Protein AF-0000000082262813 (afdb_homodimer)

Structure (mmCIF, N/CA/C/O backbone):
data_AF-0000000082262813-model_v1
#
loop_
_entity.id
_entity.type
_entity.pdbx_description
1 polymer 'KIB1-4 beta-propeller domain-containing protein'
#
loop_
_atom_site.group_PDB
_atom_site.id
_atom_site.type_symbol
_atom_site.label_atom_id
_atom_site.label_alt_id
_atom_site.label_comp_id
_atom_site.label_asym_id
_atom_site.label_entity_id
_atom_site.label_seq_id
_atom_site.pdbx_PDB_ins_code
_atom_site.Cartn_x
_atom_site.Cartn_y
_atom_site.Cartn_z
_atom_site.occupancy
_atom_site.B_iso_or_equiv
_atom_site.auth_seq_id
_atom_site.auth_comp_id
_atom_site.auth_asym_id
_atom_site.auth_atom_id
_atom_site.pdbx_PDB_model_num
ATOM 1 N N . MET A 1 1 ? -25.266 11.586 22.094 1 31.94 1 MET A N 1
ATOM 2 C CA . MET A 1 1 ? -24.938 10.727 20.969 1 31.94 1 MET A CA 1
ATOM 3 C C . MET A 1 1 ? -23.719 9.859 21.281 1 31.94 1 MET A C 1
ATOM 5 O O . MET A 1 1 ? -22.688 10.359 21.734 1 31.94 1 MET A O 1
ATOM 9 N N . GLU A 1 2 ? -23.828 8.68 21.594 1 39.81 2 GLU A N 1
ATOM 10 C CA . GLU A 1 2 ? -22.891 7.703 22.109 1 39.81 2 GLU A CA 1
ATOM 11 C C . GLU A 1 2 ? -21.719 7.492 21.141 1 39.81 2 GLU A C 1
ATOM 13 O O . GLU A 1 2 ? -21.922 7.066 20 1 39.81 2 GLU A O 1
ATOM 18 N N . LEU A 1 3 ? -20.703 8.367 21.156 1 47 3 LEU A N 1
ATOM 19 C CA . LEU A 1 3 ? -19.391 8.164 20.531 1 47 3 LEU A CA 1
ATOM 20 C C . LEU A 1 3 ? -18.953 6.715 20.641 1 47 3 LEU A C 1
ATOM 22 O O . LEU A 1 3 ? -17.875 6.352 20.188 1 47 3 LEU A O 1
ATOM 26 N N . ARG A 1 4 ? -19.75 5.859 21.344 1 46.06 4 ARG A N 1
ATOM 27 C CA . ARG A 1 4 ? -19.297 4.543 21.781 1 46.06 4 ARG A CA 1
ATOM 28 C C . ARG A 1 4 ? -18.984 3.648 20.594 1 46.06 4 ARG A C 1
ATOM 30 O O . ARG A 1 4 ? -18.109 2.777 20.672 1 46.06 4 ARG A O 1
ATOM 37 N N . LYS A 1 5 ? -19.703 3.939 19.531 1 58.53 5 LYS A N 1
ATOM 38 C CA . LYS A 1 5 ? -19.391 2.945 18.5 1 58.53 5 LYS A CA 1
ATOM 39 C C . LYS A 1 5 ? -18.641 3.574 17.344 1 58.53 5 LYS A C 1
ATOM 41 O O . LYS A 1 5 ? -18.688 3.061 16.219 1 58.53 5 LYS A O 1
ATOM 46 N N . GLY A 1 6 ? -18.062 4.809 17.688 1 65.94 6 GLY A N 1
ATOM 47 C CA . GLY A 1 6 ? -17.312 5.477 16.641 1 65.94 6 GLY A CA 1
ATOM 48 C C . GLY A 1 6 ? -15.828 5.199 16.688 1 65.94 6 GLY A C 1
ATOM 49 O O . GLY A 1 6 ? -15.305 4.793 17.734 1 65.94 6 GLY A O 1
ATOM 50 N N . CYS A 1 7 ? -15.242 5.18 15.523 1 78.25 7 CYS A N 1
ATOM 51 C CA . CYS A 1 7 ? -13.797 5.027 15.398 1 78.25 7 CYS A CA 1
ATOM 52 C C . CYS A 1 7 ? -13.148 6.344 14.992 1 78.25 7 CYS A C 1
ATOM 54 O O . CYS A 1 7 ? -13.641 7.039 14.102 1 78.25 7 CYS A O 1
ATOM 56 N N . LEU A 1 8 ? -12.195 6.867 15.867 1 85.88 8 LEU A N 1
ATOM 57 C CA . LEU A 1 8 ? -11.383 8.023 15.484 1 85.88 8 LEU A CA 1
ATOM 58 C C . LEU A 1 8 ? -10.625 7.75 14.195 1 85.88 8 LEU A C 1
ATOM 60 O O . LEU A 1 8 ? -9.867 6.781 14.102 1 85.88 8 LEU A O 1
ATOM 64 N N . VAL A 1 9 ? -10.836 8.625 13.164 1 88.31 9 VAL A N 1
ATOM 65 C CA . VAL A 1 9 ? -10.25 8.344 11.859 1 88.31 9 VAL A CA 1
ATOM 66 C C . VAL A 1 9 ? -9.336 9.5 11.445 1 88.31 9 VAL A C 1
ATOM 68 O O . VAL A 1 9 ? -8.711 9.453 10.383 1 88.31 9 VAL A O 1
ATOM 71 N N . GLY A 1 10 ? -9.281 10.461 12.219 1 91.44 10 GLY A N 1
ATOM 72 C CA . GLY A 1 10 ? -8.414 11.594 11.961 1 91.44 10 GLY A CA 1
ATOM 73 C C . GLY A 1 10 ? -8.445 12.633 13.07 1 91.44 10 GLY A C 1
ATOM 74 O O . GLY A 1 10 ? -9.359 12.641 13.891 1 91.44 10 GLY A O 1
ATOM 75 N N . MET A 1 11 ? -7.457 13.461 13.023 1 92.44 11 MET A N 1
ATOM 76 C CA . MET A 1 11 ? -7.371 14.555 13.984 1 92.44 11 MET A CA 1
ATOM 77 C C . MET A 1 11 ? -6.668 15.766 13.367 1 92.44 11 MET A C 1
ATOM 79 O O . MET A 1 11 ? -5.676 15.617 12.656 1 92.44 11 MET A O 1
ATOM 83 N N . SER A 1 12 ? -7.188 16.875 13.648 1 93.62 12 SER A N 1
ATOM 84 C CA . SER A 1 12 ? -6.652 18.156 13.172 1 93.62 12 SER A CA 1
ATOM 85 C C . SER A 1 12 ? -6.984 19.281 14.133 1 93.62 12 SER A C 1
ATOM 87 O O . SER A 1 12 ? -8.117 19.391 14.609 1 93.62 12 SER A O 1
ATOM 89 N N . HIS A 1 13 ? -6.016 20.078 14.547 1 91.19 13 HIS A N 1
ATOM 90 C CA . HIS A 1 13 ? -6.191 21.219 15.422 1 91.19 13 HIS A CA 1
ATOM 91 C C . HIS A 1 13 ? -6.801 20.812 16.766 1 91.19 13 HIS A C 1
ATOM 93 O O . HIS A 1 13 ? -7.645 21.531 17.312 1 91.19 13 HIS A O 1
ATOM 99 N N . GLY A 1 14 ? -6.52 19.656 17.141 1 87.81 14 GLY A N 1
ATOM 100 C CA . GLY A 1 14 ? -7.008 19.188 18.438 1 87.81 14 GLY A CA 1
ATOM 101 C C . GLY A 1 14 ? -8.406 18.594 18.359 1 87.81 14 GLY A C 1
ATOM 102 O O . GLY A 1 14 ? -8.922 18.094 19.359 1 87.81 14 GLY A O 1
ATOM 103 N N . TRP A 1 15 ? -8.992 18.625 17.234 1 91.25 15 TRP A N 1
ATOM 104 C CA . TRP A 1 15 ? -10.312 18.031 17.047 1 91.25 15 TRP A CA 1
ATOM 105 C C . TRP A 1 15 ? -10.219 16.688 16.344 1 91.25 15 TRP A C 1
ATOM 107 O O . TRP A 1 15 ? -9.406 16.516 15.43 1 91.25 15 TRP A O 1
ATOM 117 N N . GLY A 1 16 ? -11.078 15.82 16.766 1 91.38 16 GLY A N 1
ATOM 118 C CA . GLY A 1 16 ? -11.125 14.5 16.156 1 91.38 16 GLY A CA 1
ATOM 119 C C . GLY A 1 16 ? -12.211 14.359 15.117 1 91.38 16 GLY A C 1
ATOM 120 O O . GLY A 1 16 ? -13.289 14.953 15.25 1 91.38 16 GLY A O 1
ATOM 121 N N . VAL A 1 17 ? -11.898 13.656 14.078 1 91.69 17 VAL A N 1
ATOM 122 C CA . VAL A 1 17 ? -12.898 13.211 13.117 1 91.69 17 VAL A CA 1
ATOM 123 C C . VAL A 1 17 ? -13.289 11.766 13.406 1 91.69 17 VAL A C 1
ATOM 125 O O . VAL A 1 17 ? -12.43 10.883 13.461 1 91.69 17 VAL A O 1
ATOM 128 N N . PHE A 1 18 ? -14.617 11.547 13.539 1 89.81 18 PHE A N 1
ATOM 129 C CA . PHE A 1 18 ? -15.117 10.234 13.922 1 89.81 18 PHE A CA 1
ATOM 130 C C . PHE A 1 18 ? -16.078 9.688 12.875 1 89.81 18 PHE A C 1
ATOM 132 O O . PHE A 1 18 ? -16.891 10.43 12.32 1 89.81 18 PHE A O 1
ATOM 139 N N . LYS A 1 19 ? -15.852 8.477 12.664 1 85.75 19 LYS A N 1
ATOM 140 C CA . LYS A 1 19 ? -16.812 7.734 11.852 1 85.75 19 LYS A CA 1
ATOM 141 C C . LYS A 1 19 ? -17.719 6.871 12.719 1 85.75 19 LYS A C 1
ATOM 143 O O . LYS A 1 19 ? -17.234 6.051 13.5 1 85.75 19 LYS A O 1
ATOM 148 N N . ALA A 1 20 ? -18.969 7.156 12.609 1 80.81 20 ALA A N 1
ATOM 149 C CA . ALA A 1 20 ? -19.938 6.363 13.352 1 80.81 20 ALA A CA 1
ATOM 150 C C . ALA A 1 20 ? -20.375 5.137 12.555 1 80.81 20 ALA A C 1
ATOM 152 O O . ALA A 1 20 ? -20.609 5.227 11.352 1 80.81 20 ALA A O 1
ATOM 153 N N . VAL A 1 21 ? -20.281 3.994 13.203 1 71.5 21 VAL A N 1
ATOM 154 C CA . VAL A 1 21 ? -20.703 2.758 12.555 1 71.5 21 VAL A CA 1
ATOM 155 C C . VAL A 1 21 ? -21.891 2.166 13.312 1 71.5 21 VAL A C 1
ATOM 157 O O . VAL A 1 21 ? -22.047 2.377 14.516 1 71.5 21 VAL A O 1
ATOM 160 N N . CYS A 1 22 ? -22.828 1.631 12.492 1 65.31 22 CYS A N 1
ATOM 161 C CA . CYS A 1 22 ? -23.953 0.948 13.125 1 65.31 22 CYS A CA 1
ATOM 162 C C . CYS A 1 22 ? -23.562 -0.444 13.594 1 65.31 22 CYS A C 1
ATOM 164 O O . CYS A 1 22 ? -22.422 -0.87 13.391 1 65.31 22 CYS A O 1
ATOM 166 N N . ASP A 1 23 ? -24.453 -1.067 14.18 1 58.5 23 ASP A N 1
ATOM 167 C CA . ASP A 1 23 ? -24.234 -2.383 14.781 1 58.5 23 ASP A CA 1
ATOM 168 C C . ASP A 1 23 ? -23.766 -3.391 13.734 1 58.5 23 ASP A C 1
ATOM 170 O O . ASP A 1 23 ? -23.031 -4.332 14.047 1 58.5 23 ASP A O 1
ATOM 174 N N . ASN A 1 24 ? -24.172 -3.129 12.547 1 56.91 24 ASN A N 1
ATOM 175 C CA . ASN A 1 24 ? -23.766 -4.066 11.5 1 56.91 24 ASN A CA 1
ATOM 176 C C . ASN A 1 24 ? -22.469 -3.633 10.828 1 56.91 24 ASN A C 1
ATOM 178 O O . ASN A 1 24 ? -22.172 -4.055 9.711 1 56.91 24 ASN A O 1
ATOM 182 N N . ASN A 1 25 ? -21.797 -2.695 11.516 1 56.72 25 ASN A N 1
ATOM 183 C CA . ASN A 1 25 ? -20.5 -2.182 11.062 1 56.72 25 ASN A CA 1
ATOM 184 C C . ASN A 1 25 ? -20.641 -1.402 9.758 1 56.72 25 ASN A C 1
ATOM 186 O O . ASN A 1 25 ? -19.688 -1.325 8.969 1 56.72 25 ASN A O 1
ATOM 190 N N . GLU A 1 26 ? -21.906 -1.013 9.609 1 62.28 26 GLU A N 1
ATOM 191 C CA . GLU A 1 26 ? -22.141 -0.16 8.445 1 62.28 26 GLU A CA 1
ATOM 192 C C . GLU A 1 26 ? -21.906 1.311 8.789 1 62.28 26 GLU A C 1
ATOM 194 O O . GLU A 1 26 ? -22.25 1.756 9.891 1 62.28 26 GLU A O 1
ATOM 199 N N . TYR A 1 27 ? -21.297 1.948 7.895 1 64.62 27 TYR A N 1
ATOM 200 C CA . TYR A 1 27 ? -21.078 3.387 7.988 1 64.62 27 TYR A CA 1
ATOM 201 C C . TYR A 1 27 ? -22.406 4.125 8.188 1 64.62 27 TYR A C 1
ATOM 203 O O . TYR A 1 27 ? -23.375 3.875 7.473 1 64.62 27 TYR A O 1
ATOM 211 N N . LYS A 1 28 ? -22.422 4.977 9.32 1 69.88 28 LYS A N 1
ATOM 212 C CA . LYS A 1 28 ? -23.609 5.762 9.602 1 69.88 28 LYS A CA 1
ATOM 213 C C . LYS A 1 28 ? -23.375 7.246 9.336 1 69.88 28 LYS A C 1
ATOM 215 O O . LYS A 1 28 ? -24.141 7.887 8.617 1 69.88 28 LYS A O 1
ATOM 220 N N . ALA A 1 29 ? -22.344 7.695 10.008 1 81.5 29 ALA A N 1
ATOM 221 C CA . ALA A 1 29 ? -22.109 9.133 9.922 1 81.5 29 ALA A CA 1
ATOM 222 C C . ALA A 1 29 ? -20.656 9.484 10.242 1 81.5 29 ALA A C 1
ATOM 224 O O . ALA A 1 29 ? -19.938 8.672 10.82 1 81.5 29 ALA A O 1
ATOM 225 N N . ILE A 1 30 ? -20.281 10.703 9.773 1 88.75 30 ILE A N 1
ATOM 226 C CA . ILE A 1 30 ? -18.984 11.242 10.117 1 88.75 30 ILE A CA 1
ATOM 227 C C . ILE A 1 30 ? -19.141 12.586 10.82 1 88.75 30 ILE A C 1
ATOM 229 O O . ILE A 1 30 ? -20 13.391 10.445 1 88.75 30 ILE A O 1
ATOM 233 N N . TYR A 1 31 ? -18.391 12.836 11.875 1 91.75 31 TYR A N 1
ATOM 234 C CA . TYR A 1 31 ? -18.516 14.094 12.617 1 91.75 31 TYR A CA 1
ATOM 235 C C . TYR A 1 31 ? -17.156 14.555 13.117 1 91.75 31 TYR A C 1
ATOM 237 O O . TYR A 1 31 ? -16.234 13.742 13.273 1 91.75 31 TYR A O 1
ATOM 245 N N . VAL A 1 32 ? -17.094 15.828 13.312 1 92.69 32 VAL A N 1
ATOM 246 C CA . VAL A 1 32 ? -15.969 16.453 14 1 92.69 32 VAL A CA 1
ATOM 247 C C . VAL A 1 32 ? -16.328 16.688 15.469 1 92.69 32 VAL A C 1
ATOM 249 O O . VAL A 1 32 ? -17.438 17.141 15.773 1 92.69 32 VAL A O 1
ATOM 252 N N . THR A 1 33 ? -15.328 16.312 16.391 1 91.94 33 THR A N 1
ATOM 253 C CA . THR A 1 33 ? -15.641 16.453 17.812 1 91.94 33 THR A CA 1
ATOM 254 C C . THR A 1 33 ? -14.414 16.906 18.594 1 91.94 33 THR A C 1
ATOM 256 O O . THR A 1 33 ? -13.281 16.625 18.188 1 91.94 33 THR A O 1
ATOM 259 N N . ASP A 1 34 ? -14.641 17.594 19.688 1 89.56 34 ASP A N 1
ATOM 260 C CA . ASP A 1 34 ? -13.562 18 20.562 1 89.56 34 ASP A CA 1
ATOM 261 C C . ASP A 1 34 ? -13.422 17.047 21.75 1 89.56 34 ASP A C 1
ATOM 263 O O . ASP A 1 34 ? -12.875 17.406 22.797 1 89.56 34 ASP A O 1
ATOM 267 N N . TYR A 1 35 ? -13.836 15.852 21.516 1 83.25 35 TYR A N 1
ATOM 268 C CA . TYR A 1 35 ? -13.836 14.828 22.562 1 83.25 35 TYR A CA 1
ATOM 269 C C . TYR A 1 35 ? -12.438 14.625 23.125 1 83.25 35 TYR A C 1
ATOM 271 O O . TYR A 1 35 ? -12.266 14.469 24.344 1 83.25 35 TYR A O 1
ATOM 279 N N . TYR A 1 36 ? -11.398 14.641 22.344 1 77.12 36 TYR A N 1
ATOM 280 C CA . TYR A 1 36 ? -10.031 14.359 22.781 1 77.12 36 TYR A CA 1
ATOM 281 C C . TYR A 1 36 ? -9.258 15.648 23.016 1 77.12 36 TYR A C 1
ATOM 283 O O . TYR A 1 36 ? -8.062 15.609 23.328 1 77.12 36 TYR A O 1
ATOM 291 N N . ASN A 1 37 ? -9.938 16.688 22.875 1 76.69 37 ASN A N 1
ATOM 292 C CA . ASN A 1 37 ? -9.273 17.969 23.094 1 76.69 37 ASN A CA 1
ATOM 293 C C . ASN A 1 37 ? -9.125 18.281 24.578 1 76.69 37 ASN A C 1
ATOM 295 O O . ASN A 1 37 ? -10.117 18.422 25.297 1 76.69 37 ASN A O 1
ATOM 299 N N . PRO A 1 38 ? -7.898 18.281 25.031 1 70.06 38 PRO A N 1
ATOM 300 C CA . PRO A 1 38 ? -7.707 18.547 26.469 1 70.06 38 PRO A CA 1
ATOM 301 C C . PRO A 1 38 ? -8.367 19.844 26.922 1 70.06 38 PRO A C 1
ATOM 303 O O . PRO A 1 38 ? -8.703 19.984 28.109 1 70.06 38 PRO A O 1
ATOM 306 N N . CYS A 1 39 ? -8.43 20.781 25.984 1 68.81 39 CYS A N 1
ATOM 307 C CA . CYS A 1 39 ? -9.062 22.047 26.312 1 68.81 39 CYS A CA 1
ATOM 308 C C . CYS A 1 39 ? -10.523 22.062 25.891 1 68.81 39 CYS A C 1
ATOM 310 O O . CYS A 1 39 ? -11.133 23.125 25.781 1 68.81 39 CYS A O 1
ATOM 312 N N . GLY A 1 40 ? -10.945 20.875 25.594 1 64.31 40 GLY A N 1
ATOM 313 C CA . GLY A 1 40 ? -12.297 20.781 25.062 1 64.31 40 GLY A CA 1
ATOM 314 C C . GLY A 1 40 ? -13.352 21.266 26.031 1 64.31 40 GLY A C 1
ATOM 315 O O . GLY A 1 40 ? -13.055 21.531 27.203 1 64.31 40 GLY A O 1
ATOM 316 N N . SER A 1 41 ? -14.492 21.516 25.547 1 67.44 41 SER A N 1
ATOM 317 C CA . SER A 1 41 ? -15.641 22.094 26.234 1 67.44 41 SER A CA 1
ATOM 318 C C . SER A 1 41 ? -16.141 21.172 27.344 1 67.44 41 SER A C 1
ATOM 320 O O . SER A 1 41 ? -15.805 19.969 27.359 1 67.44 41 SER A O 1
ATOM 322 N N . LYS A 1 42 ? -16.734 21.75 28.359 1 69.38 42 LYS A N 1
ATOM 323 C CA . LYS A 1 42 ? -17.406 21 29.422 1 69.38 42 LYS A CA 1
ATOM 324 C C . LYS A 1 42 ? -18.375 19.984 28.828 1 69.38 42 LYS A C 1
ATOM 326 O O . LYS A 1 42 ? -18.5 18.859 29.359 1 69.38 42 LYS A O 1
ATOM 331 N N . SER A 1 43 ? -18.891 20.391 27.672 1 79.94 43 SER A N 1
ATOM 332 C CA . SER A 1 43 ? -19.734 19.469 26.922 1 79.94 43 SER A CA 1
ATOM 333 C C . SER A 1 43 ? -19.125 19.156 25.547 1 79.94 43 SER A C 1
ATOM 335 O O . SER A 1 43 ? -18.688 20.047 24.844 1 79.94 43 SER A O 1
ATOM 337 N N . VAL A 1 44 ? -19.047 17.969 25.297 1 84.94 44 VAL A N 1
ATOM 338 C CA . VAL A 1 44 ? -18.469 17.516 24.031 1 84.94 44 VAL A CA 1
ATOM 339 C C . VAL A 1 44 ? -19.266 18.094 22.859 1 84.94 44 VAL A C 1
ATOM 341 O O . VAL A 1 44 ? -20.484 18 22.812 1 84.94 44 VAL A O 1
ATOM 344 N N . LYS A 1 45 ? -18.625 18.797 22.047 1 89.06 45 LYS A N 1
ATOM 345 C CA . LYS A 1 45 ? -19.203 19.328 20.812 1 89.06 45 LYS A CA 1
ATOM 346 C C . LYS A 1 45 ? -19.031 18.344 19.656 1 89.06 45 LYS A C 1
ATOM 348 O O . LYS A 1 45 ? -17.969 17.734 19.5 1 89.06 45 LYS A O 1
ATOM 353 N N . SER A 1 46 ? -20.094 18.125 18.906 1 89.62 46 SER A N 1
ATOM 354 C CA . SER A 1 46 ? -20.078 17.281 17.719 1 89.62 46 SER A CA 1
ATOM 355 C C . SER A 1 46 ? -20.703 18 16.531 1 89.62 46 SER A C 1
ATOM 357 O O . SER A 1 46 ? -21.844 18.469 16.594 1 89.62 46 SER A O 1
ATOM 359 N N . ILE A 1 47 ? -20 18.109 15.492 1 91.31 47 ILE A N 1
ATOM 360 C CA . ILE A 1 47 ? -20.453 18.75 14.266 1 91.31 47 ILE A CA 1
ATOM 361 C C . ILE A 1 47 ? -20.562 17.719 13.156 1 91.31 47 ILE A C 1
ATOM 363 O O . ILE A 1 47 ? -19.562 17.141 12.719 1 91.31 47 ILE A O 1
ATOM 367 N N . PRO A 1 48 ? -21.75 17.469 12.703 1 90.25 48 PRO A N 1
ATOM 368 C CA . PRO A 1 48 ? -21.906 16.453 11.648 1 90.25 48 PRO A CA 1
ATOM 369 C C . PRO A 1 48 ? -21.328 16.922 10.312 1 90.25 48 PRO A C 1
ATOM 371 O O . PRO A 1 48 ? -21.422 18.094 9.961 1 90.25 48 PRO A O 1
ATOM 374 N N . LEU A 1 49 ? -20.688 16 9.672 1 90.5 49 LEU A N 1
ATOM 375 C CA . LEU A 1 49 ? -20.25 16.219 8.297 1 90.5 49 LEU A CA 1
ATOM 376 C C . LEU A 1 49 ? -21.172 15.516 7.316 1 90.5 49 LEU A C 1
ATOM 378 O O . LEU A 1 49 ? -22 14.695 7.719 1 90.5 49 LEU A O 1
ATOM 382 N N . HIS A 1 50 ? -21.062 15.945 6.055 1 86.5 50 HIS A N 1
ATOM 383 C CA . HIS A 1 50 ? -21.797 15.242 5.016 1 86.5 50 HIS A CA 1
ATOM 384 C C . HIS A 1 50 ? -21.266 13.82 4.82 1 86.5 50 HIS A C 1
ATOM 386 O O . HIS A 1 50 ? -20.094 13.555 5.09 1 86.5 50 HIS A O 1
ATOM 392 N N . PRO A 1 51 ? -22.125 12.938 4.316 1 81.5 51 PRO A N 1
ATOM 393 C CA . PRO A 1 51 ? -21.656 11.57 4.055 1 81.5 51 PRO A CA 1
ATOM 394 C C . PRO A 1 51 ? -20.531 11.516 3.035 1 81.5 51 PRO A C 1
ATOM 396 O O . PRO A 1 51 ? -20.469 12.352 2.127 1 81.5 51 PRO A O 1
ATOM 399 N N . LEU A 1 52 ? -19.688 10.539 3.223 1 82.19 52 LEU A N 1
ATOM 400 C CA . LEU A 1 52 ? -18.594 10.32 2.271 1 82.19 52 LEU A CA 1
ATOM 401 C C . LEU A 1 52 ? -19.141 9.852 0.926 1 82.19 52 LEU A C 1
ATOM 403 O O . LEU A 1 52 ? -20.219 9.266 0.857 1 82.19 52 LEU A O 1
ATOM 407 N N . GLY A 1 53 ? -18.344 10.203 -0.062 1 73.38 53 GLY A N 1
ATOM 408 C CA . GLY A 1 53 ? -18.703 9.688 -1.375 1 73.38 53 GLY A CA 1
ATOM 409 C C . GLY A 1 53 ? -18.703 8.172 -1.445 1 73.38 53 GLY A C 1
ATOM 410 O O . GLY A 1 53 ? -18.062 7.508 -0.633 1 73.38 53 GLY A O 1
ATOM 411 N N . LYS A 1 54 ? -19.531 7.637 -2.281 1 65.69 54 LYS A N 1
ATOM 412 C CA . LYS A 1 54 ? -19.562 6.191 -2.486 1 65.69 54 LYS A CA 1
ATOM 413 C C . LYS A 1 54 ? -18.344 5.707 -3.264 1 65.69 54 LYS A C 1
ATOM 415 O O . LYS A 1 54 ? -18.109 6.141 -4.395 1 65.69 54 LYS A O 1
ATOM 420 N N . PRO A 1 55 ? -17.625 5.016 -2.518 1 62.28 55 PRO A N 1
ATOM 421 C CA . PRO A 1 55 ? -16.469 4.523 -3.26 1 62.28 55 PRO A CA 1
ATOM 422 C C . PRO A 1 55 ? -16.828 3.475 -4.309 1 62.28 55 PRO A C 1
ATOM 424 O O . PRO A 1 55 ? -17.953 2.953 -4.293 1 62.28 55 PRO A O 1
ATOM 427 N N . ILE A 1 56 ? -15.984 3.344 -5.344 1 57.25 56 ILE A N 1
ATOM 428 C CA . ILE A 1 56 ? -16.125 2.254 -6.305 1 57.25 56 ILE A CA 1
ATOM 429 C C . ILE A 1 56 ? -16.016 0.913 -5.586 1 57.25 56 ILE A C 1
ATOM 431 O O . ILE A 1 56 ? -16.797 -0.003 -5.844 1 57.25 56 ILE A O 1
ATOM 435 N N . ALA A 1 57 ? -15.023 0.903 -4.723 1 59.56 57 ALA A N 1
ATOM 436 C CA . ALA A 1 57 ? -14.797 -0.291 -3.912 1 59.56 57 ALA A CA 1
ATOM 437 C C . ALA A 1 57 ? -14.836 0.041 -2.424 1 59.56 57 ALA A C 1
ATOM 439 O O . ALA A 1 57 ? -14.352 1.095 -2.002 1 59.56 57 ALA A O 1
ATOM 440 N N . ILE A 1 58 ? -15.523 -0.743 -1.735 1 61.16 58 ILE A N 1
ATOM 441 C CA . ILE A 1 58 ? -15.758 -0.51 -0.315 1 61.16 58 ILE A CA 1
ATOM 442 C C . ILE A 1 58 ? -14.43 -0.249 0.393 1 61.16 58 ILE A C 1
ATOM 444 O O . ILE A 1 58 ? -14.367 0.529 1.348 1 61.16 58 ILE A O 1
ATOM 448 N N . GLN A 1 59 ? -13.391 -0.824 -0.188 1 62.5 59 GLN A N 1
ATOM 449 C CA . GLN A 1 59 ? -12.078 -0.681 0.436 1 62.5 59 GLN A CA 1
ATOM 450 C C . GLN A 1 59 ? -11.57 0.756 0.335 1 62.5 59 GLN A C 1
ATOM 452 O O . GLN A 1 59 ? -10.75 1.189 1.147 1 62.5 59 GLN A O 1
ATOM 457 N N . GLN A 1 60 ? -12.125 1.326 -0.572 1 64.44 60 GLN A N 1
ATOM 458 C CA . GLN A 1 60 ? -11.68 2.686 -0.86 1 64.44 60 GLN A CA 1
ATOM 459 C C . GLN A 1 60 ? -12.289 3.684 0.118 1 64.44 60 GLN A C 1
ATOM 461 O O . GLN A 1 60 ? -11.898 4.855 0.141 1 64.44 60 GLN A O 1
ATOM 466 N N . GLN A 1 61 ? -13.008 3.047 1.097 1 70.19 61 GLN A N 1
ATOM 467 C CA . GLN A 1 61 ? -13.719 3.961 1.979 1 70.19 61 GLN A CA 1
ATOM 468 C C . GLN A 1 61 ? -12.961 4.172 3.285 1 70.19 61 GLN A C 1
ATOM 470 O O . GLN A 1 61 ? -13.289 5.074 4.062 1 70.19 61 GLN A O 1
ATOM 475 N N . ALA A 1 62 ? -11.938 3.404 3.469 1 77.69 62 ALA A N 1
ATOM 476 C CA . ALA A 1 62 ? -11.156 3.615 4.684 1 77.69 62 ALA A CA 1
ATOM 477 C C . ALA A 1 62 ? -10.516 5 4.691 1 77.69 62 ALA A C 1
ATOM 479 O O . ALA A 1 62 ? -9.945 5.43 3.686 1 77.69 62 ALA A O 1
ATOM 480 N N . ILE A 1 63 ? -10.68 5.617 5.82 1 85.56 63 ILE A N 1
ATOM 481 C CA . ILE A 1 63 ? -10.141 6.965 5.941 1 85.56 63 ILE A CA 1
ATOM 482 C C . ILE A 1 63 ? -8.688 6.895 6.426 1 85.56 63 ILE A C 1
ATOM 484 O O . ILE A 1 63 ? -8.375 6.164 7.367 1 85.56 63 ILE A O 1
ATOM 488 N N . THR A 1 64 ? -7.859 7.59 5.742 1 87.25 64 THR A N 1
ATOM 489 C CA . THR A 1 64 ? -6.457 7.629 6.148 1 87.25 64 THR A CA 1
ATOM 490 C C . THR A 1 64 ? -6.219 8.75 7.152 1 87.25 64 THR A C 1
ATOM 492 O O . THR A 1 64 ? -5.453 8.586 8.102 1 87.25 64 THR A O 1
ATOM 495 N N . ASN A 1 65 ? -6.793 9.875 6.891 1 92.94 65 ASN A N 1
ATOM 496 C CA . ASN A 1 65 ? -6.762 10.953 7.871 1 92.94 65 ASN A CA 1
ATOM 497 C C . ASN A 1 65 ? -7.711 12.086 7.484 1 92.94 65 ASN A C 1
ATOM 499 O O . ASN A 1 65 ? -8.523 11.938 6.574 1 92.94 65 ASN A O 1
ATOM 503 N N . ALA A 1 66 ? -7.582 13.203 8.297 1 95.19 66 ALA A N 1
ATOM 504 C CA . ALA A 1 66 ? -8.359 14.406 8.031 1 95.19 66 ALA A CA 1
ATOM 505 C C . ALA A 1 66 ? -7.555 15.664 8.375 1 95.19 66 ALA A C 1
ATOM 507 O O . ALA A 1 66 ? -6.648 15.617 9.211 1 95.19 66 ALA A O 1
ATOM 508 N N . ALA A 1 67 ? -7.914 16.688 7.633 1 96.44 67 ALA A N 1
ATOM 509 C CA . ALA A 1 67 ? -7.301 18 7.879 1 96.44 67 ALA A CA 1
ATOM 510 C C . ALA A 1 67 ? -8.344 19.109 7.824 1 96.44 67 ALA A C 1
ATOM 512 O O . ALA A 1 67 ? -9.297 19.047 7.047 1 96.44 67 ALA A O 1
ATOM 513 N N . MET A 1 68 ? -8.094 20.109 8.648 1 94.81 68 MET A N 1
ATOM 514 C CA . MET A 1 68 ? -9.023 21.234 8.711 1 94.81 68 MET A CA 1
ATOM 515 C C . MET A 1 68 ? -8.297 22.547 8.461 1 94.81 68 MET A C 1
ATOM 517 O O . MET A 1 68 ? -7.113 22.688 8.773 1 94.81 68 MET A O 1
ATOM 521 N N . THR A 1 69 ? -9.062 23.484 7.973 1 93.69 69 THR A N 1
ATOM 522 C CA . THR A 1 69 ? -8.484 24.812 7.758 1 93.69 69 THR A CA 1
ATOM 523 C C . THR A 1 69 ? -8.188 25.5 9.086 1 93.69 69 THR A C 1
ATOM 525 O O . THR A 1 69 ? -7.207 26.234 9.211 1 93.69 69 THR A O 1
ATOM 528 N N . CYS A 1 70 ? -9.039 25.281 10 1 91.88 70 CYS A N 1
ATOM 529 C CA . CYS A 1 70 ? -8.883 25.781 11.359 1 91.88 70 CYS A CA 1
ATOM 530 C C . CYS A 1 70 ? -9.766 25.016 12.336 1 91.88 70 CYS A C 1
ATOM 532 O O . CYS A 1 70 ? -10.57 24.172 11.922 1 91.88 70 CYS A O 1
ATOM 534 N N . SER A 1 71 ? -9.492 25.266 13.586 1 90.12 71 SER A N 1
ATOM 535 C CA . SER A 1 71 ? -10.336 24.641 14.594 1 90.12 71 SER A CA 1
ATOM 536 C C . SER A 1 71 ? -11.734 25.234 14.586 1 90.12 71 SER A C 1
ATOM 538 O O . SER A 1 71 ? -11.898 26.453 14.422 1 90.12 71 SER A O 1
ATOM 540 N N . PRO A 1 72 ? -12.711 24.469 14.906 1 89.44 72 PRO A N 1
ATOM 541 C CA . PRO A 1 72 ? -14.07 24.984 15.016 1 89.44 72 PRO A CA 1
ATOM 542 C C . PRO A 1 72 ? -14.211 26.047 16.109 1 89.44 72 PRO A C 1
ATOM 544 O O . PRO A 1 72 ? -15.156 26.844 16.094 1 89.44 72 PRO A O 1
ATOM 547 N N . ASP A 1 73 ? -13.312 26 17.031 1 87.94 73 ASP A N 1
ATOM 548 C CA . ASP A 1 73 ? -13.32 27.016 18.078 1 87.94 73 ASP A CA 1
ATOM 549 C C . ASP A 1 73 ? -12.891 28.375 17.531 1 87.94 73 ASP A C 1
ATOM 551 O O . ASP A 1 73 ? -13.289 29.422 18.062 1 87.94 73 ASP A O 1
ATOM 555 N N . GLN A 1 74 ? -12.141 28.344 16.562 1 88.56 74 GLN A N 1
ATOM 556 C CA . GLN A 1 74 ? -11.602 29.578 15.984 1 88.56 74 GLN A CA 1
ATOM 557 C C . GLN A 1 74 ? -12.594 30.203 15.008 1 88.56 74 GLN A C 1
ATOM 559 O O . GLN A 1 74 ? -12.734 31.422 14.961 1 88.56 74 GLN A O 1
ATOM 564 N N . SER A 1 75 ? -13.18 29.375 14.219 1 87.94 75 SER A N 1
ATOM 565 C CA . SER A 1 75 ? -14.141 29.859 13.234 1 87.94 75 SER A CA 1
ATOM 566 C C . SER A 1 75 ? -15.211 28.812 12.93 1 87.94 75 SER A C 1
ATOM 568 O O . SER A 1 75 ? -14.898 27.625 12.773 1 87.94 75 SER A O 1
ATOM 570 N N . LYS A 1 76 ? -16.359 29.312 12.727 1 85.38 76 LYS A N 1
ATOM 571 C CA . LYS A 1 76 ? -17.453 28.422 12.312 1 85.38 76 LYS A CA 1
ATOM 572 C C . LYS A 1 76 ? -17.375 28.125 10.82 1 85.38 76 LYS A C 1
ATOM 574 O O . LYS A 1 76 ? -18.016 27.188 10.336 1 85.38 76 LYS A O 1
ATOM 579 N N . GLU A 1 77 ? -16.641 29 1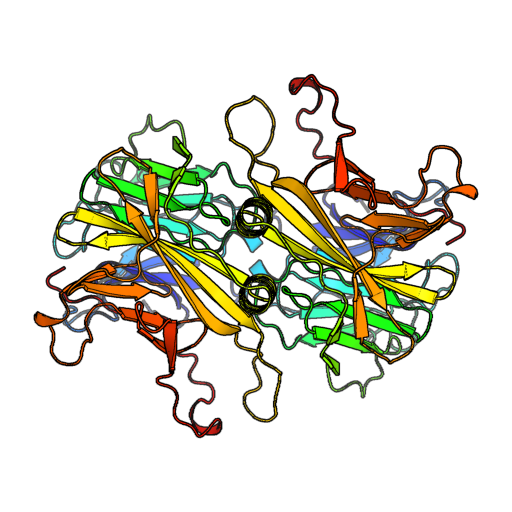0.172 1 85.94 77 GLU A N 1
ATOM 580 C CA . GLU A 1 77 ? -16.453 28.781 8.742 1 85.94 77 GLU A CA 1
ATOM 581 C C . GLU A 1 77 ? -15.172 28 8.461 1 85.94 77 GLU A C 1
ATOM 583 O O . GLU A 1 77 ? -14.156 28.594 8.07 1 85.94 77 GLU A O 1
ATOM 588 N N . PHE A 1 78 ? -15.203 26.719 8.719 1 89.69 78 PHE A N 1
ATOM 589 C CA . PHE A 1 78 ? -14.031 25.891 8.477 1 89.69 78 PHE A CA 1
ATOM 590 C C . PHE A 1 78 ? -14.344 24.797 7.461 1 89.69 78 PHE A C 1
ATOM 592 O O . PHE A 1 78 ? -15.5 24.422 7.281 1 89.69 78 PHE A O 1
ATOM 599 N N . ALA A 1 79 ? -13.312 24.438 6.793 1 91.44 79 ALA A N 1
ATOM 600 C CA . ALA A 1 79 ? -13.398 23.312 5.867 1 91.44 79 ALA A CA 1
ATOM 601 C C . ALA A 1 79 ? -12.664 22.094 6.41 1 91.44 79 ALA A C 1
ATOM 603 O O . ALA A 1 79 ? -11.672 22.234 7.129 1 91.44 79 ALA A O 1
ATOM 604 N N . VAL A 1 80 ? -13.203 20.953 6.094 1 93.62 80 VAL A N 1
ATOM 605 C CA . VAL A 1 80 ? -12.594 19.688 6.477 1 93.62 80 VAL A CA 1
ATOM 606 C C . VAL A 1 80 ? -12.359 18.828 5.234 1 93.62 80 VAL A C 1
ATOM 608 O O . VAL A 1 80 ? -13.266 18.641 4.422 1 93.62 80 VAL A O 1
ATOM 611 N N . ALA A 1 81 ? -11.133 18.422 5.09 1 93.56 81 ALA A N 1
ATOM 612 C CA . ALA A 1 81 ? -10.828 17.406 4.09 1 93.56 81 ALA A CA 1
ATOM 613 C C . ALA A 1 81 ? -10.688 16.031 4.734 1 93.56 81 ALA A C 1
ATOM 615 O O . ALA A 1 81 ? -9.922 15.852 5.688 1 93.56 81 ALA A O 1
ATOM 616 N N . VAL A 1 82 ? -11.414 15.094 4.254 1 92.25 82 VAL A N 1
ATOM 617 C CA . VAL A 1 82 ? -11.328 13.703 4.695 1 92.25 82 VAL A CA 1
ATOM 618 C C . VAL A 1 82 ? -10.781 12.836 3.566 1 92.25 82 VAL A C 1
ATOM 620 O O . VAL A 1 82 ? -11.438 12.672 2.533 1 92.25 82 VAL A O 1
ATOM 623 N N . LYS A 1 83 ? -9.641 12.312 3.805 1 91.75 83 LYS A N 1
ATOM 624 C CA . LYS A 1 83 ? -8.961 11.516 2.787 1 91.75 83 LYS A CA 1
ATOM 625 C C . LYS A 1 83 ? -9.195 10.023 3.012 1 91.75 83 LYS A C 1
ATOM 627 O O . LYS A 1 83 ? -9.039 9.531 4.133 1 91.75 83 LYS A O 1
ATOM 632 N N . CYS A 1 84 ? -9.484 9.359 1.913 1 85.5 84 CYS A N 1
ATOM 633 C CA . CYS A 1 84 ? -9.68 7.914 1.963 1 85.5 84 CYS A CA 1
ATOM 634 C C . CYS A 1 84 ? -8.492 7.188 1.346 1 85.5 84 CYS A C 1
ATOM 636 O O . CYS A 1 84 ? -7.672 7.797 0.655 1 85.5 84 CYS A O 1
ATOM 638 N N . LEU A 1 85 ? -8.445 5.945 1.648 1 80 85 LEU A N 1
ATOM 639 C CA . LEU A 1 85 ? -7.402 5.074 1.108 1 80 85 LEU A CA 1
ATOM 640 C C . LEU A 1 85 ? -7.48 5.012 -0.413 1 80 85 LEU A C 1
ATOM 642 O O . LEU A 1 85 ? -6.453 4.973 -1.092 1 80 85 LEU A O 1
ATOM 646 N N . GLY A 1 86 ? -8.688 5.047 -0.892 1 75.69 86 GLY A N 1
ATOM 647 C CA . GLY A 1 86 ? -8.867 5.105 -2.334 1 75.69 86 GLY A CA 1
ATOM 648 C C . GLY A 1 86 ? -8.734 6.508 -2.898 1 75.69 86 GLY A C 1
ATOM 649 O O . GLY A 1 86 ? -8.219 7.402 -2.229 1 75.69 86 GLY A O 1
ATOM 650 N N . PRO A 1 87 ? -9.172 6.66 -4.129 1 75.62 87 PRO A N 1
ATOM 651 C CA . PRO A 1 87 ? -8.914 7.926 -4.82 1 75.62 87 PRO A CA 1
ATOM 652 C C . PRO A 1 87 ? -9.844 9.047 -4.363 1 75.62 87 PRO A C 1
ATOM 654 O O . PRO A 1 87 ? -9.711 10.188 -4.824 1 75.62 87 PRO A O 1
ATOM 657 N N . MET A 1 88 ? -10.641 8.758 -3.438 1 80.94 88 MET A N 1
ATOM 658 C CA . MET A 1 88 ? -11.641 9.766 -3.078 1 80.94 88 MET A CA 1
ATOM 659 C C . MET A 1 88 ? -11.125 10.664 -1.96 1 80.94 88 MET A C 1
ATOM 661 O O . MET A 1 88 ? -10.508 10.188 -1.008 1 80.94 88 MET A O 1
ATOM 665 N N . ILE A 1 89 ? -11.359 11.914 -2.098 1 87.44 89 ILE A N 1
ATOM 666 C CA . ILE A 1 89 ? -11.211 12.883 -1.017 1 87.44 89 ILE A CA 1
ATOM 667 C C . ILE A 1 89 ? -12.5 13.688 -0.856 1 87.44 89 ILE A C 1
ATOM 669 O O . ILE A 1 89 ? -13.094 14.125 -1.845 1 87.44 89 ILE A O 1
ATOM 673 N N . ASN A 1 90 ? -12.93 13.82 0.371 1 88.44 90 ASN A N 1
ATOM 674 C CA . ASN A 1 90 ? -14.188 14.477 0.707 1 88.44 90 ASN A CA 1
ATOM 675 C C . ASN A 1 90 ? -13.953 15.82 1.395 1 88.44 90 ASN A C 1
ATOM 677 O O . ASN A 1 90 ? -13.219 15.898 2.379 1 88.44 90 ASN A O 1
ATOM 681 N N . PHE A 1 91 ? -14.594 16.797 0.869 1 90.12 91 PHE A N 1
ATOM 682 C CA . PHE A 1 91 ? -14.508 18.125 1.475 1 90.12 91 PHE A CA 1
ATOM 683 C C . PHE A 1 91 ? -15.859 18.531 2.053 1 90.12 91 PHE A C 1
ATOM 685 O O . PHE A 1 91 ? -16.891 18.359 1.41 1 90.12 91 PHE A O 1
ATOM 692 N N . ASN A 1 92 ? -15.75 19.016 3.238 1 89.75 92 ASN A N 1
ATOM 693 C CA . ASN A 1 92 ? -16.938 19.484 3.951 1 89.75 92 ASN A CA 1
ATOM 694 C C . ASN A 1 92 ? -16.734 20.891 4.5 1 89.75 92 ASN A C 1
ATOM 696 O O . ASN A 1 92 ? -15.664 21.234 4.992 1 89.75 92 ASN A O 1
ATOM 700 N N . ARG A 1 93 ? -17.844 21.594 4.41 1 87.25 93 ARG A N 1
ATOM 701 C CA . ARG A 1 93 ? -17.922 22.891 5.074 1 87.25 93 ARG A CA 1
ATOM 702 C C . ARG A 1 93 ? -19.172 22.984 5.938 1 87.25 93 ARG A C 1
ATOM 704 O O . ARG A 1 93 ? -20.156 23.609 5.539 1 87.25 93 ARG A O 1
ATOM 711 N N . PRO A 1 94 ? -19.219 22.328 7.051 1 79.5 94 PRO A N 1
ATOM 712 C CA . PRO A 1 94 ? -20.453 22.25 7.852 1 79.5 94 PRO A CA 1
ATOM 713 C C . PRO A 1 94 ? -21.062 23.609 8.148 1 79.5 94 PRO A C 1
ATOM 715 O O . PRO A 1 94 ? -22.281 23.734 8.25 1 79.5 94 PRO A O 1
ATOM 718 N N . GLY A 1 95 ? -20.484 24.75 8.25 1 63.69 95 GLY A N 1
ATOM 719 C CA . GLY A 1 95 ? -21.016 26.062 8.578 1 63.69 95 GLY A CA 1
ATOM 720 C C . GLY A 1 95 ? -21.094 27 7.375 1 63.69 95 GLY A C 1
ATOM 721 O O . GLY A 1 95 ? -21.438 28.172 7.508 1 63.69 95 GLY A O 1
ATOM 722 N N . GLY A 1 96 ? -20.734 26.375 6.266 1 58.59 96 GLY A N 1
ATOM 723 C CA . GLY A 1 96 ? -20.703 27.297 5.145 1 58.59 96 GLY A CA 1
ATOM 724 C C . GLY A 1 96 ? -22.062 27.516 4.508 1 58.59 96 GLY A C 1
ATOM 725 O O . GLY A 1 96 ? -23.031 26.844 4.852 1 58.59 96 GLY A O 1
ATOM 726 N N . LYS A 1 97 ? -22.188 28.703 3.939 1 54.31 97 LYS A N 1
ATOM 727 C CA . LYS A 1 97 ? -23.406 29.125 3.234 1 54.31 97 LYS A CA 1
ATOM 728 C C . LYS A 1 97 ? -23.922 28.016 2.32 1 54.31 97 LYS A C 1
ATOM 730 O O . LYS A 1 97 ? -25.078 28.047 1.901 1 54.31 97 LYS A O 1
ATOM 735 N N . HIS A 1 98 ? -23.109 27.188 1.908 1 49.66 98 HIS A N 1
ATOM 736 C CA . HIS A 1 98 ? -23.547 26.172 0.952 1 49.66 98 HIS A CA 1
ATOM 737 C C . HIS A 1 98 ? -23.828 24.844 1.646 1 49.66 98 HIS A C 1
ATOM 739 O O . HIS A 1 98 ? -23.328 23.797 1.22 1 49.66 98 HIS A O 1
ATOM 745 N N . LYS A 1 99 ? -24.484 24.969 2.795 1 48.25 99 LYS A N 1
ATOM 746 C CA . LYS A 1 99 ? -24.828 23.828 3.65 1 48.25 99 LYS A CA 1
ATOM 747 C C . LYS A 1 99 ? -25.172 22.594 2.818 1 48.25 99 LYS A C 1
ATOM 749 O O . LYS A 1 99 ? -24.734 21.484 3.123 1 48.25 99 LYS A O 1
ATOM 754 N N . ASP A 1 100 ? -26.219 22.75 2.172 1 49.12 100 ASP A N 1
ATOM 755 C CA . ASP A 1 100 ? -26.828 21.672 1.391 1 49.12 100 ASP A CA 1
ATOM 756 C C . ASP A 1 100 ? -25.844 21.109 0.364 1 49.12 100 ASP A C 1
ATOM 758 O O . ASP A 1 100 ? -25.938 19.953 -0.021 1 49.12 100 ASP A O 1
ATOM 762 N N . SER A 1 101 ? -25.031 22 -0.132 1 53.03 101 SER A N 1
ATOM 763 C CA . SER A 1 101 ? -24.094 21.906 -1.242 1 53.03 101 SER A CA 1
ATOM 764 C C . SER A 1 101 ? -22.656 21.797 -0.74 1 53.03 101 SER A C 1
ATOM 766 O O . SER A 1 101 ? -21.719 21.75 -1.536 1 53.03 101 SER A O 1
ATOM 768 N N . GLY A 1 102 ? -22.359 21.672 0.498 1 63.75 102 GLY A N 1
ATOM 769 C CA . GLY A 1 102 ? -21.141 22.016 1.205 1 63.75 102 GLY A CA 1
ATOM 770 C C . GLY A 1 102 ? -20.109 20.906 1.178 1 63.75 102 GLY A C 1
ATOM 771 O O . GLY A 1 102 ? -19.094 20.984 1.876 1 63.75 102 GLY A O 1
ATOM 772 N N . SER A 1 103 ? -20.578 19.922 0.618 1 76.81 103 SER A N 1
ATOM 773 C CA . SER A 1 103 ? -19.562 18.891 0.476 1 76.81 103 SER A CA 1
ATOM 774 C C . SER A 1 103 ? -19.203 18.656 -0.99 1 76.81 103 SER A C 1
ATOM 776 O O . SER A 1 103 ? -20.078 18.766 -1.863 1 76.81 103 SER A O 1
ATOM 778 N N . VAL A 1 104 ? -18.078 18.578 -1.221 1 83.06 104 VAL A N 1
ATOM 779 C CA . VAL A 1 104 ? -17.594 18.234 -2.551 1 83.06 104 VAL A CA 1
ATOM 780 C C . VAL A 1 104 ? -16.672 17.016 -2.461 1 83.06 104 VAL A C 1
ATOM 782 O O . VAL A 1 104 ? -15.875 16.891 -1.526 1 83.06 104 VAL A O 1
ATOM 785 N N . ILE A 1 105 ? -16.875 16.156 -3.396 1 83.12 105 ILE A N 1
ATOM 786 C CA . ILE A 1 105 ? -16.047 14.945 -3.463 1 83.12 105 ILE A CA 1
ATOM 787 C C . ILE A 1 105 ? -15.227 14.953 -4.746 1 83.12 105 ILE A C 1
ATOM 789 O O . ILE A 1 105 ? -15.758 15.203 -5.832 1 83.12 105 ILE A O 1
ATOM 793 N N . PHE A 1 106 ? -13.961 14.742 -4.535 1 82.5 106 PHE A N 1
ATOM 794 C CA . PHE A 1 106 ? -13.086 14.648 -5.695 1 82.5 106 PHE A CA 1
ATOM 795 C C . PHE A 1 106 ? -12.461 13.258 -5.789 1 82.5 106 PHE A C 1
ATOM 797 O O . PHE A 1 106 ? -12.266 12.594 -4.77 1 82.5 106 PHE A O 1
ATOM 804 N N . LYS A 1 107 ? -12.25 12.891 -7.016 1 77.69 107 LYS A N 1
ATOM 805 C CA . LYS A 1 107 ? -11.422 11.719 -7.281 1 77.69 107 LYS A CA 1
ATOM 806 C C . LYS A 1 107 ? -9.984 12.133 -7.621 1 77.69 107 LYS A C 1
ATOM 808 O O . LYS A 1 107 ? -9.766 12.93 -8.531 1 77.69 107 LYS A O 1
ATOM 813 N N . THR A 1 108 ? -9.094 11.656 -6.785 1 78.19 108 THR A N 1
ATOM 814 C CA . THR A 1 108 ? -7.699 11.938 -7.102 1 78.19 108 THR A CA 1
ATOM 815 C C . THR A 1 108 ? -7.27 11.203 -8.367 1 78.19 108 THR A C 1
ATOM 817 O O . THR A 1 108 ? -7.867 10.188 -8.734 1 78.19 108 THR A O 1
ATOM 820 N N . PRO A 1 109 ? -6.293 11.711 -8.969 1 74.19 109 PRO A N 1
ATOM 821 C CA . PRO A 1 109 ? -5.812 11.023 -10.164 1 74.19 109 PRO A CA 1
ATOM 822 C C . PRO A 1 109 ? -5.16 9.68 -9.852 1 74.19 109 PRO A C 1
ATOM 824 O O . PRO A 1 109 ? -4.977 8.852 -10.75 1 74.19 109 PRO A O 1
ATOM 827 N N . PHE A 1 110 ? -4.816 9.531 -8.625 1 71.25 110 PHE A N 1
ATOM 828 C CA . PHE A 1 110 ? -4.152 8.289 -8.258 1 71.25 110 PHE A CA 1
ATOM 829 C C . PHE A 1 110 ? -5.176 7.227 -7.859 1 71.25 110 PHE A C 1
ATOM 831 O O . PHE A 1 110 ? -5.879 7.379 -6.855 1 71.25 110 PHE A O 1
ATOM 838 N N . GLN A 1 111 ? -5.34 6.207 -8.539 1 63.81 111 GLN A N 1
ATOM 839 C CA . GLN A 1 111 ? -6.402 5.219 -8.375 1 63.81 111 GLN A CA 1
ATOM 840 C C . GLN A 1 111 ? -5.957 4.082 -7.465 1 63.81 111 GLN A C 1
ATOM 842 O O . GLN A 1 111 ? -6.742 3.182 -7.156 1 63.81 111 GLN A O 1
ATOM 847 N N . TYR A 1 112 ? -4.797 4.191 -6.941 1 64.56 112 TYR A N 1
ATOM 848 C CA . TYR A 1 112 ? -4.309 3.104 -6.105 1 64.56 112 TYR A CA 1
ATOM 849 C C . TYR A 1 112 ? -4.43 3.457 -4.625 1 64.56 112 TYR A C 1
ATOM 851 O O . TYR A 1 112 ? -4.641 4.621 -4.273 1 64.56 112 TYR A O 1
ATOM 859 N N . PHE A 1 113 ? -4.383 2.338 -3.924 1 65.31 113 PHE A N 1
ATOM 860 C CA . PHE A 1 113 ? -4.375 2.537 -2.479 1 65.31 113 PHE A CA 1
ATOM 861 C C . PHE A 1 113 ? -3.15 3.332 -2.049 1 65.31 113 PHE A C 1
ATOM 863 O O . PHE A 1 113 ? -2.021 2.98 -2.398 1 65.31 113 PHE A O 1
ATOM 870 N N . ASP A 1 114 ? -3.494 4.453 -1.519 1 69.12 114 ASP A N 1
ATOM 871 C CA . ASP A 1 114 ? -2.441 5.375 -1.104 1 69.12 114 ASP A CA 1
ATOM 872 C C . ASP A 1 114 ? -2.607 5.777 0.36 1 69.12 114 ASP A C 1
ATOM 874 O O . ASP A 1 114 ? -3.617 6.379 0.732 1 69.12 114 ASP A O 1
ATOM 878 N N . GLN A 1 115 ? -1.576 5.438 1.183 1 77.12 115 GLN A N 1
ATOM 879 C CA . GLN A 1 115 ? -1.643 5.715 2.613 1 77.12 115 GLN A CA 1
ATOM 880 C C . GLN A 1 115 ? -1.219 7.148 2.916 1 77.12 115 GLN A C 1
ATOM 882 O O . GLN A 1 115 ? -1.154 7.547 4.082 1 77.12 115 GLN A O 1
ATOM 887 N N . SER A 1 116 ? -0.981 7.926 1.918 1 84.75 116 SER A N 1
ATOM 888 C CA . SER A 1 116 ? -0.578 9.312 2.135 1 84.75 116 SER A CA 1
ATOM 889 C C . SER A 1 116 ? -1.672 10.102 2.846 1 84.75 116 SER A C 1
ATOM 891 O O . SER A 1 116 ? -2.846 9.727 2.801 1 84.75 116 SER A O 1
ATOM 893 N N . LYS A 1 117 ? -1.239 11.117 3.479 1 92.38 117 LYS A N 1
ATOM 894 C CA . LYS A 1 117 ? -2.145 11.906 4.312 1 92.38 117 LYS A CA 1
ATOM 895 C C . LYS A 1 117 ? -2.414 13.273 3.697 1 92.38 117 LYS A C 1
ATOM 897 O O . LYS A 1 117 ? -1.57 13.812 2.979 1 92.38 117 LYS A O 1
ATOM 902 N N . VAL A 1 118 ? -3.6 13.773 4.008 1 95.25 118 VAL A N 1
ATOM 903 C CA . VAL A 1 118 ? -3.918 15.141 3.594 1 95.25 118 VAL A CA 1
ATOM 904 C C . VAL A 1 118 ? -3.469 16.125 4.668 1 95.25 118 VAL A C 1
ATOM 906 O O . VAL A 1 118 ? -3.529 15.828 5.859 1 95.25 118 VAL A O 1
ATOM 909 N N . MET A 1 119 ? -2.98 17.281 4.215 1 96.38 119 MET A N 1
ATOM 910 C CA . MET A 1 119 ? -2.607 18.391 5.094 1 96.38 119 MET A CA 1
ATOM 911 C C . MET A 1 119 ? -3.117 19.719 4.543 1 96.38 119 MET A C 1
ATOM 913 O O . MET A 1 119 ? -3.273 19.875 3.332 1 96.38 119 MET A O 1
ATOM 917 N N . TYR A 1 120 ? -3.377 20.625 5.41 1 95.88 120 TYR A N 1
ATOM 918 C CA . TYR A 1 120 ? -3.744 21.984 5.027 1 95.88 120 TYR A CA 1
ATOM 919 C C . TYR A 1 120 ? -2.555 22.922 5.152 1 95.88 120 TYR A C 1
ATOM 921 O O . TYR A 1 120 ? -1.854 22.922 6.168 1 95.88 120 TYR A O 1
ATOM 929 N N . SER A 1 121 ? -2.377 23.625 4.086 1 94.81 121 SER A N 1
ATOM 930 C CA . SER A 1 121 ? -1.351 24.656 4.109 1 94.81 121 SER A CA 1
ATOM 931 C C . SER A 1 121 ? -1.963 26.047 4.309 1 94.81 121 SER A C 1
ATOM 933 O O . SER A 1 121 ? -2.717 26.531 3.461 1 94.81 121 SER A O 1
ATOM 935 N N . LYS A 1 122 ? -1.555 26.609 5.324 1 92.06 122 LYS A N 1
ATOM 936 C CA . LYS A 1 122 ? -2.033 27.969 5.598 1 92.06 122 LYS A CA 1
ATOM 937 C C . LYS A 1 122 ? -1.371 28.969 4.668 1 92.06 122 LYS A C 1
ATOM 939 O O . LYS A 1 122 ? -1.957 30.016 4.355 1 92.06 122 LYS A O 1
ATOM 944 N N . ARG A 1 123 ? -0.265 28.656 4.23 1 91 123 ARG A N 1
ATOM 945 C CA . ARG A 1 123 ? 0.531 29.547 3.393 1 91 123 ARG A CA 1
ATOM 946 C C . ARG A 1 123 ? -0.227 29.922 2.125 1 91 123 ARG A C 1
ATOM 948 O O . ARG A 1 123 ? -0.174 31.078 1.687 1 91 123 ARG A O 1
ATOM 955 N N . ASP A 1 124 ? -0.905 29 1.567 1 91.75 124 ASP A N 1
ATOM 956 C CA . ASP A 1 124 ? -1.584 29.281 0.306 1 91.75 124 ASP A CA 1
ATOM 957 C C . ASP A 1 124 ? -3.029 28.781 0.34 1 91.75 124 ASP A C 1
ATOM 959 O O . ASP A 1 124 ? -3.686 28.703 -0.7 1 91.75 124 ASP A O 1
ATOM 963 N N . GLU A 1 125 ? -3.506 28.422 1.505 1 92.31 125 GLU A N 1
ATOM 964 C CA . GLU A 1 125 ? -4.887 28.031 1.77 1 92.31 125 GLU A CA 1
ATOM 965 C C . GLU A 1 125 ? -5.324 26.875 0.862 1 92.31 125 GLU A C 1
ATOM 967 O O . GLU A 1 125 ? -6.375 26.953 0.223 1 92.31 125 GLU A O 1
ATOM 972 N N . LYS A 1 126 ? -4.5 25.875 0.902 1 93.38 126 LYS A N 1
ATOM 973 C CA . LYS A 1 126 ? -4.789 24.719 0.075 1 93.38 126 LYS A CA 1
ATOM 974 C C . LYS A 1 126 ? -4.625 23.422 0.872 1 93.38 126 LYS A C 1
ATOM 976 O O . LYS A 1 126 ? -3.848 23.375 1.825 1 93.38 126 LYS A O 1
ATOM 981 N N . PHE A 1 127 ? -5.398 22.422 0.466 1 94.44 127 PHE A N 1
ATOM 982 C CA . PHE A 1 127 ? -5.176 21.062 0.936 1 94.44 127 PHE A CA 1
ATOM 983 C C . PHE A 1 127 ? -4.25 20.297 -0.009 1 94.44 127 PHE A C 1
ATOM 985 O O . PHE A 1 127 ? -4.355 20.438 -1.229 1 94.44 127 PHE A O 1
ATOM 992 N N . TYR A 1 128 ? -3.336 19.547 0.609 1 94.25 128 TYR A N 1
ATOM 993 C CA . TYR A 1 128 ? -2.363 18.797 -0.178 1 94.25 128 TYR A CA 1
ATOM 994 C C . TYR A 1 128 ? -2.357 17.328 0.223 1 94.25 128 TYR A C 1
ATOM 996 O O . TYR A 1 128 ? -2.516 17 1.4 1 94.25 128 TYR A O 1
ATOM 1004 N N . THR A 1 129 ? -2.148 16.469 -0.719 1 93.38 129 THR A N 1
ATOM 1005 C CA . THR A 1 129 ? -1.777 15.078 -0.47 1 93.38 129 THR A CA 1
ATOM 1006 C C . THR A 1 129 ? -0.684 14.633 -1.437 1 93.38 129 THR A C 1
ATOM 1008 O O . THR A 1 129 ? -0.768 14.891 -2.639 1 93.38 129 THR A O 1
ATOM 1011 N N . PRO A 1 130 ? 0.346 14.055 -0.918 1 92.56 130 PRO A N 1
ATOM 1012 C CA . PRO A 1 130 ? 1.377 13.531 -1.815 1 92.56 130 PRO A CA 1
ATOM 1013 C C . PRO A 1 130 ? 0.979 12.203 -2.455 1 92.56 130 PRO A C 1
ATOM 1015 O O . PRO A 1 130 ? 0.145 11.469 -1.909 1 92.56 130 PRO A O 1
ATOM 1018 N N . SER A 1 131 ? 1.601 11.906 -3.586 1 86.06 131 SER A N 1
ATOM 1019 C CA . SER A 1 131 ? 1.483 10.578 -4.18 1 86.06 131 SER A CA 1
ATOM 1020 C C . SER A 1 131 ? 2.289 9.555 -3.396 1 86.06 131 SER A C 1
ATOM 1022 O O . SER A 1 131 ? 3.107 9.914 -2.549 1 86.06 131 SER A O 1
ATOM 1024 N N . PHE A 1 132 ? 2.156 8.266 -3.537 1 79.5 132 PHE A N 1
ATOM 1025 C CA . PHE A 1 132 ? 2.836 7.188 -2.824 1 79.5 132 PHE A CA 1
ATOM 1026 C C . PHE A 1 132 ? 4.348 7.379 -2.865 1 79.5 132 PHE A C 1
ATOM 1028 O O . PHE A 1 132 ? 5.023 7.242 -1.845 1 79.5 132 PHE A O 1
ATOM 1035 N N . GLY A 1 133 ? 5.023 7.691 -3.939 1 82.44 133 GLY A N 1
ATOM 1036 C CA . GLY A 1 133 ? 6.457 7.906 -4.059 1 82.44 133 GLY A CA 1
ATOM 1037 C C . GLY A 1 133 ? 6.879 9.328 -3.746 1 82.44 133 GLY A C 1
ATOM 1038 O O . GLY A 1 133 ? 8.062 9.602 -3.553 1 82.44 133 GLY A O 1
ATOM 1039 N N . GLY A 1 134 ? 5.91 10.172 -3.643 1 87.94 134 GLY A N 1
ATOM 1040 C CA . GLY A 1 134 ? 6.176 11.555 -3.273 1 87.94 134 GLY A CA 1
ATOM 1041 C C . GLY A 1 134 ? 6.559 12.43 -4.453 1 87.94 134 GLY A C 1
ATOM 1042 O O . GLY A 1 134 ? 6.914 13.594 -4.281 1 87.94 134 GLY A O 1
ATOM 1043 N N . HIS A 1 135 ? 6.434 11.922 -5.617 1 87.12 135 HIS A N 1
ATOM 1044 C CA . HIS A 1 135 ? 6.879 12.688 -6.777 1 87.12 135 HIS A CA 1
ATOM 1045 C C . HIS A 1 135 ? 5.832 13.711 -7.195 1 87.12 135 HIS A C 1
ATOM 1047 O O . HIS A 1 135 ? 6.133 14.641 -7.953 1 87.12 135 HIS A O 1
ATOM 1053 N N . PHE A 1 136 ? 4.609 13.445 -6.723 1 88.06 136 PHE A N 1
ATOM 1054 C CA . PHE A 1 136 ? 3.543 14.383 -7.066 1 88.06 136 PHE A CA 1
ATOM 1055 C C . PHE A 1 136 ? 2.822 14.859 -5.812 1 88.06 136 PHE A C 1
ATOM 1057 O O . PHE A 1 136 ? 2.676 14.109 -4.848 1 88.06 136 PHE A O 1
ATOM 1064 N N . LEU A 1 137 ? 2.416 16.078 -5.945 1 90.69 137 LEU A N 1
ATOM 1065 C CA . LEU A 1 137 ? 1.456 16.625 -4.992 1 90.69 137 LEU A CA 1
ATOM 1066 C C . LEU A 1 137 ? 0.122 16.922 -5.672 1 90.69 137 LEU A C 1
ATOM 1068 O O . LEU A 1 137 ? 0.088 17.5 -6.762 1 90.69 137 LEU A O 1
ATOM 1072 N N . VAL A 1 138 ? -0.905 16.438 -5.043 1 89.88 138 VAL A N 1
ATOM 1073 C CA . VAL A 1 138 ? -2.256 16.812 -5.445 1 89.88 138 VAL A CA 1
ATOM 1074 C C . VAL A 1 138 ? -2.807 17.859 -4.48 1 89.88 138 VAL A 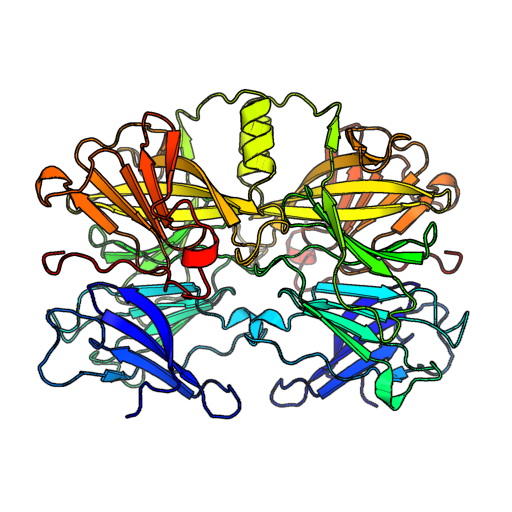C 1
ATOM 1076 O O . VAL A 1 138 ? -2.633 17.75 -3.266 1 89.88 138 VAL A O 1
ATOM 1079 N N . PHE A 1 139 ? -3.439 18.906 -5.066 1 91.5 139 PHE A N 1
ATOM 1080 C CA . PHE A 1 139 ? -3.9 19.938 -4.148 1 91.5 139 PHE A CA 1
ATOM 1081 C C . PHE A 1 139 ? -5.254 20.5 -4.586 1 91.5 139 PHE A C 1
ATOM 1083 O O . PHE A 1 139 ? -5.652 20.328 -5.738 1 91.5 139 PHE A O 1
ATOM 1090 N N . TRP A 1 140 ? -5.934 21.062 -3.629 1 90.5 140 TRP A N 1
ATOM 1091 C CA . TRP A 1 140 ? -7.25 21.656 -3.785 1 90.5 140 TRP A CA 1
ATOM 1092 C C . TRP A 1 140 ? -7.324 23 -3.045 1 90.5 140 TRP A C 1
ATOM 1094 O O . TRP A 1 140 ? -6.797 23.125 -1.938 1 90.5 140 TRP A O 1
ATOM 1104 N N . ASP A 1 141 ? -7.992 23.844 -3.691 1 88.12 141 ASP A N 1
ATOM 1105 C CA . ASP A 1 141 ? -8.266 25.094 -2.973 1 88.12 141 ASP A CA 1
ATOM 1106 C C . ASP A 1 141 ? -9.273 24.859 -1.847 1 88.12 141 ASP A C 1
ATOM 1108 O O . ASP A 1 141 ? -10.234 24.109 -2.01 1 88.12 141 ASP A O 1
ATOM 1112 N N . SER A 1 142 ? -9.062 25.516 -0.745 1 84.31 142 SER A N 1
ATOM 1113 C CA . SER A 1 142 ? -9.891 25.281 0.432 1 84.31 142 SER A CA 1
ATOM 1114 C C . SER A 1 142 ? -11.281 25.891 0.253 1 84.31 142 SER A C 1
ATOM 1116 O O . SER A 1 142 ? -12.203 25.562 1.008 1 84.31 142 SER A O 1
ATOM 1118 N N . PHE A 1 143 ? -11.484 26.734 -0.702 1 76.5 143 PHE A N 1
ATOM 1119 C CA . PHE A 1 143 ? -12.781 27.359 -0.908 1 76.5 143 PHE A CA 1
ATOM 1120 C C . PHE A 1 143 ? -13.648 26.516 -1.828 1 76.5 143 PHE A C 1
ATOM 1122 O O . PHE A 1 143 ? -14.859 26.75 -1.936 1 76.5 143 PHE A O 1
ATOM 1129 N N . PHE A 1 144 ? -13.211 25.359 -2.148 1 64.62 144 PHE A N 1
ATOM 1130 C CA . PHE A 1 144 ? -13.844 24.359 -3.004 1 64.62 144 PHE A CA 1
ATOM 1131 C C . PHE A 1 144 ? -15.008 24.969 -3.783 1 64.62 144 PHE A C 1
ATOM 1133 O O . PHE A 1 144 ? -16.109 24.406 -3.799 1 64.62 144 PHE A O 1
ATOM 1140 N N . GLU A 1 145 ? -14.773 25.969 -4.348 1 58.19 145 GLU A N 1
ATOM 1141 C CA . GLU A 1 145 ? -15.875 26.609 -5.062 1 58.19 145 GLU A CA 1
ATOM 1142 C C . GLU A 1 145 ? -16.484 25.656 -6.082 1 58.19 145 GLU A C 1
ATOM 1144 O O . GLU A 1 145 ? -15.891 24.641 -6.434 1 58.19 145 GLU A O 1
ATOM 1149 N N . GLU A 1 146 ? -17.734 25.859 -6.191 1 54.44 146 GLU A N 1
ATOM 1150 C CA . GLU A 1 146 ? -18.578 25.062 -7.086 1 54.44 146 GLU A CA 1
ATOM 1151 C C . GLU A 1 146 ? -17.828 24.703 -8.367 1 54.44 146 GLU A C 1
ATOM 1153 O O . GLU A 1 146 ? -18.062 23.641 -8.938 1 54.44 146 GLU A O 1
ATOM 1158 N N . ASP A 1 147 ? -16.984 25.672 -8.648 1 52.34 147 ASP A N 1
ATOM 1159 C CA . ASP A 1 147 ? -16.391 25.484 -9.961 1 52.34 147 ASP A CA 1
ATOM 1160 C C . ASP A 1 147 ? -15.094 24.672 -9.859 1 52.34 147 ASP A C 1
ATOM 1162 O O . ASP A 1 147 ? -14.312 24.609 -10.812 1 52.34 147 ASP A O 1
ATOM 1166 N N . MET A 1 148 ? -14.914 24.297 -8.633 1 59.56 148 MET A N 1
ATOM 1167 C CA . MET A 1 148 ? -13.711 23.469 -8.57 1 59.56 148 MET A CA 1
ATOM 1168 C C . MET A 1 148 ? -13.891 22.172 -9.359 1 59.56 148 MET A C 1
ATOM 1170 O O . MET A 1 148 ? -14.789 21.391 -9.07 1 59.56 148 MET A O 1
ATOM 1174 N N . THR A 1 149 ? -13.438 22.172 -10.57 1 56.19 149 THR A N 1
ATOM 1175 C CA . THR A 1 149 ? -13.648 21.109 -11.555 1 56.19 149 THR A CA 1
ATOM 1176 C C . THR A 1 149 ? -12.719 19.938 -11.273 1 56.19 149 THR A C 1
ATOM 1178 O O . THR A 1 149 ? -12.93 18.844 -11.805 1 56.19 149 THR A O 1
ATOM 1181 N N . GLY A 1 150 ? -11.672 20.234 -10.375 1 64.75 150 GLY A N 1
ATOM 1182 C CA . GLY A 1 150 ? -10.875 19.016 -10.281 1 64.75 150 GLY A CA 1
ATOM 1183 C C . GLY A 1 150 ? -9.641 19.172 -9.414 1 64.75 150 GLY A C 1
ATOM 1184 O O . GLY A 1 150 ? -9.477 20.203 -8.742 1 64.75 150 GLY A O 1
ATOM 1185 N N . SER A 1 151 ? -8.938 18.141 -9.266 1 75.25 151 SER A N 1
ATOM 1186 C CA . SER A 1 151 ? -7.66 18.047 -8.57 1 75.25 151 SER A CA 1
ATOM 1187 C C . SER A 1 151 ? -6.531 18.641 -9.406 1 75.25 151 SER A C 1
ATOM 1189 O O . SER A 1 151 ? -6.508 18.484 -10.625 1 75.25 151 SER A O 1
ATOM 1191 N N . GLU A 1 152 ? -5.727 19.516 -8.758 1 83.56 152 GLU A N 1
ATOM 1192 C CA . GLU A 1 152 ? -4.496 19.969 -9.406 1 83.56 152 GLU A CA 1
ATOM 1193 C C . GLU A 1 152 ? -3.311 19.094 -8.992 1 83.56 152 GLU A C 1
ATOM 1195 O O . GLU A 1 152 ? -3.301 18.531 -7.898 1 83.56 152 GLU A O 1
ATOM 1200 N N . LEU A 1 153 ? -2.453 19 -9.969 1 85.06 153 LEU A N 1
ATOM 1201 C CA . LEU A 1 153 ? -1.299 18.141 -9.75 1 85.06 153 LEU A CA 1
ATOM 1202 C C . LEU A 1 153 ? 0.002 18.891 -9.984 1 85.06 153 LEU A C 1
ATOM 1204 O O . LEU A 1 153 ? 0.106 19.672 -10.938 1 85.06 153 LEU A O 1
ATOM 1208 N N . LEU A 1 154 ? 0.906 18.656 -9.102 1 87 154 LEU A N 1
ATOM 1209 C CA . LEU A 1 154 ? 2.244 19.234 -9.219 1 87 154 LEU A CA 1
ATOM 1210 C C . LEU A 1 154 ? 3.309 18.141 -9.117 1 87 154 LEU A C 1
ATOM 1212 O O . LEU A 1 154 ? 3.217 17.266 -8.266 1 87 154 LEU A O 1
ATOM 1216 N N . GLU A 1 155 ? 4.238 18.172 -10.078 1 87.81 155 GLU A N 1
ATOM 1217 C CA . GLU A 1 155 ? 5.379 17.266 -10 1 87.81 155 GLU A CA 1
ATOM 1218 C C . GLU A 1 155 ? 6.516 17.891 -9.188 1 87.81 155 GLU A C 1
ATOM 1220 O O . GLU A 1 155 ? 6.906 19.031 -9.422 1 87.81 155 GLU A O 1
ATOM 1225 N N . LEU A 1 156 ? 7 17.109 -8.305 1 91 156 LEU A N 1
ATOM 1226 C CA . LEU A 1 156 ? 8.094 17.578 -7.457 1 91 156 LEU A CA 1
ATOM 1227 C C . LEU A 1 156 ? 9.445 17.188 -8.055 1 91 156 LEU A C 1
ATOM 1229 O O . LEU A 1 156 ? 9.57 16.141 -8.68 1 91 156 LEU A O 1
ATOM 1233 N N . ARG A 1 157 ? 10.398 18.188 -7.84 1 92.25 157 ARG A N 1
ATOM 1234 C CA . ARG A 1 157 ? 11.797 17.906 -8.133 1 92.25 157 ARG A CA 1
ATOM 1235 C C . ARG A 1 157 ? 12.602 17.688 -6.855 1 92.25 157 ARG A C 1
ATOM 1237 O O . ARG A 1 157 ? 12.312 18.297 -5.828 1 92.25 157 ARG A O 1
ATOM 1244 N N . PHE A 1 158 ? 13.523 16.75 -6.996 1 92.75 158 PHE A N 1
ATOM 1245 C CA . PHE A 1 158 ? 14.32 16.438 -5.816 1 92.75 158 PHE A CA 1
ATOM 1246 C C . PHE A 1 158 ? 15.789 16.812 -6.051 1 92.75 158 PHE A C 1
ATOM 1248 O O . PHE A 1 158 ? 16.312 16.625 -7.152 1 92.75 158 PHE A O 1
ATOM 1255 N N . CYS A 1 159 ? 16.391 17.344 -5.02 1 92.75 159 CYS A N 1
ATOM 1256 C CA . CYS A 1 159 ? 17.812 17.641 -5.09 1 92.75 159 CYS A CA 1
ATOM 1257 C C . CYS A 1 159 ? 18.531 17.219 -3.811 1 92.75 159 CYS A C 1
ATOM 1259 O O . CYS A 1 159 ? 17.891 16.953 -2.793 1 92.75 159 CYS A O 1
ATOM 1261 N N . ASN A 1 160 ? 19.844 17.047 -3.904 1 92.62 160 ASN A N 1
ATOM 1262 C CA . ASN A 1 160 ? 20.719 16.688 -2.795 1 92.62 160 ASN A CA 1
ATOM 1263 C C . ASN A 1 160 ? 20.359 15.336 -2.193 1 92.62 160 ASN A C 1
ATOM 1265 O O . ASN A 1 160 ? 20.391 15.172 -0.974 1 92.62 160 ASN A O 1
ATOM 1269 N N . VAL A 1 161 ? 19.922 14.484 -3.014 1 92.44 161 VAL A N 1
ATOM 1270 C CA . VAL A 1 161 ? 19.547 13.156 -2.523 1 92.44 161 VAL A CA 1
ATOM 1271 C C . VAL A 1 161 ? 20.797 12.414 -2.051 1 92.44 161 VAL A C 1
ATOM 1273 O O . VAL A 1 161 ? 21.812 12.375 -2.762 1 92.44 161 VAL A O 1
ATOM 1276 N N . PRO A 1 162 ? 20.703 11.875 -0.909 1 92.06 162 PRO A N 1
ATOM 1277 C CA . PRO A 1 162 ? 21.906 11.242 -0.379 1 92.06 162 PRO A CA 1
ATOM 1278 C C . PRO A 1 162 ? 22.312 9.984 -1.148 1 92.06 162 PRO A C 1
ATOM 1280 O O . PRO A 1 162 ? 21.438 9.266 -1.643 1 92.06 162 PRO A O 1
ATOM 1283 N N . GLU A 1 163 ? 23.594 9.766 -1.158 1 91 163 GLU A N 1
ATOM 1284 C CA . GLU A 1 163 ? 24.078 8.492 -1.677 1 91 163 GLU A CA 1
ATOM 1285 C C . GLU A 1 163 ? 23.906 7.375 -0.647 1 91 163 GLU A C 1
ATOM 1287 O O . GLU A 1 163 ? 24.375 7.5 0.489 1 91 163 GLU A O 1
ATOM 1292 N N . LEU A 1 164 ? 23.297 6.398 -1.088 1 91.56 164 LEU A N 1
ATOM 1293 C CA . LEU A 1 164 ? 23.062 5.285 -0.177 1 91.56 164 LEU A CA 1
ATOM 1294 C C . LEU A 1 164 ? 24.031 4.145 -0.447 1 91.56 164 LEU A C 1
ATOM 1296 O O . LEU A 1 164 ? 24.359 3.857 -1.603 1 91.56 164 LEU A O 1
ATOM 1300 N N . THR A 1 165 ? 24.453 3.584 0.69 1 90.75 165 THR A N 1
ATOM 1301 C CA . THR A 1 165 ? 25.203 2.336 0.554 1 90.75 165 THR A CA 1
ATOM 1302 C C . THR A 1 165 ? 24.281 1.198 0.133 1 90.75 165 THR A C 1
ATOM 1304 O O . THR A 1 165 ? 23.047 1.335 0.186 1 90.75 165 THR A O 1
ATOM 1307 N N . GLN A 1 166 ? 24.875 0.145 -0.215 1 87.75 166 GLN A N 1
ATOM 1308 C CA . GLN A 1 166 ? 24.109 -1.034 -0.589 1 87.75 166 GLN A CA 1
ATOM 1309 C C . GLN A 1 166 ? 23.203 -1.491 0.559 1 87.75 166 GLN A C 1
ATOM 1311 O O . GLN A 1 166 ? 22.031 -1.806 0.35 1 87.75 166 GLN A O 1
ATOM 1316 N N . SER A 1 167 ? 23.766 -1.499 1.7 1 89.19 167 SER A N 1
ATOM 1317 C CA . SER A 1 167 ? 23.016 -1.938 2.871 1 89.19 167 SER A CA 1
ATOM 1318 C C . SER A 1 167 ? 21.859 -0.993 3.172 1 89.19 167 SER A C 1
ATOM 1320 O O . SER A 1 167 ? 20.781 -1.431 3.59 1 89.19 167 SER A O 1
ATOM 1322 N N . GLU A 1 168 ? 22.062 0.249 2.975 1 90.5 168 GLU A N 1
ATOM 1323 C CA . GLU A 1 168 ? 21 1.232 3.211 1 90.5 168 GLU A CA 1
ATOM 1324 C C . GLU A 1 168 ? 19.875 1.085 2.195 1 90.5 168 GLU A C 1
ATOM 1326 O O . GLU A 1 168 ? 18.703 1.178 2.549 1 90.5 168 GLU A O 1
ATOM 1331 N N . TRP A 1 169 ? 20.297 0.86 1.065 1 89.69 169 TRP A N 1
ATOM 1332 C CA . TRP A 1 169 ? 19.297 0.667 0.029 1 89.69 169 TRP A CA 1
ATOM 1333 C C . TRP A 1 169 ? 18.469 -0.591 0.294 1 89.69 169 TRP A C 1
ATOM 1335 O O . TRP A 1 169 ? 17.25 -0.583 0.153 1 89.69 169 TRP A O 1
ATOM 1345 N N . GLU A 1 170 ? 19.109 -1.672 0.582 1 87.62 170 GLU A N 1
ATOM 1346 C CA . GLU A 1 170 ? 18.422 -2.922 0.879 1 87.62 170 GLU A CA 1
ATOM 1347 C C . GLU A 1 170 ? 17.422 -2.742 2.021 1 87.62 170 GLU A C 1
ATOM 1349 O O . GLU A 1 170 ? 16.328 -3.299 1.987 1 87.62 170 GLU A O 1
ATOM 1354 N N . LEU A 1 171 ? 17.797 -1.979 2.957 1 88.69 171 LEU A N 1
ATOM 1355 C CA . LEU A 1 171 ? 16.906 -1.689 4.078 1 88.69 171 LEU A CA 1
ATOM 1356 C C . LEU A 1 171 ? 15.664 -0.94 3.605 1 88.69 171 LEU A C 1
ATOM 1358 O O . LEU A 1 171 ? 14.547 -1.331 3.926 1 88.69 171 LEU A O 1
ATOM 1362 N N . LEU A 1 172 ? 15.898 0.14 2.859 1 91.56 172 LEU A N 1
ATOM 1363 C CA . LEU A 1 172 ? 14.773 0.94 2.385 1 91.56 172 LEU A CA 1
ATOM 1364 C C . LEU A 1 172 ? 13.867 0.116 1.479 1 91.56 172 LEU A C 1
ATOM 1366 O O . LEU A 1 172 ? 12.641 0.241 1.543 1 91.56 172 LEU A O 1
ATOM 1370 N N . ASP A 1 173 ? 14.461 -0.748 0.71 1 89.38 173 ASP A N 1
ATOM 1371 C CA . ASP A 1 173 ? 13.695 -1.578 -0.213 1 89.38 173 ASP A CA 1
ATOM 1372 C C . ASP A 1 173 ? 12.836 -2.586 0.544 1 89.38 173 ASP A C 1
ATOM 1374 O O . ASP A 1 173 ? 11.805 -3.037 0.035 1 89.38 173 ASP A O 1
ATOM 1378 N N . SER A 1 174 ? 13.25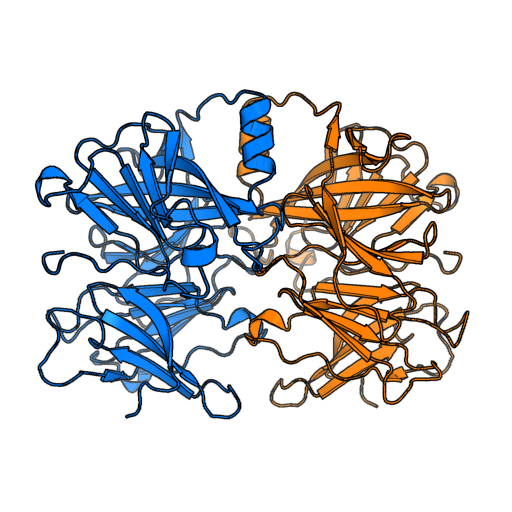 -2.961 1.667 1 86.62 174 SER A N 1
ATOM 1379 C CA . SER A 1 174 ? 12.5 -3.922 2.471 1 86.62 174 SER A CA 1
ATOM 1380 C C . SER A 1 174 ? 11.359 -3.242 3.229 1 86.62 174 SER A C 1
ATOM 1382 O O . SER A 1 174 ? 10.555 -3.91 3.873 1 86.62 174 SER A O 1
ATOM 1384 N N . CYS A 1 175 ? 11.273 -1.92 3.08 1 88.31 175 CYS A N 1
ATOM 1385 C CA . CYS A 1 175 ? 10.297 -1.15 3.836 1 88.31 175 CYS A CA 1
ATOM 1386 C C . CYS A 1 175 ? 9.109 -0.769 2.959 1 88.31 175 CYS A C 1
ATOM 1388 O O . CYS A 1 175 ? 9.219 -0.741 1.732 1 88.31 175 CYS A O 1
ATOM 1390 N N . SER A 1 176 ? 7.984 -0.608 3.67 1 86.25 176 SER A N 1
ATOM 1391 C CA . SER A 1 176 ? 6.93 0.217 3.09 1 86.25 176 SER A CA 1
ATOM 1392 C C . SER A 1 176 ? 7.188 1.699 3.336 1 86.25 176 SER A C 1
ATOM 1394 O O . SER A 1 176 ? 7.871 2.064 4.297 1 86.25 176 SER A O 1
ATOM 1396 N N . LYS A 1 177 ? 6.695 2.471 2.459 1 89.81 177 LYS A N 1
ATOM 1397 C CA . LYS A 1 177 ? 6.938 3.908 2.537 1 89.81 177 LYS A CA 1
ATOM 1398 C C . LYS A 1 177 ? 5.625 4.684 2.602 1 89.81 177 LYS A C 1
ATOM 1400 O O . LYS A 1 177 ? 4.684 4.383 1.868 1 89.81 177 LYS A O 1
ATOM 1405 N N . THR A 1 178 ? 5.539 5.59 3.508 1 91.12 178 THR A N 1
ATOM 1406 C CA . THR A 1 178 ? 4.469 6.578 3.562 1 91.12 178 THR A CA 1
ATOM 1407 C C . THR A 1 178 ? 5.031 7.992 3.438 1 91.12 178 THR A C 1
ATOM 1409 O O . THR A 1 178 ? 6.055 8.312 4.047 1 91.12 178 THR A O 1
ATOM 1412 N N . VAL A 1 179 ? 4.371 8.852 2.662 1 93.88 179 VAL A N 1
ATOM 1413 C CA . VAL A 1 179 ? 4.891 10.188 2.393 1 93.88 179 VAL A CA 1
ATOM 1414 C C . VAL A 1 179 ? 3.971 11.234 3.012 1 93.88 179 VAL A C 1
ATOM 1416 O O . VAL A 1 179 ? 2.744 11.133 2.91 1 93.88 179 VAL A O 1
ATOM 1419 N N . TYR A 1 180 ? 4.605 12.219 3.68 1 96.5 180 TYR A N 1
ATOM 1420 C CA . TYR A 1 180 ? 3.9 13.328 4.312 1 96.5 180 TYR A CA 1
ATOM 1421 C C . TYR A 1 180 ? 4.395 14.664 3.779 1 96.5 180 TYR A C 1
ATOM 1423 O O . TYR A 1 180 ? 5.582 14.82 3.479 1 96.5 180 TYR A O 1
ATOM 1431 N N . LEU A 1 181 ? 3.449 15.516 3.658 1 96.44 181 LEU A N 1
ATOM 1432 C CA . LEU A 1 181 ? 3.793 16.938 3.59 1 96.44 181 LEU A CA 1
ATOM 1433 C C . LEU A 1 181 ? 3.52 17.625 4.922 1 96.44 181 LEU A C 1
ATOM 1435 O O . LEU A 1 181 ? 2.484 17.391 5.551 1 96.44 181 LEU A O 1
ATOM 1439 N N . VAL A 1 182 ? 4.488 18.406 5.348 1 97 182 VAL A N 1
ATOM 1440 C CA . VAL A 1 182 ? 4.348 19.125 6.617 1 97 182 VAL A CA 1
ATOM 1441 C C . VAL A 1 182 ? 4.762 20.578 6.445 1 97 182 VAL A C 1
ATOM 1443 O O . VAL A 1 182 ? 5.68 20.891 5.676 1 97 182 VAL A O 1
ATOM 1446 N N . GLU A 1 183 ? 4.094 21.391 7.168 1 95.62 183 GLU A N 1
ATOM 1447 C CA . GLU A 1 183 ? 4.391 22.812 7.121 1 95.62 183 GLU A CA 1
ATOM 1448 C C . GLU A 1 183 ? 4.613 23.375 8.523 1 95.62 183 GLU A C 1
ATOM 1450 O O . GLU A 1 183 ? 3.836 23.109 9.438 1 95.62 183 GLU A O 1
ATOM 1455 N N . SER A 1 184 ? 5.676 24.172 8.602 1 94.75 184 SER A N 1
ATOM 1456 C CA . SER A 1 184 ? 5.926 24.844 9.875 1 94.75 184 SER A CA 1
ATOM 1457 C C . SER A 1 184 ? 5.102 26.125 9.992 1 94.75 184 SER A C 1
ATOM 1459 O O . SER A 1 184 ? 4.543 26.609 9 1 94.75 184 SER A O 1
ATOM 1461 N N . LEU A 1 185 ? 5.141 26.641 11.18 1 90.75 185 LEU A N 1
ATOM 1462 C CA . LEU A 1 185 ? 4.422 27.891 11.422 1 90.75 185 LEU A CA 1
ATOM 1463 C C . LEU A 1 185 ? 5.059 29.047 10.656 1 90.75 185 LEU A C 1
ATOM 1465 O O . LEU A 1 185 ? 4.371 30 10.281 1 90.75 185 LEU A O 1
ATOM 1469 N N . SER A 1 186 ? 6.332 28.875 10.477 1 90.06 186 SER A N 1
ATOM 1470 C CA . SER A 1 186 ? 7.035 29.938 9.766 1 90.06 186 SER A CA 1
ATOM 1471 C C . SER A 1 186 ? 6.895 29.781 8.258 1 90.06 186 SER A C 1
ATOM 1473 O O . SER A 1 186 ? 7.43 30.578 7.488 1 90.06 186 SER A O 1
ATOM 1475 N N . GLY A 1 187 ? 6.27 28.719 7.82 1 90.38 187 GLY A N 1
ATOM 1476 C CA . GLY A 1 187 ? 5.965 28.578 6.406 1 90.38 187 GLY A CA 1
ATOM 1477 C C . GLY A 1 187 ? 6.895 27.625 5.68 1 90.38 187 GLY A C 1
ATOM 1478 O O . GLY A 1 187 ? 6.773 27.438 4.469 1 90.38 187 GLY A O 1
ATOM 1479 N N . GLN A 1 188 ? 7.828 27.062 6.375 1 93.56 188 GLN A N 1
ATOM 1480 C CA . GLN A 1 188 ? 8.68 26.062 5.738 1 93.56 188 GLN A CA 1
ATOM 1481 C C . GLN A 1 188 ? 7.902 24.766 5.48 1 93.56 188 GLN A C 1
ATOM 1483 O O . GLN A 1 188 ? 7.125 24.328 6.332 1 93.56 188 GLN A O 1
ATOM 1488 N N . ARG A 1 189 ? 8.188 24.234 4.324 1 95.5 189 ARG A N 1
ATOM 1489 C CA . ARG A 1 189 ? 7.531 22.969 3.99 1 95.5 189 ARG A CA 1
ATOM 1490 C C . ARG A 1 189 ? 8.555 21.844 3.877 1 95.5 189 ARG A C 1
ATOM 1492 O O . ARG A 1 189 ? 9.648 22.031 3.342 1 95.5 189 ARG A O 1
ATOM 1499 N N . PHE A 1 190 ? 8.094 20.703 4.363 1 97.31 190 PHE A N 1
ATOM 1500 C CA . PHE A 1 190 ? 8.93 19.516 4.32 1 97.31 190 PHE A CA 1
ATOM 1501 C C . PHE A 1 190 ? 8.164 18.328 3.74 1 97.31 190 PHE A C 1
ATOM 1503 O O . PHE A 1 190 ? 6.984 18.141 4.031 1 97.31 190 PHE A O 1
ATOM 1510 N N . LEU A 1 191 ? 8.773 17.656 2.877 1 97.12 191 LEU A N 1
ATOM 1511 C CA . LEU A 1 191 ? 8.305 16.344 2.463 1 97.12 191 LEU A CA 1
ATOM 1512 C C . LEU A 1 191 ? 9.039 15.242 3.219 1 97.12 191 LEU A C 1
ATOM 1514 O O . LEU A 1 191 ? 10.273 15.188 3.195 1 97.12 191 LEU A O 1
ATOM 1518 N N . ILE A 1 192 ? 8.297 14.406 3.875 1 97.94 192 ILE A N 1
ATOM 1519 C CA . ILE A 1 192 ? 8.891 13.359 4.695 1 97.94 192 ILE A CA 1
ATOM 1520 C C . ILE A 1 192 ? 8.539 11.992 4.117 1 97.94 192 ILE A C 1
ATOM 1522 O O . ILE A 1 192 ? 7.371 11.688 3.881 1 97.94 192 ILE A O 1
ATOM 1526 N N . LYS A 1 193 ? 9.5 11.18 3.877 1 96.12 193 LYS A N 1
ATOM 1527 C CA . LYS A 1 193 ? 9.312 9.766 3.564 1 96.12 193 LYS A CA 1
ATOM 1528 C C . LYS A 1 193 ? 9.555 8.891 4.793 1 96.12 193 LYS A C 1
ATOM 1530 O O . LYS A 1 193 ? 10.648 8.898 5.359 1 96.12 193 LYS A O 1
ATOM 1535 N N . TRP A 1 194 ? 8.547 8.18 5.203 1 95.69 194 TRP A N 1
ATOM 1536 C CA . TRP A 1 194 ? 8.57 7.309 6.375 1 95.69 194 TRP A CA 1
ATOM 1537 C C . TRP A 1 194 ? 8.688 5.844 5.965 1 95.69 194 TRP A C 1
ATOM 1539 O O . TRP A 1 194 ? 7.758 5.273 5.398 1 95.69 194 TRP A O 1
ATOM 1549 N N . TYR A 1 195 ? 9.859 5.234 6.305 1 93 195 TYR A N 1
ATOM 1550 C CA . TYR A 1 195 ? 10.125 3.842 5.965 1 93 195 TYR A CA 1
ATOM 1551 C C . TYR A 1 195 ? 9.93 2.938 7.176 1 93 195 TYR A C 1
ATOM 1553 O O . TYR A 1 195 ? 10.609 3.102 8.195 1 93 195 TYR A O 1
ATOM 1561 N N . ALA A 1 196 ? 9.016 1.978 6.988 1 88.56 196 ALA A N 1
ATOM 1562 C CA . ALA A 1 196 ? 8.742 1.035 8.07 1 88.56 196 ALA A CA 1
ATOM 1563 C C . ALA A 1 196 ? 8.766 -0.404 7.562 1 88.56 196 ALA A C 1
ATOM 1565 O O . ALA A 1 196 ? 8.344 -0.675 6.434 1 88.56 196 ALA A O 1
ATOM 1566 N N . GLN A 1 197 ? 9.25 -1.278 8.32 1 83.44 197 GLN A N 1
ATOM 1567 C CA . GLN A 1 197 ? 9.383 -2.68 7.934 1 83.44 197 GLN A CA 1
ATOM 1568 C C . GLN A 1 197 ? 8.586 -3.586 8.867 1 83.44 197 GLN A C 1
ATOM 1570 O O . GLN A 1 197 ? 8.477 -3.311 10.062 1 83.44 197 GLN A O 1
ATOM 1575 N N . ASN A 1 198 ? 8.109 -4.617 8.242 1 73.88 198 ASN A N 1
ATOM 1576 C CA . ASN A 1 198 ? 7.469 -5.633 9.07 1 73.88 198 ASN A CA 1
ATOM 1577 C C . ASN A 1 198 ? 8.469 -6.309 10.008 1 73.88 198 ASN A C 1
ATOM 1579 O O . ASN A 1 198 ? 9.609 -6.559 9.625 1 73.88 198 ASN A O 1
ATOM 1583 N N . HIS A 1 199 ? 8.023 -6.453 11.297 1 64.19 199 HIS A N 1
ATOM 1584 C CA . HIS A 1 199 ? 8.883 -7.121 12.266 1 64.19 199 HIS A CA 1
ATOM 1585 C C . HIS A 1 199 ? 8.672 -8.633 12.25 1 64.19 199 HIS A C 1
ATOM 1587 O O . HIS A 1 199 ? 7.613 -9.109 11.828 1 64.19 199 HIS A O 1
ATOM 1593 N N . GLN A 1 200 ? 9.828 -9.297 12.562 1 60.09 200 GLN A N 1
ATOM 1594 C CA . GLN A 1 200 ? 9.711 -10.734 12.773 1 60.09 200 GLN A CA 1
ATOM 1595 C C . GLN A 1 200 ? 8.617 -11.062 13.789 1 60.09 200 GLN A C 1
ATOM 1597 O O . GLN A 1 200 ? 8.516 -10.398 14.82 1 60.09 200 GLN A O 1
ATOM 1602 N N . PRO A 1 201 ? 7.617 -11.789 13.336 1 54.19 201 PRO A N 1
ATOM 1603 C CA . PRO A 1 201 ? 6.613 -12.164 14.336 1 54.19 201 PRO A CA 1
ATOM 1604 C C . PRO A 1 201 ? 7.23 -12.703 15.625 1 54.19 201 PRO A C 1
ATOM 1606 O O . PRO A 1 201 ? 8.008 -13.656 15.586 1 54.19 201 PRO A O 1
ATOM 1609 N N . GLY A 1 202 ? 8.305 -12.266 16.156 1 47.44 202 GLY A N 1
ATOM 1610 C CA . GLY A 1 202 ? 8.703 -12.945 17.391 1 47.44 202 GLY A CA 1
ATOM 1611 C C . GLY A 1 202 ? 7.527 -13.312 18.266 1 47.44 202 GLY A C 1
ATOM 1612 O O . GLY A 1 202 ? 6.375 -13.008 17.938 1 47.44 202 GLY A O 1
ATOM 1613 N N . ASP A 1 203 ? 7.926 -13.93 19.453 1 44.94 203 ASP A N 1
ATOM 1614 C CA . ASP A 1 203 ? 7.066 -14.445 20.516 1 44.94 203 ASP A CA 1
ATOM 1615 C C . ASP A 1 203 ? 5.859 -13.531 20.719 1 44.94 203 ASP A C 1
ATOM 1617 O O . ASP A 1 203 ? 4.715 -13.984 20.641 1 44.94 203 ASP A O 1
ATOM 1621 N N . SER A 1 204 ? 6.043 -12.719 21.844 1 39.19 204 SER A N 1
ATOM 1622 C CA . SER A 1 204 ? 4.887 -12.109 22.5 1 39.19 204 SER A CA 1
ATOM 1623 C C . SER A 1 204 ? 4.184 -11.117 21.578 1 39.19 204 SER A C 1
ATOM 1625 O O . SER A 1 204 ? 3.15 -10.555 21.938 1 39.19 204 SER A O 1
ATOM 1627 N N . MET A 1 205 ? 4.941 -10.234 21.109 1 41.47 205 MET A N 1
ATOM 1628 C CA . MET A 1 205 ? 4.121 -9.203 20.484 1 41.47 205 MET A CA 1
ATOM 1629 C C . MET A 1 205 ? 3.525 -9.703 19.172 1 41.47 205 MET A C 1
ATOM 1631 O O . MET A 1 205 ? 4.258 -10.133 18.266 1 41.47 205 MET A O 1
ATOM 1635 N N . THR A 1 206 ? 2.471 -10.406 19.172 1 42.19 206 THR A N 1
ATOM 1636 C CA . THR A 1 206 ? 1.55 -10.969 18.188 1 42.19 206 THR A CA 1
ATOM 1637 C C . THR A 1 206 ? 1.631 -10.188 16.875 1 42.19 206 THR A C 1
ATOM 1639 O O . THR A 1 206 ? 1.462 -10.766 15.805 1 42.19 206 THR A O 1
ATOM 1642 N N . PHE A 1 207 ? 0.972 -8.953 16.766 1 44.34 207 PHE A N 1
ATOM 1643 C CA . PHE A 1 207 ? 0.534 -8.258 15.562 1 44.34 207 PHE A CA 1
ATOM 1644 C C . PHE A 1 207 ? 1.729 -7.738 14.773 1 44.34 207 PHE A C 1
ATOM 1646 O O . PHE A 1 207 ? 2.607 -7.078 15.336 1 44.34 207 PHE A O 1
ATOM 1653 N N . LEU A 1 208 ? 2.262 -8.523 13.969 1 49.56 208 LEU A N 1
ATOM 1654 C CA . LEU A 1 208 ? 3.326 -8.086 13.07 1 49.56 208 LEU A CA 1
ATOM 1655 C C . LEU A 1 208 ? 3.186 -6.605 12.742 1 49.56 208 LEU A C 1
ATOM 1657 O O . LEU A 1 208 ? 2.404 -6.234 11.859 1 49.56 208 LEU A O 1
ATOM 1661 N N . CYS A 1 209 ? 3.285 -5.758 13.734 1 58.38 209 CYS A N 1
ATOM 1662 C CA . CYS A 1 209 ? 3.377 -4.309 13.609 1 58.38 209 CYS A CA 1
ATOM 1663 C C . CYS A 1 209 ? 4.605 -3.908 12.805 1 58.38 209 CYS A C 1
ATOM 1665 O O . CYS A 1 209 ? 5.559 -4.684 12.688 1 58.38 209 CYS A O 1
ATOM 1667 N N . ARG A 1 210 ? 4.547 -3.01 11.945 1 73.94 210 ARG A N 1
ATOM 1668 C CA . ARG A 1 210 ? 5.668 -2.377 11.258 1 73.94 210 ARG A CA 1
ATOM 1669 C C . ARG A 1 210 ? 6.477 -1.504 12.203 1 73.94 210 ARG A C 1
ATOM 1671 O O . ARG A 1 210 ? 5.934 -0.955 13.164 1 73.94 210 ARG A O 1
ATOM 1678 N N . GLY A 1 211 ? 7.809 -1.71 12.117 1 82.44 211 GLY A N 1
ATOM 1679 C CA . GLY A 1 211 ? 8.711 -0.837 12.852 1 82.44 211 GLY A CA 1
ATOM 1680 C C . GLY A 1 211 ? 9.367 0.213 11.977 1 82.44 211 GLY A C 1
ATOM 1681 O O . GLY A 1 211 ? 9.758 -0.071 10.844 1 82.44 211 GLY A O 1
ATOM 1682 N N . THR A 1 212 ? 9.422 1.395 12.531 1 90 212 THR A N 1
ATOM 1683 C CA . THR A 1 212 ? 10.062 2.494 11.82 1 90 212 THR A CA 1
ATOM 1684 C C . THR A 1 212 ? 11.562 2.246 11.68 1 90 212 THR A C 1
ATOM 1686 O O . THR A 1 212 ? 12.234 1.914 12.656 1 90 212 THR A O 1
ATOM 1689 N N . LYS A 1 213 ? 12.094 2.455 10.5 1 91.31 213 LYS A N 1
ATOM 1690 C CA . LYS A 1 213 ? 13.516 2.223 10.258 1 91.31 213 LYS A CA 1
ATOM 1691 C C . LYS A 1 213 ? 14.227 3.516 9.859 1 91.31 213 LYS A C 1
ATOM 1693 O O . LYS A 1 213 ? 15.352 3.768 10.297 1 91.31 213 LYS A O 1
ATOM 1698 N N . ARG A 1 214 ? 13.547 4.312 9.062 1 95.31 214 ARG A N 1
ATOM 1699 C CA . ARG A 1 214 ? 14.219 5.469 8.484 1 95.31 214 ARG A CA 1
ATOM 1700 C C . ARG A 1 214 ? 13.219 6.555 8.102 1 95.31 214 ARG A C 1
ATOM 1702 O O . ARG A 1 214 ? 12.109 6.254 7.668 1 95.31 214 ARG A O 1
ATOM 1709 N N . PHE A 1 215 ? 13.656 7.766 8.328 1 97.56 215 PHE A N 1
ATOM 1710 C CA . PHE A 1 215 ? 12.992 8.914 7.719 1 97.56 215 PHE A CA 1
ATOM 1711 C C . PHE A 1 215 ? 13.93 9.648 6.773 1 97.56 215 PHE A C 1
ATOM 1713 O O . PHE A 1 215 ? 15.117 9.812 7.07 1 97.56 215 PHE A O 1
ATOM 1720 N N . MET A 1 216 ? 13.422 10 5.652 1 97.06 216 MET A N 1
ATOM 1721 C CA . MET A 1 216 ? 14.086 10.992 4.809 1 97.06 216 MET A CA 1
ATOM 1722 C C . MET A 1 216 ? 13.305 12.305 4.797 1 97.06 216 MET A C 1
ATOM 1724 O O . MET A 1 216 ? 12.094 12.312 4.566 1 97.06 216 MET A O 1
ATOM 1728 N N . VAL A 1 217 ? 14.023 13.344 5.035 1 98.12 217 VAL A N 1
ATOM 1729 C CA . VAL A 1 217 ? 13.398 14.656 5.145 1 98.12 217 VAL A CA 1
ATOM 1730 C C . VAL A 1 217 ? 13.883 15.555 4.004 1 98.12 217 VAL A C 1
ATOM 1732 O O . VAL A 1 217 ? 15.086 15.664 3.762 1 98.12 217 VAL A O 1
ATOM 1735 N N . PHE A 1 218 ? 12.938 16.141 3.336 1 97.69 218 PHE A N 1
ATOM 1736 C CA . PHE A 1 218 ? 13.219 17.078 2.248 1 97.69 218 PHE A CA 1
ATOM 1737 C C . PHE A 1 218 ? 12.609 18.438 2.535 1 97.69 218 PHE A C 1
ATOM 1739 O O . PHE A 1 218 ? 11.422 18.547 2.846 1 97.69 218 PHE A O 1
ATOM 1746 N N . ARG A 1 219 ? 13.422 19.422 2.383 1 96.94 219 ARG A N 1
ATOM 1747 C CA . ARG A 1 219 ? 12.977 20.797 2.584 1 96.94 219 ARG A CA 1
ATOM 1748 C C . ARG A 1 219 ? 12.672 21.469 1.252 1 96.94 219 ARG A C 1
ATOM 1750 O O . ARG A 1 219 ? 13.422 21.328 0.285 1 96.94 219 ARG A O 1
ATOM 1757 N N . GLU A 1 220 ? 11.547 22.156 1.234 1 95.81 220 GLU A N 1
ATOM 1758 C CA . GLU A 1 220 ? 11.219 22.938 0.046 1 95.81 220 GLU A CA 1
ATOM 1759 C C . GLU A 1 220 ? 12.172 24.125 -0.108 1 95.81 220 GLU A C 1
ATOM 1761 O O . GLU A 1 220 ? 12.391 24.875 0.842 1 95.81 220 GLU A O 1
ATOM 1766 N N . GLU A 1 221 ? 12.664 24.266 -1.295 1 90.44 221 GLU A N 1
ATOM 1767 C CA . GLU A 1 221 ? 13.539 25.391 -1.588 1 90.44 221 GLU A CA 1
ATOM 1768 C C . GLU A 1 221 ? 12.773 26.516 -2.264 1 90.44 221 GLU A C 1
ATOM 1770 O O . GLU A 1 221 ? 11.586 26.391 -2.559 1 90.44 221 GLU A O 1
ATOM 1775 N N . GLU A 1 222 ? 13.547 27.516 -2.395 1 74.94 222 GLU A N 1
ATOM 1776 C CA . GLU A 1 222 ? 12.984 28.766 -2.912 1 74.94 222 GLU A CA 1
ATOM 1777 C C . GLU A 1 222 ? 12.328 28.547 -4.273 1 74.94 222 GLU A C 1
ATOM 1779 O O . GLU A 1 222 ? 11.281 29.125 -4.562 1 74.94 222 GLU A O 1
ATOM 1784 N N . ASP A 1 223 ? 13.094 27.766 -5.105 1 68.69 223 ASP A N 1
ATOM 1785 C CA . ASP A 1 223 ? 12.422 27.406 -6.348 1 68.69 223 ASP A CA 1
ATOM 1786 C C . ASP A 1 223 ? 11.242 26.469 -6.078 1 68.69 223 ASP A C 1
ATOM 1788 O O . ASP A 1 223 ? 11.406 25.422 -5.449 1 68.69 223 ASP A O 1
ATOM 1792 N N . LYS A 1 224 ? 10.18 26.891 -6.473 1 71.62 224 LYS A N 1
ATOM 1793 C CA . LYS A 1 224 ? 8.914 26.25 -6.137 1 71.62 224 LYS A CA 1
ATOM 1794 C C . LYS A 1 224 ? 8.906 24.797 -6.578 1 71.62 224 LYS A C 1
ATOM 1796 O O . LYS A 1 224 ? 9.344 24.469 -7.684 1 71.62 224 LYS A O 1
ATOM 1801 N N . TRP A 1 225 ? 8.672 23.891 -5.68 1 82.5 225 TRP A N 1
ATOM 1802 C CA . TRP A 1 225 ? 8.312 22.484 -5.789 1 82.5 225 TRP A CA 1
ATOM 1803 C C . TRP A 1 225 ? 9.562 21.625 -5.949 1 82.5 225 TRP A C 1
ATOM 1805 O O . TRP A 1 225 ? 9.484 20.516 -6.473 1 82.5 225 TRP A O 1
ATOM 1815 N N . THR A 1 226 ? 10.703 22.328 -5.586 1 93.88 226 THR A N 1
ATOM 1816 C CA . THR A 1 226 ? 11.922 21.531 -5.422 1 93.88 226 THR A CA 1
ATOM 1817 C C . THR A 1 226 ? 12.117 21.141 -3.961 1 93.88 226 THR A C 1
ATOM 1819 O O . THR A 1 226 ? 12.125 22 -3.076 1 93.88 226 THR A O 1
ATOM 1822 N N . MET A 1 227 ? 12.258 19.875 -3.793 1 95.69 227 MET A N 1
ATOM 1823 C CA . MET A 1 227 ? 12.453 19.312 -2.459 1 95.69 227 MET A CA 1
ATOM 1824 C C . MET A 1 227 ? 13.891 18.828 -2.285 1 95.69 227 MET A C 1
ATOM 1826 O O . MET A 1 227 ? 14.312 17.875 -2.945 1 95.69 227 MET A O 1
ATOM 1830 N N . CYS A 1 228 ? 14.594 19.469 -1.294 1 96.81 228 CYS A N 1
ATOM 1831 C CA . CYS A 1 228 ? 15.992 19.109 -1.093 1 96.81 228 CYS A CA 1
ATOM 1832 C C . CYS A 1 228 ? 16.172 18.312 0.198 1 96.81 228 CYS A C 1
ATOM 1834 O O . CYS A 1 228 ? 15.695 18.734 1.256 1 96.81 228 CYS A O 1
ATOM 1836 N N . TYR A 1 229 ? 16.938 17.234 0.025 1 96.88 229 TYR A N 1
ATOM 1837 C CA . TYR A 1 229 ? 17.219 16.406 1.195 1 96.88 229 TYR A CA 1
ATOM 1838 C C . TYR A 1 229 ? 17.953 17.203 2.262 1 96.88 229 TYR A C 1
ATOM 1840 O O . TYR A 1 229 ? 18.875 17.969 1.948 1 96.88 229 TYR A O 1
ATOM 1848 N N . THR A 1 230 ? 17.547 17 3.51 1 97.56 230 THR A N 1
ATOM 1849 C CA . THR A 1 230 ? 18.203 17.703 4.613 1 97.56 230 THR A CA 1
ATOM 1850 C C . THR A 1 230 ? 18.281 16.797 5.844 1 97.56 230 THR A C 1
ATOM 1852 O O . THR A 1 230 ? 17.406 15.961 6.066 1 97.56 230 THR A O 1
ATOM 1855 N N . GLU A 1 231 ? 19.297 16.969 6.68 1 97.81 231 GLU A N 1
ATOM 1856 C CA . GLU A 1 231 ? 19.453 16.25 7.945 1 97.81 231 GLU A CA 1
ATOM 1857 C C . GLU A 1 231 ? 19.375 17.219 9.125 1 97.81 231 GLU A C 1
ATOM 1859 O O . GLU A 1 231 ? 19.766 16.859 10.242 1 97.81 231 GLU A O 1
ATOM 1864 N N . ASP A 1 232 ? 18.938 18.406 8.75 1 98 232 ASP A N 1
ATOM 1865 C CA . ASP A 1 232 ? 18.859 19.453 9.766 1 98 232 ASP A CA 1
ATOM 1866 C C . ASP A 1 232 ? 17.672 20.375 9.516 1 98 232 ASP A C 1
ATOM 1868 O O . ASP A 1 232 ? 17.656 21.141 8.539 1 98 232 ASP A O 1
ATOM 1872 N N . ILE A 1 233 ? 16.797 20.375 10.469 1 97.81 233 ILE A N 1
ATOM 1873 C CA . ILE A 1 233 ? 15.648 21.281 10.344 1 97.81 233 ILE A CA 1
ATOM 1874 C C . ILE A 1 233 ? 15.664 22.297 11.484 1 97.81 233 ILE A C 1
ATOM 1876 O O . ILE A 1 233 ? 14.641 22.922 11.781 1 97.81 233 ILE A O 1
ATOM 1880 N N . GLY A 1 234 ? 16.766 22.344 12.141 1 97.25 234 GLY A N 1
ATOM 1881 C CA . GLY A 1 234 ? 16.969 23.344 13.172 1 97.25 234 GLY A CA 1
ATOM 1882 C C . GLY A 1 234 ? 16.234 23.016 14.461 1 97.25 234 GLY A C 1
ATOM 1883 O O . GLY A 1 234 ? 16.328 21.906 14.984 1 97.25 234 GLY A O 1
ATOM 1884 N N . ASP A 1 235 ? 15.57 24 14.961 1 97.75 235 ASP A N 1
ATOM 1885 C CA . ASP A 1 235 ? 14.875 23.906 16.25 1 97.75 235 ASP A CA 1
ATOM 1886 C C . ASP A 1 235 ? 13.5 23.266 16.078 1 97.75 235 ASP A C 1
ATOM 1888 O O . ASP A 1 235 ? 12.727 23.188 17.031 1 97.75 235 ASP A O 1
ATOM 1892 N N . LEU A 1 236 ? 13.203 22.766 14.969 1 97.81 236 LEU A N 1
ATOM 1893 C CA . LEU A 1 236 ? 11.867 22.234 14.711 1 97.81 236 LEU A CA 1
ATOM 1894 C C . LEU A 1 236 ? 11.797 20.75 15.078 1 97.81 236 LEU A C 1
ATOM 1896 O O . LEU A 1 236 ? 12.812 20.062 15.117 1 97.81 236 LEU A O 1
ATOM 1900 N N . CYS A 1 237 ? 10.602 20.297 15.391 1 97.19 237 CYS A N 1
ATOM 1901 C CA . CYS A 1 237 ? 10.266 18.891 15.469 1 97.19 237 CYS A CA 1
ATOM 1902 C C . CYS A 1 237 ? 8.93 18.594 14.789 1 97.19 237 CYS A C 1
ATOM 1904 O O . CYS A 1 237 ? 8.008 19.422 14.852 1 97.19 237 CYS A O 1
ATOM 1906 N N . ILE A 1 238 ? 8.891 17.578 14.148 1 97.88 238 ILE A N 1
ATOM 1907 C CA . ILE A 1 238 ? 7.734 17.188 13.344 1 97.88 238 ILE A CA 1
ATOM 1908 C C . ILE A 1 238 ? 6.977 16.062 14.023 1 97.88 238 ILE A C 1
ATOM 1910 O O . ILE A 1 238 ? 7.59 15.156 14.602 1 97.88 238 ILE A O 1
ATOM 1914 N N . PHE A 1 239 ? 5.633 16.094 13.984 1 96.88 239 PHE A N 1
ATOM 1915 C CA . PHE A 1 239 ? 4.785 15.055 14.547 1 96.88 239 PHE A CA 1
ATOM 1916 C C . PHE A 1 239 ? 3.982 14.359 13.453 1 96.88 239 PHE A C 1
ATOM 1918 O O . PHE A 1 239 ? 3.213 15.008 12.734 1 96.88 239 PHE A O 1
ATOM 1925 N N . LEU A 1 240 ? 4.207 13.086 13.359 1 95.69 240 LEU A N 1
ATOM 1926 C CA . LEU A 1 240 ? 3.54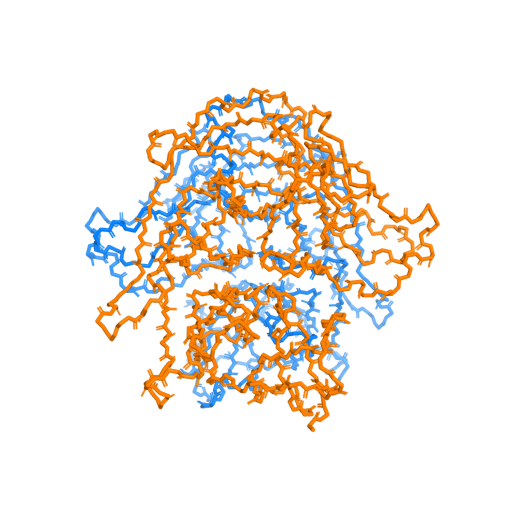7 12.289 12.336 1 95.69 240 LEU A CA 1
ATOM 1927 C C . LEU A 1 240 ? 2.715 11.172 12.961 1 95.69 240 LEU A C 1
ATOM 1929 O O . LEU A 1 240 ? 3.123 10.578 13.961 1 95.69 240 LEU A O 1
ATOM 1933 N N . GLY A 1 241 ? 1.605 10.82 12.32 1 92.31 241 GLY A N 1
ATOM 1934 C CA . GLY A 1 241 ? 0.636 9.805 12.68 1 92.31 241 GLY A CA 1
ATOM 1935 C C . GLY A 1 241 ? -0.62 9.844 11.828 1 92.31 241 GLY A C 1
ATOM 1936 O O . GLY A 1 241 ? -0.553 10.125 10.625 1 92.31 241 GLY A O 1
ATOM 1937 N N . ASN A 1 242 ? -1.708 9.5 12.461 1 89.81 242 ASN A N 1
ATOM 1938 C CA . ASN A 1 242 ? -2.967 9.578 11.727 1 89.81 242 ASN A CA 1
ATOM 1939 C C . ASN A 1 242 ? -3.615 10.953 11.875 1 89.81 242 ASN A C 1
ATOM 1941 O O . ASN A 1 242 ? -4.656 11.227 11.273 1 89.81 242 ASN A O 1
ATOM 1945 N N . ASN A 1 243 ? -3.02 11.773 12.656 1 93.06 243 ASN A N 1
ATOM 1946 C CA . ASN A 1 243 ? -3.395 13.18 12.695 1 93.06 243 ASN A CA 1
ATOM 1947 C C . ASN A 1 243 ? -2.832 13.945 11.5 1 93.06 243 ASN A C 1
ATOM 1949 O O . ASN A 1 243 ? -1.93 13.461 10.812 1 93.06 243 ASN A O 1
ATOM 1953 N N . GLU A 1 244 ? -3.451 15.086 11.328 1 95.94 244 GLU A N 1
ATOM 1954 C CA . GLU A 1 244 ? -2.789 16 10.406 1 95.94 244 GLU A CA 1
ATOM 1955 C C . GLU A 1 244 ? -1.36 16.297 10.852 1 95.94 244 GLU A C 1
ATOM 1957 O O . GLU A 1 244 ? -1.122 16.625 12.016 1 95.94 244 GLU A O 1
ATOM 1962 N N . PRO A 1 245 ? -0.388 16.141 9.961 1 96.19 245 PRO A N 1
ATOM 1963 C CA . PRO A 1 245 ? 0.996 16.391 10.367 1 96.19 245 PRO A CA 1
ATOM 1964 C C . PRO A 1 245 ? 1.231 17.844 10.773 1 96.19 245 PRO A C 1
ATOM 1966 O O . PRO A 1 245 ? 0.637 18.75 10.188 1 96.19 245 PRO A O 1
ATOM 1969 N N . PHE A 1 246 ? 2.121 18.047 11.758 1 95.12 246 PHE A N 1
ATOM 1970 C CA . PHE A 1 246 ? 2.422 19.406 12.172 1 95.12 246 PHE A CA 1
ATOM 1971 C C . PHE A 1 246 ? 3.848 19.516 12.695 1 95.12 246 PHE A C 1
ATOM 1973 O O . PHE A 1 246 ? 4.512 18.5 12.906 1 95.12 246 PHE A O 1
ATOM 1980 N N . CYS A 1 247 ? 4.188 20.719 12.758 1 94.56 247 CYS A N 1
ATOM 1981 C CA . CYS A 1 247 ? 5.539 21.094 13.148 1 94.56 247 CYS A CA 1
ATOM 1982 C C . CYS A 1 247 ? 5.52 22.172 14.219 1 94.56 247 CYS A C 1
ATOM 1984 O O . CYS A 1 247 ? 4.711 23.094 14.156 1 94.56 247 CYS A O 1
ATOM 1986 N N . VAL A 1 248 ? 6.434 21.984 15.273 1 95.12 248 VAL A N 1
ATOM 1987 C CA . VAL A 1 248 ? 6.559 23.016 16.297 1 95.12 248 VAL A CA 1
ATOM 1988 C C . VAL A 1 248 ? 8.031 23.281 16.578 1 95.12 248 VAL A C 1
ATOM 1990 O O . VAL A 1 248 ? 8.898 22.484 16.219 1 95.12 248 VAL A O 1
ATOM 1993 N N . LYS A 1 249 ? 8.258 24.375 17.203 1 96 249 LYS A N 1
ATOM 1994 C CA . LYS A 1 249 ? 9.594 24.656 17.719 1 96 249 LYS A CA 1
ATOM 1995 C C . LYS A 1 249 ? 9.844 23.906 19.031 1 96 249 LYS A C 1
ATOM 1997 O O . LYS A 1 249 ? 9.094 24.062 20 1 96 249 LYS A O 1
ATOM 2002 N N . ALA A 1 250 ? 10.891 23.109 19 1 95.94 250 ALA A N 1
ATOM 2003 C CA . ALA A 1 250 ? 11.203 22.312 20.188 1 95.94 250 ALA A CA 1
ATOM 2004 C C . ALA A 1 250 ? 11.438 23.219 21.406 1 95.94 250 ALA A C 1
ATOM 2006 O O . ALA A 1 250 ? 11.016 22.875 22.516 1 95.94 250 ALA A O 1
ATOM 2007 N N . SER A 1 251 ? 12.086 24.297 21.188 1 95.62 251 SER A N 1
ATOM 2008 C CA . SER A 1 251 ? 12.445 25.203 22.266 1 95.62 251 SER A CA 1
ATOM 2009 C C . SER A 1 251 ? 11.203 25.766 22.953 1 95.62 251 SER A C 1
ATOM 2011 O O . SER A 1 251 ? 11.281 26.25 24.078 1 95.62 251 SER A O 1
ATOM 2013 N N . SER A 1 252 ? 10.094 25.703 22.266 1 92.88 252 SER A N 1
ATOM 2014 C CA . SER A 1 252 ? 8.859 26.25 22.828 1 92.88 252 SER A CA 1
ATOM 2015 C C . SER A 1 252 ? 8.172 25.234 23.75 1 92.88 252 SER A C 1
ATOM 2017 O O . SER A 1 252 ? 7.238 25.594 24.469 1 92.88 252 SER A O 1
ATOM 2019 N N . PHE A 1 253 ? 8.578 24.016 23.75 1 91.75 253 PHE A N 1
ATOM 2020 C CA . PHE A 1 253 ? 7.902 22.984 24.516 1 91.75 253 PHE A CA 1
ATOM 2021 C C . PHE A 1 253 ? 8.914 22.094 25.234 1 91.75 253 PHE A C 1
ATOM 2023 O O . PHE A 1 253 ? 9.688 21.375 24.594 1 91.75 253 PHE A O 1
ATOM 2030 N N . PRO A 1 254 ? 8.797 22.109 26.562 1 90.25 254 PRO A N 1
ATOM 2031 C CA . PRO A 1 254 ? 9.758 21.297 27.328 1 90.25 254 PRO A CA 1
ATOM 2032 C C . PRO A 1 254 ? 9.648 19.812 27 1 90.25 254 PRO A C 1
ATOM 2034 O O . PRO A 1 254 ? 8.539 19.297 26.844 1 90.25 254 PRO A O 1
ATOM 2037 N N . GLY A 1 255 ? 10.812 19.141 26.812 1 91.56 255 GLY A N 1
ATOM 2038 C CA . GLY A 1 255 ? 10.836 17.703 26.594 1 91.56 255 GLY A CA 1
ATOM 2039 C C . GLY A 1 255 ? 11 17.312 25.141 1 91.56 255 GLY A C 1
ATOM 2040 O O . GLY A 1 255 ? 11.328 16.156 24.844 1 91.56 255 GLY A O 1
ATOM 2041 N N . LEU A 1 256 ? 10.742 18.312 24.344 1 94.75 256 LEU A N 1
ATOM 2042 C CA . LEU A 1 256 ? 10.883 18 22.922 1 94.75 256 LEU A CA 1
ATOM 2043 C C . LEU A 1 256 ? 12.328 18.188 22.469 1 94.75 256 LEU A C 1
ATOM 2045 O O . LEU A 1 256 ? 13.023 19.078 22.938 1 94.75 256 LEU A O 1
ATOM 2049 N N . SER A 1 257 ? 12.727 17.391 21.578 1 96.44 257 SER A N 1
ATOM 2050 C CA . SER A 1 257 ? 14.07 17.484 21 1 96.44 257 SER A CA 1
ATOM 2051 C C . SER A 1 257 ? 14.039 18.156 19.641 1 96.44 257 SER A C 1
ATOM 2053 O O . SER A 1 257 ? 13.211 17.812 18.781 1 96.44 257 SER A O 1
ATOM 2055 N N . PRO A 1 258 ? 14.953 19.125 19.469 1 97.75 258 PRO A N 1
ATOM 2056 C CA . PRO A 1 258 ? 15.039 19.703 18.141 1 97.75 258 PRO A CA 1
ATOM 2057 C C . PRO A 1 258 ? 15.516 18.703 17.078 1 97.75 258 PRO A C 1
ATOM 2059 O O . PRO A 1 258 ? 16.062 17.656 17.422 1 97.75 258 PRO A O 1
ATOM 2062 N N . ASN A 1 259 ? 15.266 19.047 15.797 1 98.38 259 ASN A N 1
ATOM 2063 C CA . ASN A 1 259 ? 15.719 18.25 14.664 1 98.38 259 ASN A CA 1
ATOM 2064 C C . ASN A 1 259 ? 15.266 16.797 14.773 1 98.38 259 ASN A C 1
ATOM 2066 O O . ASN A 1 259 ? 16.062 15.875 14.594 1 98.38 259 ASN A O 1
ATOM 2070 N N . SER A 1 260 ? 13.945 16.703 15.094 1 98.5 260 SER A N 1
ATOM 2071 C CA . SER A 1 260 ? 13.43 15.375 15.367 1 98.5 260 SER A CA 1
ATOM 2072 C C . SER A 1 260 ? 12.055 15.172 14.75 1 98.5 260 SER A C 1
ATOM 2074 O O . SER A 1 260 ? 11.375 16.141 14.406 1 98.5 260 SER A O 1
ATOM 2076 N N . ILE A 1 261 ? 11.727 13.961 14.547 1 98.25 261 ILE A N 1
ATOM 2077 C CA . ILE A 1 261 ? 10.391 13.547 14.148 1 98.25 261 ILE A CA 1
ATOM 2078 C C . ILE A 1 261 ? 9.781 12.641 15.219 1 98.25 261 ILE A C 1
ATOM 2080 O O . ILE A 1 261 ? 10.344 11.602 15.562 1 98.25 261 ILE A O 1
ATOM 2084 N N . TYR A 1 262 ? 8.695 13.031 15.797 1 96.25 262 TYR A N 1
ATOM 2085 C CA . TYR A 1 262 ? 7.879 12.203 16.672 1 96.25 262 TYR A CA 1
ATOM 2086 C C . TYR A 1 262 ? 6.832 11.43 15.875 1 96.25 262 TYR A C 1
ATOM 2088 O O . TYR A 1 262 ? 6.031 12.023 15.148 1 96.25 262 TYR A O 1
ATOM 2096 N N . PHE A 1 263 ? 6.879 10.125 16.031 1 93.62 263 PHE A N 1
ATOM 2097 C CA . PHE A 1 263 ? 6.023 9.328 15.164 1 93.62 263 PHE A CA 1
ATOM 2098 C C . PHE A 1 263 ? 5.16 8.375 15.984 1 93.62 263 PHE A C 1
ATOM 2100 O O . PHE A 1 263 ? 5.578 7.898 17.047 1 93.62 263 PHE A O 1
ATOM 2107 N N . ALA A 1 264 ? 3.947 8.156 15.508 1 89.5 264 ALA A N 1
ATOM 2108 C CA . ALA A 1 264 ? 2.982 7.203 16.047 1 89.5 264 ALA A CA 1
ATOM 2109 C C . ALA A 1 264 ? 2.287 6.43 14.93 1 89.5 264 ALA A C 1
ATOM 2111 O O . ALA A 1 264 ? 1.708 7.027 14.023 1 89.5 264 ALA A O 1
ATOM 2112 N N . GLY A 1 265 ? 2.271 5.109 15.008 1 82.94 265 GLY A N 1
ATOM 2113 C CA . GLY A 1 265 ? 1.714 4.219 14.008 1 82.94 265 GLY A CA 1
ATOM 2114 C C . GLY A 1 265 ? 2.555 2.979 13.773 1 82.94 265 GLY A C 1
ATOM 2115 O O . GLY A 1 265 ? 2.348 1.951 14.422 1 82.94 265 GLY A O 1
ATOM 2116 N N . ASP A 1 266 ? 3.562 3.236 12.906 1 81.88 266 ASP A N 1
ATOM 2117 C CA . ASP A 1 266 ? 4.531 2.158 12.719 1 81.88 266 ASP A CA 1
ATOM 2118 C C . ASP A 1 266 ? 5.602 2.186 13.812 1 81.88 266 ASP A C 1
ATOM 2120 O O . ASP A 1 266 ? 6.793 2.254 13.516 1 81.88 266 ASP A O 1
ATOM 2124 N N . GLY A 1 267 ? 5.055 1.985 15.047 1 79.56 267 GLY A N 1
ATOM 2125 C CA . GLY A 1 267 ? 5.844 2.209 16.25 1 79.56 267 GLY A CA 1
ATOM 2126 C C . GLY A 1 267 ? 5.605 3.568 16.875 1 79.56 267 GLY A C 1
ATOM 2127 O O . GLY A 1 267 ? 4.883 4.398 16.312 1 79.56 267 GLY A O 1
ATOM 2128 N N . TYR A 1 268 ? 6.074 3.684 18.078 1 87 268 TYR A N 1
ATOM 2129 C CA . TYR A 1 268 ? 6.035 4.953 18.797 1 87 268 TYR A CA 1
ATOM 2130 C C . TYR A 1 268 ? 7.434 5.375 19.234 1 87 268 TYR A C 1
ATOM 2132 O O . TYR A 1 268 ? 8.164 4.59 19.844 1 87 268 TYR A O 1
ATOM 2140 N N . GLY A 1 269 ? 7.738 6.621 18.766 1 91.44 269 GLY A N 1
ATOM 2141 C CA . GLY A 1 269 ? 9.07 7.043 19.172 1 91.44 269 GLY A CA 1
ATOM 2142 C C . GLY A 1 269 ? 9.469 8.391 18.609 1 91.44 269 GLY A C 1
ATOM 2143 O O . GLY A 1 269 ? 8.617 9.164 18.156 1 91.44 269 GLY A O 1
ATOM 2144 N N . VAL A 1 270 ? 10.68 8.625 18.844 1 95.12 270 VAL A N 1
ATOM 2145 C CA . VAL A 1 270 ? 11.297 9.836 18.328 1 95.12 270 VAL A CA 1
ATOM 2146 C C . VAL A 1 270 ? 12.477 9.461 17.422 1 95.12 270 VAL A C 1
ATOM 2148 O O . VAL A 1 270 ? 13.211 8.516 17.719 1 95.12 270 VAL A O 1
ATOM 2151 N N . TYR A 1 271 ? 12.586 10.172 16.375 1 97.12 271 TYR A N 1
ATOM 2152 C CA . TYR A 1 271 ? 13.656 9.984 15.398 1 97.12 271 TYR A CA 1
ATOM 2153 C C . TYR A 1 271 ? 14.539 11.227 15.312 1 97.12 271 TYR A C 1
ATOM 2155 O O . TYR A 1 271 ? 14.047 12.328 15.07 1 97.12 271 TYR A O 1
ATOM 2163 N N . ASP A 1 272 ? 15.758 10.969 15.508 1 97.75 272 ASP A N 1
ATOM 2164 C CA . ASP A 1 272 ? 16.734 12.039 15.336 1 97.75 272 ASP A CA 1
ATOM 2165 C C . ASP A 1 272 ? 17.188 12.148 13.883 1 97.75 272 ASP A C 1
ATOM 2167 O O . ASP A 1 272 ? 17.797 11.219 13.352 1 97.75 272 ASP A O 1
ATOM 2171 N N . ILE A 1 273 ? 16.984 13.258 13.273 1 97.94 273 ILE A N 1
ATOM 2172 C CA . ILE A 1 273 ? 17.188 13.406 11.836 1 97.94 273 ILE A CA 1
ATOM 2173 C C . ILE A 1 273 ? 18.672 13.328 11.516 1 97.94 273 ILE A C 1
ATOM 2175 O O . ILE A 1 273 ? 19.062 12.727 10.508 1 97.94 273 ILE A O 1
ATOM 2179 N N . ALA A 1 274 ? 19.5 13.82 12.328 1 96.88 274 ALA A N 1
ATOM 2180 C CA . ALA A 1 274 ? 20.938 13.875 12.07 1 96.88 274 ALA A CA 1
ATOM 2181 C C . ALA A 1 274 ? 21.578 12.5 12.234 1 96.88 274 ALA A C 1
ATOM 2183 O O . ALA A 1 274 ? 22.391 12.086 11.398 1 96.88 274 ALA A O 1
ATOM 2184 N N . THR A 1 275 ? 21.172 11.781 13.258 1 95.25 275 THR A N 1
ATOM 2185 C CA . THR A 1 275 ? 21.812 10.5 13.531 1 95.25 275 THR A CA 1
ATOM 2186 C C . THR A 1 275 ? 21.109 9.375 12.789 1 95.25 275 THR A C 1
ATOM 2188 O O . THR A 1 275 ? 21.641 8.266 12.672 1 95.25 275 THR A O 1
ATOM 2191 N N . ARG A 1 276 ? 19.984 9.656 12.328 1 94.06 276 ARG A N 1
ATOM 2192 C CA . ARG A 1 276 ? 19.172 8.695 11.578 1 94.06 276 ARG A CA 1
ATOM 2193 C C . ARG A 1 276 ? 18.797 7.496 12.438 1 94.06 276 ARG A C 1
ATOM 2195 O O . ARG A 1 276 ? 18.781 6.359 11.961 1 94.06 276 ARG A O 1
ATOM 2202 N N . LYS A 1 277 ? 18.531 7.801 13.633 1 91.38 277 LYS A N 1
ATOM 2203 C CA . LYS A 1 277 ? 18.234 6.707 14.555 1 91.38 277 LYS A CA 1
ATOM 2204 C C . LYS A 1 277 ? 16.859 6.902 15.211 1 91.38 277 LYS A C 1
ATOM 2206 O O . LYS A 1 277 ? 16.578 7.973 15.758 1 91.38 277 LYS A O 1
ATOM 2211 N N . PRO A 1 278 ? 16.141 5.914 15.133 1 91.19 278 PRO A N 1
ATOM 2212 C CA . PRO A 1 278 ? 14.883 5.945 15.891 1 91.19 278 PRO A CA 1
ATOM 2213 C C . PRO A 1 278 ? 15.047 5.469 17.328 1 91.19 278 PRO A C 1
ATOM 2215 O O . PRO A 1 278 ? 15.859 4.578 17.594 1 91.19 278 PRO A O 1
ATOM 2218 N N . ARG A 1 279 ? 14.359 6.121 18.234 1 88.5 279 ARG A N 1
ATOM 2219 C CA . ARG A 1 279 ? 14.234 5.68 19.625 1 88.5 279 ARG A CA 1
ATOM 2220 C C . ARG A 1 279 ? 12.773 5.41 19.984 1 88.5 279 ARG A C 1
ATOM 2222 O O . ARG A 1 279 ? 11.938 6.316 19.938 1 88.5 279 ARG A O 1
ATOM 2229 N N . SER A 1 280 ? 12.547 4.23 20.312 1 83.81 280 SER A N 1
ATOM 2230 C CA . SER A 1 280 ? 11.18 3.82 20.641 1 83.81 280 SER A CA 1
ATOM 2231 C C . SER A 1 280 ? 10.797 4.262 22.047 1 83.81 280 SER A C 1
ATOM 2233 O O . SER A 1 280 ? 11.617 4.227 22.969 1 83.81 280 SER A O 1
ATOM 2235 N N . PHE A 1 281 ? 9.547 4.688 22.156 1 80.5 281 PHE A N 1
ATOM 2236 C CA . PHE A 1 281 ? 9.008 4.988 23.469 1 80.5 281 PHE A CA 1
ATOM 2237 C C . PHE A 1 281 ? 8.586 3.711 24.188 1 80.5 281 PHE A C 1
ATOM 2239 O O . PHE A 1 281 ? 8.289 3.732 25.391 1 80.5 281 PHE A O 1
ATOM 2246 N N . ARG A 1 282 ? 8.508 2.584 23.406 1 66.25 282 ARG A N 1
ATOM 2247 C CA . ARG A 1 282 ? 8.031 1.338 24 1 66.25 282 ARG A CA 1
ATOM 2248 C C . ARG A 1 282 ? 9.008 0.826 25.062 1 66.25 282 ARG A C 1
ATOM 2250 O O . ARG A 1 282 ? 10.219 0.843 24.844 1 66.25 282 ARG A O 1
ATOM 2257 N N . PRO A 1 283 ? 8.281 0.47 26.156 1 56.47 283 PRO A N 1
ATOM 2258 C CA . PRO A 1 283 ? 9.156 -0.155 27.156 1 56.47 283 PRO A CA 1
ATOM 2259 C C . PRO A 1 283 ? 9.727 -1.49 26.688 1 56.47 283 PRO A C 1
ATOM 2261 O O . PRO A 1 283 ? 9.18 -2.115 25.766 1 56.47 283 PRO A O 1
ATOM 2264 N N . LYS A 1 284 ? 10.898 -1.851 27.062 1 52.69 284 LYS A N 1
ATOM 2265 C CA . LYS A 1 284 ? 11.641 -3.064 26.734 1 52.69 284 LYS A CA 1
ATOM 2266 C C . LYS A 1 284 ? 10.773 -4.305 26.906 1 52.69 284 LYS A C 1
ATOM 2268 O O . LYS A 1 284 ? 11.016 -5.332 26.266 1 52.69 284 LYS A O 1
ATOM 2273 N N . SER A 1 285 ? 9.891 -4.219 27.828 1 48.62 285 SER A N 1
ATOM 2274 C CA . SER A 1 285 ? 9.148 -5.469 28 1 48.62 285 SER A CA 1
ATOM 2275 C C . SER A 1 285 ? 7.977 -5.555 27.031 1 48.62 285 SER A C 1
ATOM 2277 O O . SER A 1 285 ? 7.113 -4.672 27.016 1 48.62 285 SER A O 1
ATOM 2279 N N . PRO A 1 286 ? 8.219 -6.305 26.172 1 48.09 286 PRO A N 1
ATOM 2280 C CA . PRO A 1 286 ? 7.219 -6.543 25.141 1 48.09 286 PRO A CA 1
ATOM 2281 C C . PRO A 1 286 ? 5.805 -6.688 25.703 1 48.09 286 PRO A C 1
ATOM 2283 O O . PRO A 1 286 ? 4.836 -6.293 25.047 1 48.09 286 PRO A O 1
ATOM 2286 N N . SER A 1 287 ? 5.762 -7.375 26.844 1 45.91 287 SER A N 1
ATOM 2287 C CA . SER A 1 287 ? 4.453 -7.648 27.438 1 45.91 287 SER A CA 1
ATOM 2288 C C . SER A 1 287 ? 3.688 -6.355 27.703 1 45.91 287 SER A C 1
ATOM 2290 O O . SER A 1 287 ? 2.455 -6.348 27.688 1 45.91 287 SER A O 1
ATOM 2292 N N . ALA A 1 288 ? 4.387 -5.5 28.156 1 43.5 288 ALA A N 1
ATOM 2293 C CA . ALA A 1 288 ? 3.719 -4.262 28.547 1 43.5 288 ALA A CA 1
ATOM 2294 C C . ALA A 1 288 ? 3.184 -3.527 27.312 1 43.5 288 ALA A C 1
ATOM 2296 O O . ALA A 1 288 ? 2.33 -2.645 27.438 1 43.5 288 ALA A O 1
ATOM 2297 N N . PHE A 1 289 ? 3.881 -3.652 26.234 1 45.78 289 PHE A N 1
ATOM 2298 C CA . PHE A 1 289 ? 3.381 -3.008 25.031 1 45.78 289 PHE A CA 1
ATOM 2299 C C . PHE A 1 289 ? 2.16 -3.744 24.5 1 45.78 289 PHE A C 1
ATOM 2301 O O . PHE A 1 289 ? 2.279 -4.59 23.609 1 45.78 289 PHE A O 1
ATOM 2308 N N . SER A 1 290 ? 1.577 -4.551 25.453 1 41.78 290 SER A N 1
ATOM 2309 C CA . SER A 1 290 ? 0.368 -5.246 25.031 1 41.78 290 SER A CA 1
ATOM 2310 C C . SER A 1 290 ? -0.369 -4.469 23.938 1 41.78 290 SER A C 1
ATOM 2312 O O . SER A 1 290 ? 0.006 -3.34 23.609 1 41.78 290 SER A O 1
ATOM 2314 N N . SER A 1 291 ? -1.751 -4.762 24.062 1 40.56 291 SER A N 1
ATOM 2315 C CA . SER A 1 291 ? -2.969 -4.473 23.312 1 40.56 291 SER A CA 1
ATOM 2316 C C . SER A 1 291 ? -3.152 -2.973 23.109 1 40.56 291 SER A C 1
ATOM 2318 O O . SER A 1 291 ? -4.184 -2.533 22.594 1 40.56 291 SER A O 1
ATOM 2320 N N . ALA A 1 292 ? -2.551 -2.268 23.969 1 40.25 292 ALA A N 1
ATOM 2321 C CA . ALA A 1 292 ? -3.031 -0.891 23.875 1 40.25 292 ALA A CA 1
ATOM 2322 C C . ALA A 1 292 ? -2.922 -0.355 22.453 1 40.25 292 ALA A C 1
ATOM 2324 O O . ALA A 1 292 ? -1.84 -0.36 21.859 1 40.25 292 ALA A O 1
ATOM 2325 N N . SER A 1 293 ? -3.82 -0.782 21.766 1 48.31 293 SER A N 1
ATOM 2326 C CA . SER A 1 293 ? -4.164 -0.16 20.484 1 48.31 293 SER A CA 1
ATOM 2327 C C . SER A 1 293 ? -3.768 1.312 20.469 1 48.31 293 SER A C 1
ATOM 2329 O O . SER A 1 293 ? -4.574 2.182 20.797 1 48.31 293 SER A O 1
ATOM 2331 N N . LEU A 1 294 ? -2.543 1.617 20.953 1 56.75 294 LEU A N 1
ATOM 2332 C CA . LEU A 1 294 ? -2.207 3.037 20.953 1 56.75 294 LEU A CA 1
ATOM 2333 C C . LEU A 1 294 ? -2.672 3.711 19.672 1 56.75 294 LEU A C 1
ATOM 2335 O O . LEU A 1 294 ? -2.459 3.184 18.578 1 56.75 294 LEU A O 1
ATOM 2339 N N . LEU A 1 295 ? -3.68 4.609 19.906 1 70.06 295 LEU A N 1
ATOM 2340 C CA . LEU A 1 295 ? -4.148 5.449 18.812 1 70.06 295 LEU A CA 1
ATOM 2341 C C . LEU A 1 295 ? -2.992 6.23 18.188 1 70.06 295 LEU A C 1
ATOM 2343 O O . LEU A 1 295 ? -2.262 6.926 18.906 1 70.06 295 LEU A O 1
ATOM 2347 N N . PRO A 1 296 ? -2.674 5.957 17.094 1 82.62 296 PRO A N 1
ATOM 2348 C CA . PRO A 1 296 ? -1.535 6.598 16.438 1 82.62 296 PRO A CA 1
ATOM 2349 C C . PRO A 1 296 ? -1.781 8.07 16.125 1 82.62 296 PRO A C 1
ATOM 2351 O O . PRO A 1 296 ? -1.755 8.477 14.969 1 82.62 296 PRO A O 1
ATOM 2354 N N . TYR A 1 297 ? -2.035 8.914 17.344 1 88.25 297 TYR A N 1
ATOM 2355 C CA . TYR A 1 297 ? -2.332 10.336 17.172 1 88.25 297 TYR A CA 1
ATOM 2356 C C . TYR A 1 297 ? -1.486 11.18 18.125 1 88.25 297 TYR A C 1
ATOM 2358 O O . TYR A 1 297 ? -1.185 10.758 19.234 1 88.25 297 TYR A O 1
ATOM 2366 N N . TRP A 1 298 ? -1.188 12.328 17.578 1 89.31 298 TRP A N 1
ATOM 2367 C CA . TRP A 1 298 ? -0.647 13.422 18.391 1 89.31 298 TRP A CA 1
ATOM 2368 C C . TRP A 1 298 ? -1.624 14.594 18.438 1 89.31 298 TRP A C 1
ATOM 2370 O O . TRP A 1 298 ? -2.258 14.922 17.438 1 89.31 298 TRP A O 1
ATOM 2380 N N . ILE A 1 299 ? -1.716 15.133 19.516 1 85.62 299 ILE A N 1
ATOM 2381 C CA . ILE A 1 299 ? -2.523 16.344 19.672 1 85.62 299 ILE A CA 1
ATOM 2382 C C . ILE A 1 299 ? -1.62 17.578 19.641 1 85.62 299 ILE A C 1
ATOM 2384 O O . ILE A 1 299 ? -0.73 17.703 20.484 1 85.62 299 ILE A O 1
ATOM 2388 N N . PRO A 1 300 ? -1.844 18.375 18.656 1 83.75 300 PRO A N 1
ATOM 2389 C CA . PRO A 1 300 ? -1.008 19.578 18.625 1 83.75 300 PRO A CA 1
ATOM 2390 C C . PRO A 1 300 ? -1.319 20.547 19.766 1 83.75 300 PRO A C 1
ATOM 2392 O O . PRO A 1 300 ? -2.412 20.516 20.328 1 83.75 300 PRO A O 1
ATOM 2395 N N . PRO A 1 301 ? -0.316 21.344 20.016 1 76.69 301 PRO A N 1
ATOM 2396 C CA . PRO A 1 301 ? -0.622 22.406 20.969 1 76.69 301 PRO A CA 1
ATOM 2397 C C . PRO A 1 301 ? -1.751 23.328 20.5 1 76.69 301 PRO A C 1
ATOM 2399 O O . PRO A 1 301 ? -1.899 23.547 19.297 1 76.69 301 PRO A O 1
ATOM 2402 N N . MET A 1 302 ? -2.498 23.766 21.375 1 67.44 302 MET A N 1
ATOM 2403 C CA . MET A 1 302 ? -3.676 24.562 21.062 1 67.44 302 MET A CA 1
ATOM 2404 C C . MET A 1 302 ? -3.275 25.875 20.391 1 67.44 302 MET A C 1
ATOM 2406 O O . MET A 1 302 ? -4.09 26.516 19.734 1 67.44 302 MET A O 1
ATOM 2410 N N . SER A 1 303 ? -2.062 26.219 20.625 1 62.22 303 SER A N 1
ATOM 2411 C CA . SER A 1 303 ? -1.608 27.484 20.062 1 62.22 303 SER A CA 1
ATOM 2412 C C . SER A 1 303 ? -1.261 27.359 18.594 1 62.22 303 SER A C 1
ATOM 2414 O O . SER A 1 303 ? -0.951 28.344 17.922 1 62.22 303 SER A O 1
ATOM 2416 N N . LEU A 1 304 ? -1.447 26.234 18.047 1 64.81 304 LEU A N 1
ATOM 2417 C CA . LEU A 1 304 ? -1.137 26.062 16.641 1 64.81 304 LEU A CA 1
ATOM 2418 C C . LEU A 1 304 ? -2.34 26.422 15.766 1 64.81 304 LEU A C 1
ATOM 2420 O O . LEU A 1 304 ? -3.473 26.062 16.094 1 64.81 304 LEU A O 1
ATOM 2424 N N . MET B 1 1 ? -27.609 -18.219 -13.328 1 31.88 1 MET B N 1
ATOM 2425 C CA . MET B 1 1 ? -27.125 -17.281 -12.32 1 31.88 1 MET B CA 1
ATOM 2426 C C . MET B 1 1 ? -26.344 -16.141 -12.969 1 31.88 1 MET B C 1
ATOM 2428 O O . MET B 1 1 ? -25.438 -16.391 -13.766 1 31.88 1 MET B O 1
ATOM 2432 N N . GLU B 1 2 ? -26.797 -15.031 -13.164 1 40.03 2 GLU B N 1
ATOM 2433 C CA . GLU B 1 2 ? -26.344 -13.859 -13.906 1 40.03 2 GLU B CA 1
ATOM 2434 C C . GLU B 1 2 ? -25.016 -13.344 -13.359 1 40.03 2 GLU B C 1
ATOM 2436 O O . GLU B 1 2 ? -24.922 -12.945 -12.188 1 40.03 2 GLU B O 1
ATOM 2441 N N . LEU B 1 3 ? -23.875 -13.945 -13.75 1 47.19 3 LEU B N 1
ATOM 2442 C CA . LEU B 1 3 ? -22.531 -13.43 -13.547 1 47.19 3 LEU B CA 1
ATOM 2443 C C . LEU B 1 3 ? -22.484 -11.914 -13.75 1 47.19 3 LEU B C 1
ATOM 2445 O O . LEU B 1 3 ? -21.438 -11.289 -13.633 1 47.19 3 LEU B O 1
ATOM 2449 N N . ARG B 1 4 ? -23.672 -11.305 -14.141 1 46.75 4 ARG B N 1
ATOM 2450 C CA . ARG B 1 4 ? -23.703 -9.93 -14.633 1 46.75 4 ARG B CA 1
ATOM 2451 C C . ARG B 1 4 ? -23.234 -8.953 -13.562 1 46.75 4 ARG B C 1
ATOM 2453 O O . ARG B 1 4 ? -22.672 -7.898 -13.875 1 46.75 4 ARG B O 1
ATOM 2460 N N . LYS B 1 5 ? -23.453 -9.359 -12.352 1 58.78 5 LYS B N 1
ATOM 2461 C CA . LYS B 1 5 ? -23.094 -8.289 -11.43 1 58.78 5 LYS B CA 1
ATOM 2462 C C . LYS B 1 5 ? -21.875 -8.688 -10.594 1 58.78 5 LYS B C 1
ATOM 2464 O O . LYS B 1 5 ? -21.672 -8.172 -9.492 1 58.78 5 LYS B O 1
ATOM 2469 N N . GLY B 1 6 ? -21.156 -9.742 -11.164 1 66.12 6 GLY B N 1
ATOM 2470 C CA . GLY B 1 6 ? -19.969 -10.172 -10.438 1 66.12 6 GLY B CA 1
ATOM 2471 C C . GLY B 1 6 ? -18.688 -9.562 -10.961 1 66.12 6 GLY B C 1
ATOM 2472 O O . GLY B 1 6 ? -18.641 -9.086 -12.094 1 66.12 6 GLY B O 1
ATOM 2473 N N . CYS B 1 7 ? -17.781 -9.359 -10.055 1 78.25 7 CYS B N 1
ATOM 2474 C CA . CYS B 1 7 ? -16.453 -8.859 -10.391 1 78.25 7 CYS B CA 1
ATOM 2475 C C . CYS B 1 7 ? -15.414 -9.969 -10.281 1 78.25 7 CYS B C 1
ATOM 2477 O O . CYS B 1 7 ? -15.414 -10.734 -9.32 1 78.25 7 CYS B O 1
ATOM 2479 N N . LEU B 1 8 ? -14.711 -10.273 -11.461 1 86 8 LEU B N 1
ATOM 2480 C CA . LEU B 1 8 ? -13.57 -11.188 -11.414 1 86 8 LEU B CA 1
ATOM 2481 C C . LEU B 1 8 ? -12.523 -10.703 -10.422 1 86 8 LEU B C 1
ATOM 2483 O O . LEU B 1 8 ? -12.031 -9.578 -10.539 1 86 8 LEU B O 1
ATOM 2487 N N . VAL B 1 9 ? -12.172 -11.57 -9.43 1 88.25 9 VAL B N 1
ATOM 2488 C CA . VAL B 1 9 ? -11.273 -11.117 -8.375 1 88.25 9 VAL B CA 1
ATOM 2489 C C . VAL B 1 9 ? -10.031 -12.008 -8.328 1 88.25 9 VAL B C 1
ATOM 2491 O O . VAL B 1 9 ? -9.125 -11.773 -7.531 1 88.25 9 VAL B O 1
ATOM 2494 N N . GLY B 1 10 ? -10.008 -12.953 -9.117 1 91.31 10 GLY B N 1
ATOM 2495 C CA . GLY B 1 10 ? -8.859 -13.844 -9.211 1 91.31 10 GLY B CA 1
ATOM 2496 C C . GLY B 1 10 ? -9 -14.891 -10.297 1 91.31 10 GLY B C 1
ATOM 2497 O O . GLY B 1 10 ? -10.109 -15.156 -10.773 1 91.31 10 GLY B O 1
ATOM 2498 N N . MET B 1 11 ? -7.883 -15.453 -10.609 1 92.38 11 MET B N 1
ATOM 2499 C CA . MET B 1 11 ? -7.852 -16.531 -11.602 1 92.38 11 MET B CA 1
ATOM 2500 C C . MET B 1 11 ? -6.723 -17.5 -11.305 1 92.38 11 MET B C 1
ATOM 2502 O O . MET B 1 11 ? -5.617 -17.094 -10.945 1 92.38 11 MET B O 1
ATOM 2506 N N . SER B 1 12 ? -7.031 -18.734 -11.438 1 93.62 12 SER B N 1
ATOM 2507 C CA . SER B 1 12 ? -6.082 -19.812 -11.219 1 93.62 12 SER B CA 1
ATOM 2508 C C . SER B 1 12 ? -6.434 -21.031 -12.062 1 93.62 12 SER B C 1
ATOM 2510 O O . SER B 1 12 ? -7.598 -21.422 -12.148 1 93.62 12 SER B O 1
ATOM 2512 N N . HIS B 1 13 ? -5.492 -21.594 -12.812 1 91.19 13 HIS B N 1
ATOM 2513 C CA . HIS B 1 13 ? -5.668 -22.797 -13.633 1 91.19 13 HIS B CA 1
ATOM 2514 C C . HIS B 1 13 ? -6.766 -22.594 -14.672 1 91.19 13 HIS B C 1
ATOM 2516 O O . HIS B 1 13 ? -7.551 -23.5 -14.938 1 91.19 13 HIS B O 1
ATOM 2522 N N . GLY B 1 14 ? -6.914 -21.391 -15.078 1 87.81 14 GLY B N 1
ATOM 2523 C CA . GLY B 1 14 ? -7.895 -21.109 -16.109 1 87.81 14 GLY B CA 1
ATOM 2524 C C . GLY B 1 14 ? -9.289 -20.875 -15.57 1 87.81 14 GLY B C 1
ATOM 2525 O O . GLY B 1 14 ? -10.211 -20.562 -16.328 1 87.81 14 GLY B O 1
ATOM 2526 N N . TRP B 1 15 ? -9.445 -20.984 -14.32 1 91.25 15 TRP B N 1
ATOM 2527 C CA . TRP B 1 15 ? -10.734 -20.719 -13.688 1 91.25 15 TRP B CA 1
ATOM 2528 C C . TRP B 1 15 ? -10.734 -19.359 -12.992 1 91.25 15 TRP B C 1
ATOM 2530 O O . TRP B 1 15 ? -9.734 -18.969 -12.391 1 91.25 15 TRP B O 1
ATOM 2540 N N . GLY B 1 16 ? -11.867 -18.766 -13.07 1 91.31 16 GLY B N 1
ATOM 2541 C CA . GLY B 1 16 ? -12.023 -17.469 -12.43 1 91.31 16 GLY B CA 1
ATOM 2542 C C . GLY B 1 16 ? -12.711 -17.547 -11.078 1 91.31 16 GLY B C 1
ATOM 2543 O O . GLY B 1 16 ? -13.602 -18.375 -10.883 1 91.31 16 GLY B O 1
ATOM 2544 N N . VAL B 1 17 ? -12.258 -16.75 -10.172 1 91.56 17 VAL B N 1
ATOM 2545 C CA . VAL B 1 17 ? -12.961 -16.516 -8.914 1 91.56 17 VAL B CA 1
ATOM 2546 C C . VAL B 1 17 ? -13.758 -15.219 -9 1 91.56 17 VAL B C 1
ATOM 2548 O O . VAL B 1 17 ? -13.203 -14.156 -9.289 1 91.56 17 VAL B O 1
ATOM 2551 N N . PHE B 1 18 ? -15.078 -15.328 -8.68 1 89.75 18 PHE B N 1
ATOM 2552 C CA . PHE B 1 18 ? -15.977 -14.188 -8.828 1 89.75 18 PHE B CA 1
ATOM 2553 C C . PHE B 1 18 ? -16.641 -13.844 -7.492 1 89.75 18 PHE B C 1
ATOM 2555 O O . PHE B 1 18 ? -17.031 -14.734 -6.742 1 89.75 18 PHE B O 1
ATOM 2562 N N . LYS B 1 19 ? -16.641 -12.602 -7.309 1 85.81 19 LYS B N 1
ATOM 2563 C CA . LYS B 1 19 ? -17.422 -12.078 -6.191 1 85.81 19 LYS B CA 1
ATOM 2564 C C . LYS B 1 19 ? -18.734 -11.477 -6.676 1 85.81 19 LYS B C 1
ATOM 2566 O O . LYS B 1 19 ? -18.75 -10.586 -7.523 1 85.81 19 LYS B O 1
ATOM 2571 N N . ALA B 1 20 ? -19.781 -12.062 -6.207 1 80.81 20 ALA B N 1
ATOM 2572 C CA . ALA B 1 20 ? -21.109 -11.555 -6.559 1 80.81 20 ALA B CA 1
ATOM 2573 C C . ALA B 1 20 ? -21.531 -10.438 -5.605 1 80.81 20 ALA B C 1
ATOM 2575 O O . ALA B 1 20 ? -21.328 -10.539 -4.391 1 80.81 20 ALA B O 1
ATOM 2576 N N . VAL B 1 21 ? -21.906 -9.336 -6.188 1 71.5 21 VAL B N 1
ATOM 2577 C CA . VAL B 1 21 ? -22.391 -8.227 -5.379 1 71.5 21 VAL B CA 1
ATOM 2578 C C . VAL B 1 21 ? -23.859 -7.961 -5.68 1 71.5 21 VAL B C 1
ATOM 2580 O O . VAL B 1 21 ? -24.344 -8.258 -6.777 1 71.5 21 VAL B O 1
ATOM 2583 N N . CYS B 1 22 ? -24.578 -7.625 -4.578 1 64.75 22 CYS B N 1
ATOM 2584 C CA . CYS B 1 22 ? -25.969 -7.254 -4.781 1 64.75 22 CYS B CA 1
ATOM 2585 C C . CYS B 1 22 ? -26.078 -5.828 -5.309 1 64.75 22 CYS B C 1
ATOM 2587 O O . CYS B 1 22 ? -25.078 -5.148 -5.492 1 64.75 22 CYS B O 1
ATOM 2589 N N . ASP B 1 23 ? -27.234 -5.438 -5.543 1 58.12 23 ASP B N 1
ATOM 2590 C CA . ASP B 1 23 ? -27.547 -4.137 -6.133 1 58.12 23 ASP B CA 1
ATOM 2591 C C . ASP B 1 23 ? -27.016 -3 -5.27 1 58.12 23 ASP B C 1
ATOM 2593 O O . ASP B 1 23 ? -26.672 -1.931 -5.781 1 58.12 23 ASP B O 1
ATOM 2597 N N . ASN B 1 24 ? -26.938 -3.293 -4.027 1 57.5 24 ASN B N 1
ATOM 2598 C CA . ASN B 1 24 ? -26.438 -2.236 -3.152 1 57.5 24 ASN B CA 1
ATOM 2599 C C . ASN B 1 24 ? -24.922 -2.344 -2.949 1 57.5 24 ASN B C 1
ATOM 2601 O O . ASN B 1 24 ? -24.391 -1.809 -1.98 1 57.5 24 ASN B O 1
ATOM 2605 N N . ASN B 1 25 ? -24.312 -3.143 -3.834 1 57.28 25 ASN B N 1
ATOM 2606 C CA . ASN B 1 25 ? -22.859 -3.334 -3.846 1 57.28 25 ASN B CA 1
ATOM 2607 C C . ASN B 1 25 ? -22.391 -4.066 -2.594 1 57.28 25 ASN B C 1
ATOM 2609 O O . ASN B 1 25 ? -21.25 -3.895 -2.168 1 57.28 25 ASN B O 1
ATOM 2613 N N . GLU B 1 26 ? -23.391 -4.746 -2.053 1 62.56 26 GLU B N 1
ATOM 2614 C CA . GLU B 1 26 ? -23.031 -5.59 -0.916 1 62.56 26 GLU B CA 1
ATOM 2615 C C . GLU B 1 26 ? -22.594 -6.98 -1.372 1 62.56 26 GLU B C 1
ATOM 2617 O O . GLU B 1 26 ? -23.156 -7.527 -2.322 1 62.56 26 GLU B O 1
ATOM 2622 N N . TYR B 1 27 ? -21.594 -7.414 -0.755 1 64.12 27 TYR B N 1
ATOM 2623 C CA . TYR B 1 27 ? -21.094 -8.766 -0.994 1 64.12 27 TYR B CA 1
ATOM 2624 C C . TYR B 1 27 ? -22.188 -9.797 -0.784 1 64.12 27 TYR B C 1
ATOM 2626 O O . TYR B 1 27 ? -22.891 -9.766 0.228 1 64.12 27 TYR B O 1
ATOM 2634 N N . LYS B 1 28 ? -22.359 -10.633 -1.875 1 70.06 28 LYS B N 1
ATOM 2635 C CA . LYS B 1 28 ? -23.375 -11.688 -1.788 1 70.06 28 LYS B CA 1
ATOM 2636 C C . LYS B 1 28 ? -22.719 -13.062 -1.688 1 70.06 28 LYS B C 1
ATOM 2638 O O . LYS B 1 28 ? -23.047 -13.852 -0.794 1 70.06 28 LYS B O 1
ATOM 2643 N N . ALA B 1 29 ? -21.922 -13.289 -2.658 1 81.75 29 ALA B N 1
ATOM 2644 C CA . ALA B 1 29 ? -21.344 -14.633 -2.723 1 81.75 29 ALA B CA 1
ATOM 2645 C C . ALA B 1 29 ? -20.047 -14.633 -3.508 1 81.75 29 ALA B C 1
ATOM 2647 O O . ALA B 1 29 ? -19.75 -13.688 -4.246 1 81.75 29 ALA B O 1
ATOM 2648 N N . ILE B 1 30 ? -19.25 -15.711 -3.238 1 88.88 30 ILE B N 1
ATOM 2649 C CA . ILE B 1 30 ? -18.031 -15.938 -4.008 1 88.88 30 ILE B CA 1
ATOM 2650 C C . ILE B 1 30 ? -18.094 -17.312 -4.676 1 88.88 30 ILE B C 1
ATOM 2652 O O . ILE B 1 30 ? -18.562 -18.281 -4.078 1 88.88 30 ILE B O 1
ATOM 2656 N N . TYR B 1 31 ? -17.688 -17.406 -5.926 1 91.75 31 TYR B N 1
ATOM 2657 C CA . TYR B 1 31 ? -17.734 -18.672 -6.633 1 91.75 31 TYR B CA 1
ATOM 2658 C C . TYR B 1 31 ? -16.547 -18.812 -7.582 1 91.75 31 TYR B C 1
ATOM 2660 O O . TYR B 1 31 ? -15.961 -17.812 -7.996 1 91.75 31 TYR B O 1
ATOM 2668 N N . VAL B 1 32 ? -16.234 -20.062 -7.848 1 92.75 32 VAL B N 1
ATOM 2669 C CA . VAL B 1 32 ? -15.289 -20.422 -8.891 1 92.75 32 VAL B CA 1
ATOM 2670 C C . VAL B 1 32 ? -16.031 -20.797 -10.164 1 92.75 32 VAL B C 1
ATOM 2672 O O . VAL B 1 32 ? -17.047 -21.516 -10.117 1 92.75 32 VAL B O 1
ATOM 2675 N N . THR B 1 33 ? -15.523 -20.203 -11.352 1 91.81 33 THR B N 1
ATOM 2676 C CA . THR B 1 33 ? -16.234 -20.469 -12.594 1 91.81 33 THR B CA 1
ATOM 2677 C C . THR B 1 33 ? -15.266 -20.641 -13.758 1 91.81 33 THR B C 1
ATOM 2679 O O . THR B 1 33 ? -14.164 -20.094 -13.734 1 91.81 33 THR B O 1
ATOM 2682 N N . ASP B 1 34 ? -15.672 -21.422 -14.734 1 89.56 34 ASP B N 1
ATOM 2683 C CA . ASP B 1 34 ? -14.875 -21.594 -15.945 1 89.56 34 ASP B CA 1
ATOM 2684 C C . ASP B 1 34 ? -15.359 -20.672 -17.062 1 89.56 34 ASP B C 1
ATOM 2686 O O . ASP B 1 34 ? -15.117 -20.938 -18.234 1 89.56 34 ASP B O 1
ATOM 2690 N N . TYR B 1 35 ? -15.953 -19.609 -16.656 1 83.5 35 TYR B N 1
ATOM 2691 C CA . TYR B 1 35 ? -16.531 -18.656 -17.594 1 83.5 35 TYR B CA 1
ATOM 2692 C C . TYR B 1 35 ? -15.484 -18.141 -18.578 1 83.5 35 TYR B C 1
ATOM 2694 O O . TYR B 1 35 ? -15.766 -18 -19.766 1 83.5 35 TYR B O 1
ATOM 2702 N N . TYR B 1 36 ? -14.273 -17.891 -18.156 1 77.5 36 TYR B N 1
ATOM 2703 C CA . TYR B 1 36 ? -13.234 -17.297 -19 1 77.5 36 TYR B CA 1
ATOM 2704 C C . TYR B 1 36 ? -12.305 -18.375 -19.547 1 77.5 36 TYR B C 1
ATOM 2706 O O . TYR B 1 36 ? -11.312 -18.062 -20.219 1 77.5 36 TYR B O 1
ATOM 2714 N N . ASN B 1 37 ? -12.617 -19.547 -19.234 1 77.12 37 ASN B N 1
ATOM 2715 C CA . ASN B 1 37 ? -11.781 -20.641 -19.719 1 77.12 37 ASN B CA 1
ATOM 2716 C C . ASN B 1 37 ? -12.062 -20.953 -21.188 1 77.12 37 ASN B C 1
ATOM 2718 O O . ASN B 1 37 ? -13.172 -21.359 -21.531 1 77.12 37 ASN B O 1
ATOM 2722 N N . PRO B 1 38 ? -11.086 -20.703 -22.016 1 70.31 38 PRO B N 1
ATOM 2723 C CA . PRO B 1 38 ? -11.312 -20.953 -23.438 1 70.31 38 PRO B CA 1
ATOM 2724 C C . PRO B 1 38 ? -11.766 -22.375 -23.719 1 70.31 38 PRO B C 1
ATOM 2726 O O . PRO B 1 38 ? -12.422 -22.641 -24.719 1 70.31 38 PRO B O 1
ATOM 2729 N N . CYS B 1 39 ? -11.273 -23.281 -22.875 1 68.75 39 CYS B N 1
ATOM 2730 C CA . CYS B 1 39 ? -11.656 -24.672 -23.047 1 68.75 39 CYS B CA 1
ATOM 2731 C C . CYS B 1 39 ? -12.852 -25.031 -22.172 1 68.75 39 CYS B C 1
ATOM 2733 O O . CYS B 1 39 ? -13.141 -26.203 -21.953 1 68.75 39 CYS B O 1
ATOM 2735 N N . GLY B 1 40 ? -13.414 -23.969 -21.688 1 64.12 40 GLY B N 1
ATOM 2736 C CA . GLY B 1 40 ? -14.5 -24.203 -20.75 1 64.12 40 GLY B CA 1
ATOM 2737 C C . GLY B 1 40 ? -15.664 -24.953 -21.359 1 64.12 40 GLY B C 1
ATOM 2738 O O . GLY B 1 40 ? -15.695 -25.188 -22.562 1 64.12 40 GLY B O 1
ATOM 2739 N N . SER B 1 41 ? -16.5 -25.469 -20.531 1 67.31 41 SER B N 1
ATOM 2740 C CA . SER B 1 41 ? -17.641 -26.328 -20.844 1 67.31 41 SER B CA 1
ATOM 2741 C C . SER B 1 41 ? -18.672 -25.578 -21.672 1 67.31 41 SER B C 1
ATOM 2743 O O . SER B 1 41 ? -18.641 -24.344 -21.75 1 67.31 41 SER B O 1
ATOM 2745 N N . LYS B 1 42 ? -19.422 -26.312 -22.469 1 68.81 42 LYS B N 1
ATOM 2746 C CA . LYS B 1 42 ? -20.562 -25.781 -23.219 1 68.81 42 LYS B CA 1
ATOM 2747 C C . LYS B 1 42 ? -21.5 -25 -22.297 1 68.81 42 LYS B C 1
ATOM 2749 O O . LYS B 1 42 ? -22.062 -23.984 -22.703 1 68.81 42 LYS B O 1
ATOM 2754 N N . SER B 1 43 ? -21.484 -25.438 -21.031 1 80.25 43 SER B N 1
ATOM 2755 C CA . SER B 1 43 ? -22.234 -24.719 -20 1 80.25 43 SER B CA 1
ATOM 2756 C C . SER B 1 43 ? -21.312 -24.219 -18.906 1 80.25 43 SER B C 1
ATOM 2758 O O . SER B 1 43 ? -20.469 -24.969 -18.406 1 80.25 43 SER B O 1
ATOM 2760 N N . VAL B 1 44 ? -21.438 -23.062 -18.609 1 85.12 44 VAL B N 1
ATOM 2761 C CA . VAL B 1 44 ? -20.609 -22.422 -17.594 1 85.12 44 VAL B CA 1
ATOM 2762 C C . VAL B 1 44 ? -20.812 -23.125 -16.25 1 85.12 44 VAL B C 1
ATOM 2764 O O . VAL B 1 44 ? -21.953 -23.328 -15.812 1 85.12 44 VAL B O 1
ATOM 2767 N N . LYS B 1 45 ? -19.797 -23.625 -15.727 1 89.12 45 LYS B N 1
ATOM 2768 C CA . LYS B 1 45 ? -19.812 -24.219 -14.398 1 89.12 45 LYS B CA 1
ATOM 2769 C C . LYS B 1 45 ? -19.5 -23.188 -13.32 1 89.12 45 LYS B C 1
ATOM 2771 O O . LYS B 1 45 ? -18.625 -22.344 -13.5 1 89.12 45 LYS B O 1
ATOM 2776 N N . SER B 1 46 ? -20.297 -23.219 -12.234 1 89.69 46 SER B N 1
ATOM 2777 C CA . SER B 1 46 ? -20.094 -22.344 -11.078 1 89.69 46 SER B CA 1
ATOM 2778 C C . SER B 1 46 ? -20.094 -23.141 -9.781 1 89.69 46 SER B C 1
ATOM 2780 O O . SER B 1 46 ? -21.047 -23.875 -9.492 1 89.69 46 SER B O 1
ATOM 2782 N N . ILE B 1 47 ? -19.078 -23.047 -9.047 1 91.38 47 ILE B N 1
ATOM 2783 C CA . ILE B 1 47 ? -18.953 -23.719 -7.77 1 91.38 47 ILE B CA 1
ATOM 2784 C C . ILE B 1 47 ? -18.938 -22.703 -6.637 1 91.38 47 ILE B C 1
ATOM 2786 O O . ILE B 1 47 ? -18 -21.891 -6.535 1 91.38 47 ILE B O 1
ATOM 2790 N N . PRO B 1 48 ? -19.922 -22.734 -5.812 1 90.44 48 PRO B N 1
ATOM 2791 C CA . PRO B 1 48 ? -19.953 -21.766 -4.723 1 90.44 48 PRO B CA 1
ATOM 2792 C C . PRO B 1 48 ? -18.875 -22.016 -3.672 1 90.44 48 PRO B C 1
ATOM 2794 O O . PRO B 1 48 ? -18.562 -23.156 -3.355 1 90.44 48 PRO B O 1
ATOM 2797 N N . LEU B 1 49 ? -18.281 -20.938 -3.25 1 90.75 49 LEU B N 1
ATOM 2798 C CA . LEU B 1 49 ? -17.391 -20.984 -2.104 1 90.75 49 LEU B CA 1
ATOM 2799 C C . LEU B 1 49 ? -18.094 -20.5 -0.843 1 90.75 49 LEU B C 1
ATOM 2801 O O . LEU B 1 49 ? -19.172 -19.906 -0.918 1 90.75 49 LEU B O 1
ATOM 2805 N N . HIS B 1 50 ? -17.484 -20.828 0.281 1 86.75 50 HIS B N 1
ATOM 2806 C CA . HIS B 1 50 ? -18 -20.281 1.534 1 86.75 50 HIS B CA 1
ATOM 2807 C C . HIS B 1 50 ? -17.781 -18.766 1.607 1 86.75 50 HIS B C 1
ATOM 2809 O O . HIS B 1 50 ? -16.859 -18.234 0.986 1 86.75 50 HIS B O 1
ATOM 2815 N N . PRO B 1 51 ? -18.594 -18.109 2.404 1 81.75 51 PRO B N 1
ATOM 2816 C CA . PRO B 1 51 ? -18.406 -16.656 2.568 1 81.75 51 PRO B CA 1
ATOM 2817 C C . PRO B 1 51 ? -17.047 -16.297 3.162 1 81.75 51 PRO B C 1
ATOM 2819 O O . PRO B 1 51 ? -16.5 -17.062 3.965 1 81.75 51 PRO B O 1
ATOM 2822 N N . LEU B 1 52 ? -16.578 -15.148 2.748 1 82.5 52 LEU B N 1
ATOM 2823 C CA . LEU B 1 52 ? -15.328 -14.641 3.303 1 82.5 52 LEU B CA 1
ATOM 2824 C C . LEU B 1 52 ? -15.492 -14.289 4.777 1 82.5 52 LEU B C 1
ATOM 2826 O O . LEU B 1 52 ? -16.594 -13.969 5.227 1 82.5 52 LEU B O 1
ATOM 2830 N N . GLY B 1 53 ? -14.344 -14.406 5.426 1 73.75 53 GLY B N 1
ATOM 2831 C CA . GLY B 1 53 ? -14.359 -13.953 6.809 1 73.75 53 GLY B CA 1
ATOM 2832 C C . GLY B 1 53 ? -14.664 -12.477 6.949 1 73.75 53 GLY B C 1
ATOM 2833 O O . GLY B 1 53 ? -14.484 -11.703 6.004 1 73.75 53 GLY B O 1
ATOM 2834 N N . LYS B 1 54 ? -15.258 -12.102 8.031 1 65.94 54 LYS B N 1
ATOM 2835 C CA . LYS B 1 54 ? -15.562 -10.703 8.312 1 65.94 54 LYS B CA 1
ATOM 2836 C C . LYS B 1 54 ? -14.297 -9.93 8.68 1 65.94 54 LYS B C 1
ATOM 2838 O O . LYS B 1 54 ? -13.617 -10.266 9.648 1 65.94 54 LYS B O 1
ATOM 2843 N N . PRO B 1 55 ? -14.039 -9.086 7.762 1 62.38 55 PRO B N 1
ATOM 2844 C CA . PRO B 1 55 ? -12.852 -8.312 8.117 1 62.38 55 PRO B CA 1
ATOM 2845 C C . PRO B 1 55 ? -13.094 -7.352 9.273 1 62.38 55 PRO B C 1
ATOM 2847 O O . PRO B 1 55 ? -14.242 -7.121 9.656 1 62.38 55 PRO B O 1
ATOM 2850 N N . ILE B 1 56 ? -12.008 -6.953 9.953 1 56.94 56 ILE B N 1
ATOM 2851 C CA . ILE B 1 56 ? -12.086 -5.895 10.953 1 56.94 56 ILE B CA 1
ATOM 2852 C C . ILE B 1 56 ? -12.57 -4.602 10.297 1 56.94 56 ILE B C 1
ATOM 2854 O O . ILE B 1 56 ? -13.406 -3.891 10.859 1 56.94 56 ILE B O 1
ATOM 2858 N N . ALA B 1 57 ? -12 -4.398 9.141 1 59.84 57 ALA B N 1
ATOM 2859 C CA . ALA B 1 57 ? -12.375 -3.221 8.352 1 59.84 57 ALA B CA 1
ATOM 2860 C C . ALA B 1 57 ? -12.805 -3.615 6.945 1 59.84 57 ALA B C 1
ATOM 2862 O O . ALA B 1 57 ? -12.234 -4.527 6.344 1 59.84 57 ALA B O 1
ATOM 2863 N N . ILE B 1 58 ? -13.836 -3.051 6.559 1 61.44 58 ILE B N 1
ATOM 2864 C CA . ILE B 1 58 ? -14.445 -3.396 5.281 1 61.44 58 ILE B CA 1
ATOM 2865 C C . ILE B 1 58 ? -13.398 -3.342 4.172 1 61.44 58 ILE B C 1
ATOM 2867 O O . ILE B 1 58 ? -13.461 -4.121 3.217 1 61.44 58 ILE B O 1
ATOM 2871 N N . GLN B 1 59 ? -12.406 -2.492 4.398 1 62.66 59 GLN B N 1
ATOM 2872 C CA . GLN B 1 59 ? -11.375 -2.326 3.381 1 62.66 59 GLN B CA 1
ATOM 2873 C C . GLN B 1 59 ? -10.523 -3.584 3.248 1 62.66 59 GLN B C 1
ATOM 2875 O O . GLN B 1 59 ? -9.93 -3.832 2.195 1 62.66 59 GLN B O 1
ATOM 2880 N N . GLN B 1 60 ? -10.609 -4.25 4.258 1 64.81 60 GLN B N 1
ATOM 2881 C CA . GLN B 1 60 ? -9.766 -5.441 4.324 1 64.81 60 GLN B CA 1
ATOM 2882 C C . GLN B 1 60 ? -10.398 -6.602 3.564 1 64.81 60 GLN B C 1
ATOM 2884 O O . GLN B 1 60 ? -9.766 -7.641 3.369 1 64.81 60 GLN B O 1
ATOM 2889 N N . GLN B 1 61 ? -11.539 -6.207 2.91 1 70.31 61 GLN B N 1
ATOM 2890 C CA . GLN B 1 61 ? -12.25 -7.309 2.273 1 70.31 61 GLN B CA 1
ATOM 2891 C C . GLN B 1 61 ? -11.938 -7.379 0.781 1 70.31 61 GLN B C 1
ATOM 2893 O O . GLN B 1 61 ? -12.289 -8.352 0.114 1 70.31 61 GLN B O 1
ATOM 2898 N N . ALA B 1 62 ? -11.25 -6.402 0.314 1 77.69 62 ALA B N 1
ATOM 2899 C CA . ALA B 1 62 ? -10.883 -6.465 -1.098 1 77.69 62 ALA B CA 1
ATOM 2900 C C . ALA B 1 62 ? -9.969 -7.656 -1.373 1 77.69 62 ALA B C 1
ATOM 2902 O O . ALA B 1 62 ? -9.016 -7.898 -0.629 1 77.69 62 ALA B O 1
ATOM 2903 N N . ILE B 1 63 ? -10.344 -8.336 -2.42 1 85.56 63 ILE B N 1
ATOM 2904 C CA . ILE B 1 63 ? -9.562 -9.516 -2.771 1 85.56 63 ILE B CA 1
ATOM 2905 C C . ILE B 1 63 ? -8.414 -9.117 -3.693 1 85.56 63 ILE B C 1
ATOM 2907 O O . ILE B 1 63 ? -8.609 -8.375 -4.652 1 85.56 63 ILE B O 1
ATOM 2911 N N . THR B 1 64 ? -7.266 -9.57 -3.33 1 87.25 64 THR B N 1
ATOM 2912 C CA . THR B 1 64 ? -6.105 -9.289 -4.172 1 87.25 64 THR B CA 1
ATOM 2913 C C . THR B 1 64 ? -5.949 -10.359 -5.246 1 87.25 64 THR B C 1
ATOM 2915 O O . THR B 1 64 ? -5.59 -10.055 -6.387 1 87.25 64 THR B O 1
ATOM 2918 N N . ASN B 1 65 ? -6.129 -11.578 -4.871 1 92.88 65 ASN B N 1
ATOM 2919 C CA . ASN B 1 65 ? -6.16 -12.656 -5.855 1 92.88 65 ASN B CA 1
ATOM 2920 C C . ASN B 1 65 ? -6.633 -13.969 -5.234 1 92.88 65 ASN B C 1
ATOM 2922 O O . ASN B 1 65 ? -7.121 -13.984 -4.102 1 92.88 65 ASN B O 1
ATOM 2926 N N . ALA B 1 66 ? -6.523 -15.055 -6.09 1 95.25 66 ALA B N 1
ATOM 2927 C CA . ALA B 1 66 ? -6.863 -16.406 -5.641 1 95.25 66 ALA B CA 1
ATOM 2928 C C . ALA B 1 66 ? -5.941 -17.438 -6.277 1 95.25 66 ALA B C 1
ATOM 2930 O O . ALA B 1 66 ? -5.398 -17.219 -7.359 1 95.25 66 ALA B O 1
ATOM 2931 N N . ALA B 1 67 ? -5.777 -18.5 -5.512 1 96.44 67 ALA B N 1
ATOM 2932 C CA . ALA B 1 67 ? -4.988 -19.625 -5.996 1 96.44 67 ALA B CA 1
ATOM 2933 C C . ALA B 1 67 ? -5.664 -20.953 -5.664 1 96.44 67 ALA B C 1
ATOM 2935 O O . ALA B 1 67 ? -6.312 -21.094 -4.621 1 96.44 67 ALA B O 1
ATOM 2936 N N . MET B 1 68 ? -5.461 -21.891 -6.559 1 94.88 68 MET B N 1
ATOM 2937 C CA . MET B 1 68 ? -6.07 -23.203 -6.375 1 94.88 68 MET B CA 1
ATOM 2938 C C . MET B 1 68 ? -5.016 -24.297 -6.441 1 94.88 68 MET B C 1
ATOM 2940 O O . MET B 1 68 ? -4.008 -24.156 -7.129 1 94.88 68 MET B O 1
ATOM 2944 N N . THR B 1 69 ? -5.324 -25.391 -5.773 1 93.81 69 THR B N 1
ATOM 2945 C CA . THR B 1 69 ? -4.414 -26.531 -5.812 1 93.81 69 THR B CA 1
ATOM 2946 C C . THR B 1 69 ? -4.418 -27.172 -7.195 1 93.81 69 THR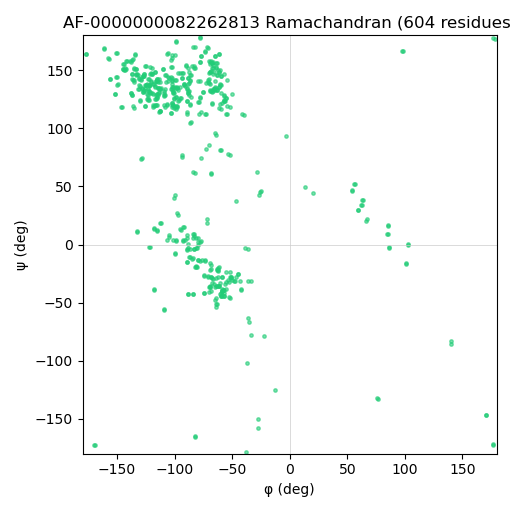 B C 1
ATOM 2948 O O . THR B 1 69 ? -3.389 -27.656 -7.66 1 93.81 69 THR B O 1
ATOM 2951 N N . CYS B 1 70 ? -5.559 -27.188 -7.773 1 91.94 70 CYS B N 1
ATOM 2952 C CA . CYS B 1 70 ? -5.734 -27.688 -9.133 1 91.94 70 CYS B CA 1
ATOM 2953 C C . CYS B 1 70 ? -7.043 -27.188 -9.734 1 91.94 70 CYS B C 1
ATOM 2955 O O . CYS B 1 70 ? -7.848 -26.562 -9.039 1 91.94 70 CYS B O 1
ATOM 2957 N N . SER B 1 71 ? -7.145 -27.406 -11.023 1 90.12 71 SER B N 1
ATOM 2958 C CA . SER B 1 71 ? -8.398 -27.031 -11.672 1 90.12 71 SER B CA 1
ATOM 2959 C C . SER B 1 71 ? -9.531 -27.953 -11.242 1 90.12 71 SER B C 1
ATOM 2961 O O . SER B 1 71 ? -9.336 -29.172 -11.086 1 90.12 71 SER B O 1
ATOM 2963 N N . PRO B 1 72 ? -10.711 -27.438 -11.18 1 89.44 72 PRO B N 1
ATOM 2964 C CA . PRO B 1 72 ? -11.867 -28.266 -10.867 1 89.44 72 PRO B CA 1
ATOM 2965 C C . PRO B 1 72 ? -12.102 -29.359 -11.906 1 89.44 72 PRO B C 1
ATOM 2967 O O . PRO B 1 72 ? -12.781 -30.359 -11.617 1 89.44 72 PRO B O 1
ATOM 2970 N N . ASP B 1 73 ? -11.586 -29.156 -13.07 1 87.88 73 ASP B N 1
ATOM 2971 C CA . ASP B 1 73 ? -11.695 -30.188 -14.102 1 87.88 73 ASP B CA 1
ATOM 2972 C C . ASP B 1 73 ? -10.805 -31.391 -13.789 1 87.88 73 ASP B C 1
ATOM 2974 O O . ASP B 1 73 ? -11.094 -32.5 -14.203 1 87.88 73 ASP B O 1
ATOM 2978 N N . GLN B 1 74 ? -9.805 -31.156 -13.109 1 88.56 74 GLN B N 1
ATOM 2979 C CA . GLN B 1 74 ? -8.836 -32.188 -12.789 1 88.56 74 GLN B CA 1
ATOM 2980 C C . GLN B 1 74 ? -9.273 -33 -11.578 1 88.56 74 GLN B C 1
ATOM 2982 O O . GLN B 1 74 ? -9.102 -34.219 -11.539 1 88.56 74 GLN B O 1
ATOM 2987 N N . SER B 1 75 ? -9.766 -32.312 -10.602 1 88.06 75 SER B N 1
ATOM 2988 C CA . SER B 1 75 ? -10.203 -32.969 -9.375 1 88.06 75 SER B CA 1
ATOM 2989 C C . SER B 1 75 ? -11.328 -32.188 -8.703 1 88.06 75 SER B C 1
ATOM 2991 O O . SER B 1 75 ? -11.281 -30.953 -8.617 1 88.06 75 SER B O 1
ATOM 2993 N N . LYS B 1 76 ? -12.203 -32.938 -8.141 1 85.5 76 LYS B N 1
ATOM 2994 C CA . LYS B 1 76 ? -13.273 -32.312 -7.355 1 85.5 76 LYS B CA 1
ATOM 2995 C C . LYS B 1 76 ? -12.781 -31.969 -5.953 1 85.5 76 LYS B C 1
ATOM 2997 O O . LYS B 1 76 ? -13.438 -31.203 -5.242 1 85.5 76 LYS B O 1
ATOM 3002 N N . GLU B 1 77 ? -11.688 -32.625 -5.633 1 86.12 77 GLU B N 1
ATOM 3003 C CA . GLU B 1 77 ? -11.086 -32.312 -4.336 1 86.12 77 GLU B CA 1
ATOM 3004 C C . GLU B 1 77 ? -10.008 -31.25 -4.457 1 86.12 77 GLU B C 1
ATOM 3006 O O . GLU B 1 77 ? -8.812 -31.562 -4.496 1 86.12 77 GLU B O 1
ATOM 3011 N N . PHE B 1 78 ? -10.422 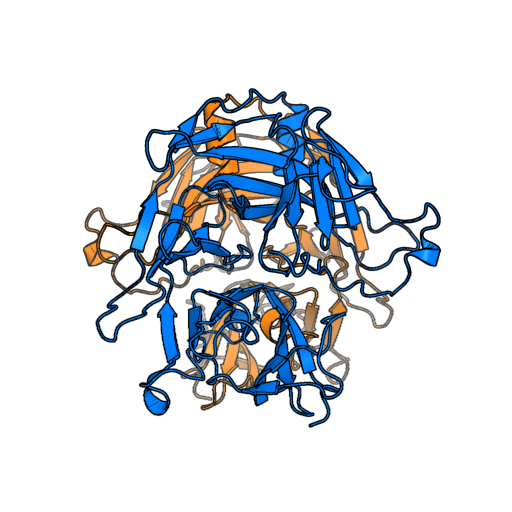-30 -4.605 1 89.94 78 PHE B N 1
ATOM 3012 C CA . PHE B 1 78 ? -9.461 -28.906 -4.719 1 89.94 78 PHE B CA 1
ATOM 3013 C C . PHE B 1 78 ? -9.68 -27.891 -3.611 1 89.94 78 PHE B C 1
ATOM 3015 O O . PHE B 1 78 ? -10.773 -27.797 -3.049 1 89.94 78 PHE B O 1
ATOM 3022 N N . ALA B 1 79 ? -8.609 -27.266 -3.311 1 91.56 79 ALA B N 1
ATOM 3023 C CA . ALA B 1 79 ? -8.656 -26.156 -2.355 1 91.56 79 ALA B CA 1
ATOM 3024 C C . ALA B 1 79 ? -8.445 -24.828 -3.055 1 91.56 79 ALA B C 1
ATOM 3026 O O . ALA B 1 79 ? -7.738 -24.75 -4.059 1 91.56 79 ALA B O 1
ATOM 3027 N N . VAL B 1 80 ? -9.117 -23.844 -2.535 1 93.62 80 VAL B N 1
ATOM 3028 C CA . VAL B 1 80 ? -8.984 -22.484 -3.037 1 93.62 80 VAL B CA 1
ATOM 3029 C C . VAL B 1 80 ? -8.562 -21.547 -1.899 1 93.62 80 VAL B C 1
ATOM 3031 O O . VAL B 1 80 ? -9.18 -21.562 -0.828 1 93.62 80 VAL B O 1
ATOM 3034 N N . ALA B 1 81 ? -7.496 -20.844 -2.135 1 93.56 81 ALA B N 1
ATOM 3035 C CA . ALA B 1 81 ? -7.125 -19.75 -1.242 1 93.56 81 ALA B CA 1
ATOM 3036 C C . ALA B 1 81 ? -7.527 -18.406 -1.832 1 93.56 81 ALA B C 1
ATOM 3038 O O . ALA B 1 81 ? -7.176 -18.094 -2.971 1 93.56 81 ALA B O 1
ATOM 3039 N N . VAL B 1 82 ? -8.266 -17.656 -1.108 1 92.31 82 VAL B N 1
ATOM 3040 C CA . VAL B 1 82 ? -8.656 -16.297 -1.494 1 92.31 82 VAL B CA 1
ATOM 3041 C C . VAL B 1 82 ? -7.996 -15.281 -0.563 1 92.31 82 VAL B C 1
ATOM 3043 O O . VAL B 1 82 ? -8.297 -15.242 0.632 1 92.31 82 VAL B O 1
ATOM 3046 N N . LYS B 1 83 ? -7.152 -14.508 -1.142 1 91.81 83 LYS B N 1
ATOM 3047 C CA . LYS B 1 83 ? -6.387 -13.531 -0.365 1 91.81 83 LYS B CA 1
ATOM 3048 C C . LYS B 1 83 ? -7.027 -12.148 -0.434 1 91.81 83 LYS B C 1
ATOM 3050 O O . LYS B 1 83 ? -7.371 -11.672 -1.519 1 91.81 83 LYS B O 1
ATOM 3055 N N . CYS B 1 84 ? -7.109 -11.539 0.733 1 85.75 84 CYS B N 1
ATOM 3056 C CA . CYS B 1 84 ? -7.645 -10.18 0.81 1 85.75 84 CYS B CA 1
ATOM 3057 C C . CYS B 1 84 ? -6.531 -9.172 1.039 1 85.75 84 CYS B C 1
ATOM 3059 O O . CYS B 1 84 ? -5.41 -9.539 1.396 1 85.75 84 CYS B O 1
ATOM 3061 N N . LEU B 1 85 ? -6.879 -7.977 0.81 1 80.06 85 LEU B N 1
ATOM 3062 C CA . LEU B 1 85 ? -5.957 -6.867 1.018 1 80.06 85 LEU B CA 1
ATOM 3063 C C . LEU B 1 85 ? -5.543 -6.77 2.482 1 80.06 85 LEU B C 1
ATOM 3065 O O . LEU B 1 85 ? -4.391 -6.457 2.785 1 80.06 85 LEU B O 1
ATOM 3069 N N . GLY B 1 86 ? -6.473 -7.066 3.32 1 75.88 86 GLY B N 1
ATOM 3070 C CA . GLY B 1 86 ? -6.156 -7.109 4.738 1 75.88 86 GLY B CA 1
ATOM 3071 C C . GLY B 1 86 ? -5.523 -8.422 5.172 1 75.88 86 GLY B C 1
ATOM 3072 O O . GLY B 1 86 ? -5.051 -9.188 4.332 1 75.88 86 GLY B O 1
ATOM 3073 N N . PRO B 1 87 ? -5.504 -8.641 6.465 1 76.19 87 PRO B N 1
ATOM 3074 C CA . PRO B 1 87 ? -4.746 -9.781 6.98 1 76.19 87 PRO B CA 1
ATOM 3075 C C . PRO B 1 87 ? -5.48 -11.109 6.797 1 76.19 87 PRO B C 1
ATOM 3077 O O . PRO B 1 87 ? -4.949 -12.172 7.141 1 76.19 87 PRO B O 1
ATOM 3080 N N . MET B 1 88 ? -6.602 -11.047 6.191 1 81.06 88 MET B N 1
ATOM 3081 C CA . MET B 1 88 ? -7.395 -12.266 6.125 1 81.06 88 MET B CA 1
ATOM 3082 C C . MET B 1 88 ? -7.07 -13.062 4.863 1 81.06 88 MET B C 1
ATOM 3084 O O . MET B 1 88 ? -6.926 -12.484 3.783 1 81.06 88 MET B O 1
ATOM 3088 N N . ILE B 1 89 ? -6.93 -14.336 5.023 1 87.62 89 ILE B N 1
ATOM 3089 C CA . ILE B 1 89 ? -6.906 -15.281 3.91 1 87.62 89 ILE B CA 1
ATOM 3090 C C . ILE B 1 89 ? -7.949 -16.375 4.137 1 87.62 89 ILE B C 1
ATOM 3092 O O . ILE B 1 89 ? -8.062 -16.906 5.238 1 87.62 89 ILE B O 1
ATOM 3096 N N . ASN B 1 90 ? -8.719 -16.641 3.104 1 88.38 90 ASN B N 1
ATOM 3097 C CA . ASN B 1 90 ? -9.82 -17.578 3.162 1 88.38 90 ASN B CA 1
ATOM 3098 C C . ASN B 1 90 ? -9.508 -18.859 2.375 1 88.38 90 ASN B C 1
ATOM 3100 O O . ASN B 1 90 ? -9.133 -18.781 1.204 1 88.38 90 ASN B O 1
ATOM 3104 N N . PHE B 1 91 ? -9.68 -19.938 3.047 1 90.06 91 PHE B N 1
ATOM 3105 C CA . PHE B 1 91 ? -9.484 -21.219 2.391 1 90.06 91 PHE B CA 1
ATOM 3106 C C . PHE B 1 91 ? -10.805 -21.969 2.256 1 90.06 91 PHE B C 1
ATOM 3108 O O . PHE B 1 91 ? -11.594 -22.016 3.203 1 90.06 91 PHE B O 1
ATOM 3115 N N . ASN B 1 92 ? -10.969 -22.453 1.078 1 89.88 92 ASN B N 1
ATOM 3116 C CA . ASN B 1 92 ? -12.18 -23.219 0.766 1 89.88 92 ASN B CA 1
ATOM 3117 C C . ASN B 1 92 ? -11.844 -24.562 0.125 1 89.88 92 ASN B C 1
ATOM 3119 O O . ASN B 1 92 ? -10.93 -24.656 -0.699 1 89.88 92 ASN B O 1
ATOM 3123 N N . ARG B 1 93 ? -12.656 -25.531 0.545 1 87.56 93 ARG B N 1
ATOM 3124 C CA . ARG B 1 93 ? -12.648 -26.828 -0.116 1 87.56 93 ARG B CA 1
ATOM 3125 C C . ARG B 1 93 ? -14.055 -27.25 -0.527 1 87.56 93 ARG B C 1
ATOM 3127 O O . ARG B 1 93 ? -14.688 -28.062 0.15 1 87.56 93 ARG B O 1
ATOM 3134 N N . PRO B 1 94 ? -14.57 -26.672 -1.531 1 80 94 PRO B N 1
ATOM 3135 C CA . PRO B 1 94 ? -15.969 -26.922 -1.893 1 80 94 PRO B CA 1
ATOM 3136 C C . PRO B 1 94 ? -16.281 -28.406 -2.035 1 80 94 PRO B C 1
ATOM 3138 O O . PRO B 1 94 ? -17.422 -28.828 -1.763 1 80 94 PRO B O 1
ATOM 3141 N N . GLY B 1 95 ? -15.539 -29.359 -2.428 1 63.97 95 GLY B N 1
ATOM 3142 C CA . GLY B 1 95 ? -15.82 -30.781 -2.629 1 63.97 95 GLY B CA 1
ATOM 3143 C C . GLY B 1 95 ? -15.312 -31.656 -1.497 1 63.97 95 GLY B C 1
ATOM 3144 O O . GLY B 1 95 ? -15.398 -32.875 -1.568 1 63.97 95 GLY B O 1
ATOM 3145 N N . GLY B 1 96 ? -14.789 -30.922 -0.504 1 58.69 96 GLY B N 1
ATOM 3146 C CA . GLY B 1 96 ? -14.195 -31.781 0.51 1 58.69 96 GLY B CA 1
ATOM 3147 C C . GLY B 1 96 ? -15.203 -32.281 1.529 1 58.69 96 GLY B C 1
ATOM 3148 O O . GLY B 1 96 ? -16.359 -31.875 1.52 1 58.69 96 GLY B O 1
ATOM 3149 N N . LYS B 1 97 ? -14.867 -33.406 2.08 1 54.84 97 LYS B N 1
ATOM 3150 C CA . LYS B 1 97 ? -15.664 -34.062 3.109 1 54.84 97 LYS B CA 1
ATOM 3151 C C . LYS B 1 97 ? -16.125 -33.062 4.168 1 54.84 97 LYS B C 1
ATOM 3153 O O . LYS B 1 97 ? -17.062 -33.344 4.918 1 54.84 97 LYS B O 1
ATOM 3158 N N . HIS B 1 98 ? -15.422 -32.031 4.324 1 49.81 98 HIS B N 1
ATOM 3159 C CA . HIS B 1 98 ? -15.75 -31.109 5.391 1 49.81 98 HIS B CA 1
ATOM 3160 C C . HIS B 1 98 ? -16.516 -29.906 4.848 1 49.81 98 HIS B C 1
ATOM 3162 O O . HIS B 1 98 ? -16.172 -28.75 5.16 1 49.81 98 HIS B O 1
ATOM 3168 N N . LYS B 1 99 ? -17.422 -30.219 3.904 1 48.59 99 LYS B N 1
ATOM 3169 C CA . LYS B 1 99 ? -18.219 -29.188 3.229 1 48.59 99 LYS B CA 1
ATOM 3170 C C . LYS B 1 99 ? -18.594 -28.062 4.188 1 48.59 99 LYS B C 1
ATOM 3172 O O . LYS B 1 99 ? -18.484 -26.891 3.836 1 48.59 99 LYS B O 1
ATOM 3177 N N . ASP B 1 100 ? -19.312 -28.438 5.113 1 49.56 100 ASP B N 1
ATOM 3178 C CA . ASP B 1 100 ? -19.906 -27.516 6.078 1 49.56 100 ASP B CA 1
ATOM 3179 C C . ASP B 1 100 ? -18.812 -26.75 6.84 1 49.56 100 ASP B C 1
ATOM 3181 O O . ASP B 1 100 ? -19.047 -25.625 7.297 1 49.56 100 ASP B O 1
ATOM 3185 N N . SER B 1 101 ? -17.734 -27.469 7.02 1 53.19 101 SER B N 1
ATOM 3186 C CA . SER B 1 101 ? -16.562 -27.125 7.824 1 53.19 101 SER B CA 1
ATOM 3187 C C . SER B 1 101 ? -15.391 -26.719 6.941 1 53.19 101 SER B C 1
ATOM 3189 O O . SER B 1 101 ? -14.297 -26.453 7.441 1 53.19 101 SER B O 1
ATOM 3191 N N . GLY B 1 102 ? -15.555 -26.562 5.676 1 64.81 102 GLY B N 1
ATOM 3192 C CA . GLY B 1 102 ? -14.531 -26.641 4.645 1 64.81 102 GLY B CA 1
ATOM 3193 C C . GLY B 1 102 ? -13.836 -25.328 4.391 1 64.81 102 GLY B C 1
ATOM 3194 O O . GLY B 1 102 ? -13.078 -25.188 3.428 1 64.81 102 GLY B O 1
ATOM 3195 N N . SER B 1 103 ? -14.344 -24.438 5.094 1 77.25 103 SER B N 1
ATOM 3196 C CA . SER B 1 103 ? -13.617 -23.188 4.941 1 77.25 103 SER B CA 1
ATOM 3197 C C . SER B 1 103 ? -12.875 -22.812 6.227 1 77.25 103 SER B C 1
ATOM 3199 O O . SER B 1 103 ? -13.352 -23.109 7.324 1 77.25 103 SER B O 1
ATOM 3201 N N . VAL B 1 104 ? -11.766 -22.453 6.082 1 83.12 104 VAL B N 1
ATOM 3202 C CA . VAL B 1 104 ? -10.977 -21.938 7.195 1 83.12 104 VAL B CA 1
ATOM 3203 C C . VAL B 1 104 ? -10.453 -20.547 6.863 1 83.12 104 VAL B C 1
ATOM 3205 O O . VAL B 1 104 ? -10.062 -20.281 5.727 1 83.12 104 VAL B O 1
ATOM 3208 N N . ILE B 1 105 ? -10.539 -19.734 7.852 1 83.12 105 ILE B N 1
ATOM 3209 C CA . ILE B 1 105 ? -10.055 -18.359 7.703 1 83.12 105 ILE B CA 1
ATOM 3210 C C . ILE B 1 105 ? -8.883 -18.125 8.641 1 83.12 105 ILE B C 1
ATOM 3212 O O . ILE B 1 105 ? -8.953 -18.453 9.828 1 83.12 105 ILE B O 1
ATOM 3216 N N . PHE B 1 106 ? -7.84 -17.609 8.031 1 82.38 106 PHE B N 1
ATOM 3217 C CA . PHE B 1 106 ? -6.684 -17.25 8.852 1 82.38 106 PHE B CA 1
ATOM 3218 C C . PHE B 1 106 ? -6.414 -15.758 8.797 1 82.38 106 PHE B C 1
ATOM 3220 O O . PHE B 1 106 ? -6.723 -15.102 7.797 1 82.38 106 PHE B O 1
ATOM 3227 N N . LYS B 1 107 ? -5.906 -15.32 9.906 1 77.81 107 LYS B N 1
ATOM 3228 C CA . LYS B 1 107 ? -5.336 -13.977 9.938 1 77.81 107 LYS B CA 1
ATOM 3229 C C . LYS B 1 107 ? -3.82 -14.016 9.773 1 77.81 107 LYS B C 1
ATOM 3231 O O . LYS B 1 107 ? -3.127 -14.703 10.531 1 77.81 107 LYS B O 1
ATOM 3236 N N . THR B 1 108 ? -3.389 -13.383 8.703 1 78.31 108 THR B N 1
ATOM 3237 C CA . THR B 1 108 ? -1.942 -13.305 8.539 1 78.31 108 THR B CA 1
ATOM 3238 C C . THR B 1 108 ? -1.314 -12.438 9.625 1 78.31 108 THR B C 1
ATOM 3240 O O . THR B 1 108 ? -1.984 -11.578 10.203 1 78.31 108 THR B O 1
ATOM 3243 N N . PRO B 1 109 ? -0.108 -12.656 9.859 1 74.56 109 PRO B N 1
ATOM 3244 C CA . PRO B 1 109 ? 0.56 -11.82 10.859 1 74.56 109 PRO B CA 1
ATOM 3245 C C . PRO B 1 109 ? 0.753 -10.383 10.398 1 74.56 109 PRO B C 1
ATOM 3247 O O . PRO B 1 109 ? 1.041 -9.5 11.211 1 74.56 109 PRO B O 1
ATOM 3250 N N . PHE B 1 110 ? 0.6 -10.211 9.117 1 71.75 110 PHE B N 1
ATOM 3251 C CA . PHE B 1 110 ? 0.796 -8.867 8.586 1 71.75 110 PHE B CA 1
ATOM 3252 C C . PHE B 1 110 ? -0.509 -8.078 8.617 1 71.75 110 PHE B C 1
ATOM 3254 O O . PHE B 1 110 ? -1.461 -8.414 7.91 1 71.75 110 PHE B O 1
ATOM 3261 N N . GLN B 1 111 ? -0.651 -7.098 9.367 1 63.78 111 GLN B N 1
ATOM 3262 C CA . GLN B 1 111 ? -1.899 -6.383 9.617 1 63.78 111 GLN B CA 1
ATOM 3263 C C . GLN B 1 111 ? -2.055 -5.203 8.656 1 63.78 111 GLN B C 1
ATOM 3265 O O . GLN B 1 111 ? -3.082 -4.52 8.664 1 63.78 111 GLN B O 1
ATOM 3270 N N . TYR B 1 112 ? -1.137 -5.066 7.785 1 64.44 112 TYR B N 1
ATOM 3271 C CA . TYR B 1 112 ? -1.212 -3.922 6.883 1 64.44 112 TYR B CA 1
ATOM 3272 C C . TYR B 1 112 ? -1.709 -4.344 5.508 1 64.44 112 TYR B C 1
ATOM 3274 O O . TYR B 1 112 ? -1.716 -5.531 5.18 1 64.44 112 TYR B O 1
ATOM 3282 N N . PHE B 1 113 ? -2.193 -3.279 4.891 1 64.81 113 PHE B N 1
ATOM 3283 C CA . PHE B 1 113 ? -2.607 -3.512 3.512 1 64.81 113 PHE B CA 1
ATOM 3284 C C . PHE B 1 113 ? -1.437 -4.004 2.67 1 64.81 113 PHE B C 1
ATOM 3286 O O . PHE B 1 113 ? -0.374 -3.379 2.65 1 64.81 113 PHE B O 1
ATOM 329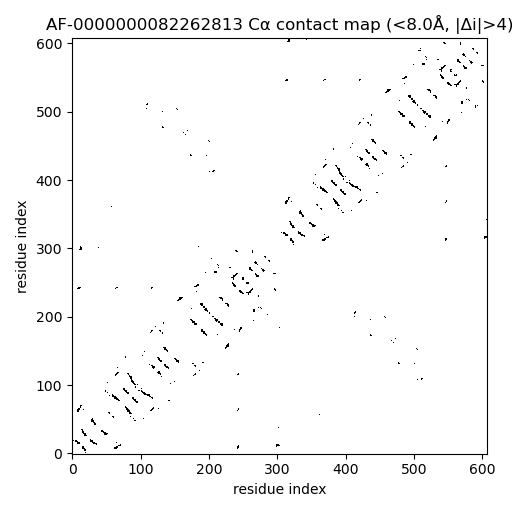3 N N . ASP B 1 114 ? -1.66 -5.211 2.223 1 68.81 114 ASP B N 1
ATOM 3294 C CA . ASP B 1 114 ? -0.612 -5.867 1.448 1 68.81 114 ASP B CA 1
ATOM 3295 C C . ASP B 1 114 ? -1.146 -6.352 0.102 1 68.81 114 ASP B C 1
ATOM 3297 O O . ASP B 1 114 ? -2.059 -7.18 0.051 1 68.81 114 ASP B O 1
ATOM 3301 N N . GLN B 1 115 ? -0.545 -5.801 -0.994 1 76.69 115 GLN B N 1
ATOM 3302 C CA . GLN B 1 115 ? -1.002 -6.145 -2.336 1 76.69 115 GLN B CA 1
ATOM 3303 C C . GLN B 1 115 ? -0.372 -7.445 -2.816 1 76.69 115 GLN B C 1
ATOM 3305 O O . GLN B 1 115 ? -0.583 -7.859 -3.959 1 76.69 115 GLN B O 1
ATOM 3310 N N . SER B 1 116 ? 0.335 -8.125 -1.968 1 84.5 116 SER B N 1
ATOM 3311 C CA . SER B 1 116 ? 0.96 -9.383 -2.357 1 84.5 116 SER B CA 1
ATOM 3312 C C . SER B 1 116 ? -0.088 -10.43 -2.717 1 84.5 116 SER B C 1
ATOM 3314 O O . SER B 1 116 ? -1.24 -10.336 -2.291 1 84.5 116 SER B O 1
ATOM 3316 N N . LYS B 1 117 ? 0.348 -11.344 -3.496 1 92.44 117 LYS B N 1
ATOM 3317 C CA . LYS B 1 117 ? -0.564 -12.352 -4.027 1 92.44 117 LYS B CA 1
ATOM 3318 C C . LYS B 1 117 ? -0.291 -13.727 -3.416 1 92.44 117 LYS B C 1
ATOM 3320 O O . LYS B 1 117 ? 0.841 -14.023 -3.025 1 92.44 117 LYS B O 1
ATOM 3325 N N . VAL B 1 118 ? -1.359 -14.508 -3.346 1 95.25 118 VAL B N 1
ATOM 3326 C CA . VAL B 1 118 ? -1.195 -15.891 -2.908 1 95.25 118 VAL B CA 1
ATOM 3327 C C . VAL B 1 118 ? -0.893 -16.781 -4.113 1 95.25 118 VAL B C 1
ATOM 3329 O O . VAL B 1 118 ? -1.404 -16.547 -5.211 1 95.25 118 VAL B O 1
ATOM 3332 N N . MET B 1 119 ? -0.025 -17.781 -3.893 1 96.31 119 MET B N 1
ATOM 3333 C CA . MET B 1 119 ? 0.289 -18.797 -4.891 1 96.31 119 MET B CA 1
ATOM 3334 C C . MET B 1 119 ? 0.31 -20.188 -4.266 1 96.31 119 MET B C 1
ATOM 3336 O O . MET B 1 119 ? 0.589 -20.328 -3.076 1 96.31 119 MET B O 1
ATOM 3340 N N . TYR B 1 120 ? 0.026 -21.141 -5.047 1 95.81 120 TYR B N 1
ATOM 3341 C CA . TYR B 1 120 ? 0.132 -22.531 -4.629 1 95.81 120 TYR B CA 1
ATOM 3342 C C . TYR B 1 120 ? 1.406 -23.172 -5.176 1 95.81 120 TYR B C 1
ATOM 3344 O O . TYR B 1 120 ? 1.72 -23.031 -6.359 1 95.81 120 TYR B O 1
ATOM 3352 N N . SER B 1 121 ? 2.057 -23.766 -4.254 1 94.75 121 SER B N 1
ATOM 3353 C CA . SER B 1 121 ? 3.236 -24.531 -4.648 1 94.75 121 SER B CA 1
ATOM 3354 C C . SER B 1 121 ? 2.938 -26.016 -4.699 1 94.75 121 SER B C 1
ATOM 3356 O O . SER B 1 121 ? 2.635 -26.641 -3.674 1 94.75 121 SER B O 1
ATOM 3358 N N . LYS B 1 122 ? 3.121 -26.516 -5.816 1 92.25 122 LYS B N 1
ATOM 3359 C CA . LYS B 1 122 ? 2.916 -27.953 -5.977 1 92.25 122 LYS B CA 1
ATOM 3360 C C . LYS B 1 122 ? 4.062 -28.75 -5.355 1 92.25 122 LYS B C 1
ATOM 3362 O O . LYS B 1 122 ? 3.869 -29.875 -4.902 1 92.25 122 LYS B O 1
ATOM 3367 N N . ARG B 1 123 ? 5.156 -28.172 -5.297 1 91.06 123 ARG B N 1
ATOM 3368 C CA . ARG B 1 123 ? 6.367 -28.812 -4.801 1 91.06 123 ARG B CA 1
ATOM 3369 C C . ARG B 1 123 ? 6.18 -29.312 -3.375 1 91.06 123 ARG B C 1
ATOM 3371 O O . ARG B 1 123 ? 6.645 -30.406 -3.025 1 91.06 123 ARG B O 1
ATOM 3378 N N . ASP B 1 124 ? 5.504 -28.547 -2.586 1 91.75 124 ASP B N 1
ATOM 3379 C CA . ASP B 1 124 ? 5.359 -28.922 -1.186 1 91.75 124 ASP B CA 1
ATOM 3380 C C . ASP B 1 124 ? 3.906 -28.797 -0.729 1 91.75 124 ASP B C 1
ATOM 3382 O O . ASP B 1 124 ? 3.625 -28.812 0.471 1 91.75 124 ASP B O 1
ATOM 3386 N N . GLU B 1 125 ? 3.002 -28.594 -1.654 1 92.44 125 GLU B N 1
ATOM 3387 C CA . GLU B 1 125 ? 1.559 -28.562 -1.439 1 92.44 125 GLU B CA 1
ATOM 3388 C C . GLU B 1 125 ? 1.184 -27.516 -0.391 1 92.44 125 GLU B C 1
ATOM 3390 O O . GLU B 1 125 ? 0.445 -27.812 0.55 1 92.44 125 GLU B O 1
ATOM 3395 N N . LYS B 1 126 ? 1.686 -26.344 -0.658 1 93.38 126 LYS B N 1
ATOM 3396 C CA . LYS B 1 126 ? 1.416 -25.25 0.268 1 93.38 126 LYS B CA 1
ATOM 3397 C C . LYS B 1 126 ? 1.001 -23.984 -0.48 1 93.38 126 LYS B C 1
ATOM 3399 O O . LYS B 1 126 ? 1.39 -23.781 -1.633 1 93.38 126 LYS B O 1
ATOM 3404 N N . PHE B 1 127 ? 0.195 -23.188 0.195 1 94.44 127 PHE B N 1
ATOM 3405 C CA . PHE B 1 127 ? -0.076 -21.828 -0.261 1 94.44 127 PHE B CA 1
ATOM 3406 C C . PHE B 1 127 ? 0.903 -20.844 0.365 1 94.44 127 PHE B C 1
ATOM 3408 O O . PHE B 1 127 ? 1.231 -20.953 1.548 1 94.44 127 PHE B O 1
ATOM 3415 N N . TYR B 1 128 ? 1.363 -19.922 -0.469 1 94.19 128 TYR B N 1
ATOM 3416 C CA . TYR B 1 128 ? 2.332 -18.938 -0.008 1 94.19 128 TYR B CA 1
ATOM 3417 C C . TYR B 1 128 ? 1.862 -17.516 -0.324 1 94.19 128 TYR B C 1
ATOM 3419 O O . TYR B 1 128 ? 1.253 -17.281 -1.369 1 94.19 128 TYR B O 1
ATOM 3427 N N . THR B 1 129 ? 2.152 -16.594 0.538 1 93.31 129 THR B N 1
ATOM 3428 C CA . THR B 1 129 ? 2.08 -15.172 0.247 1 93.31 129 THR B CA 1
ATOM 3429 C C . THR B 1 129 ? 3.289 -14.438 0.826 1 93.31 129 THR B C 1
ATOM 3431 O O . THR B 1 129 ? 3.666 -14.664 1.977 1 93.31 129 THR B O 1
ATOM 3434 N N . PRO B 1 130 ? 3.924 -13.648 0.029 1 92.44 130 PRO B N 1
ATOM 3435 C CA . PRO B 1 130 ? 5.035 -12.859 0.563 1 92.44 130 PRO B CA 1
ATOM 3436 C C . PRO B 1 130 ? 4.566 -11.633 1.354 1 92.44 130 PRO B C 1
ATOM 3438 O O . PRO B 1 130 ? 3.455 -11.148 1.141 1 92.44 130 PRO B O 1
ATOM 3441 N N . SER B 1 131 ? 5.445 -11.164 2.227 1 86.06 131 SER B N 1
ATOM 3442 C CA . SER B 1 131 ? 5.219 -9.883 2.885 1 86.06 131 SER B CA 1
ATOM 3443 C C . SER B 1 131 ? 5.457 -8.719 1.927 1 86.06 131 SER B C 1
ATOM 3445 O O . SER B 1 131 ? 6.02 -8.906 0.845 1 86.06 131 SER B O 1
ATOM 3447 N N . PHE B 1 132 ? 5.082 -7.5 2.176 1 79.56 132 PHE B N 1
ATOM 3448 C CA . PHE B 1 132 ? 5.215 -6.32 1.33 1 79.56 132 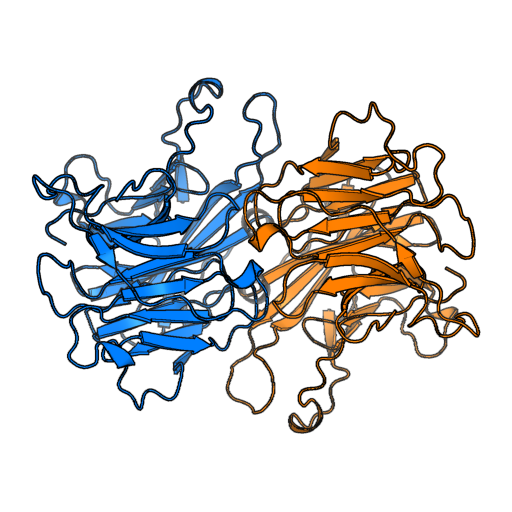PHE B CA 1
ATOM 3449 C C . PHE B 1 132 ? 6.656 -6.145 0.865 1 79.56 132 PHE B C 1
ATOM 3451 O O . PHE B 1 132 ? 6.906 -5.879 -0.312 1 79.56 132 PHE B O 1
ATOM 3458 N N . GLY B 1 133 ? 7.691 -6.262 1.624 1 82.62 133 GLY B N 1
ATOM 3459 C CA . GLY B 1 133 ? 9.094 -6.117 1.257 1 82.62 133 GLY B CA 1
ATOM 3460 C C . GLY B 1 133 ? 9.719 -7.406 0.761 1 82.62 133 GLY B C 1
ATOM 3461 O O . GLY B 1 133 ? 10.805 -7.395 0.186 1 82.62 133 GLY B O 1
ATOM 3462 N N . GLY B 1 134 ? 9.008 -8.461 0.943 1 87.94 134 GLY B N 1
ATOM 3463 C CA . GLY B 1 134 ? 9.461 -9.758 0.446 1 87.94 134 GLY B CA 1
ATOM 3464 C C . GLY B 1 134 ? 10.398 -10.469 1.401 1 87.94 134 GLY B C 1
ATOM 3465 O O . GLY B 1 134 ? 10.945 -11.523 1.07 1 87.94 134 GLY B O 1
ATOM 3466 N N . HIS B 1 135 ? 10.539 -9.961 2.566 1 87.12 135 HIS B N 1
ATOM 3467 C CA . HIS B 1 135 ? 11.508 -10.555 3.482 1 87.12 135 HIS B CA 1
ATOM 3468 C C . HIS B 1 135 ? 10.922 -11.773 4.184 1 87.12 135 HIS B C 1
ATOM 3470 O O . HIS B 1 135 ? 11.656 -12.57 4.766 1 87.12 135 HIS B O 1
ATOM 3476 N N . PHE B 1 136 ? 9.586 -11.812 4.148 1 87.94 136 PHE B N 1
ATOM 3477 C CA . PHE B 1 136 ? 8.938 -12.961 4.781 1 87.94 136 PHE B CA 1
ATOM 3478 C C . PHE B 1 136 ? 7.98 -13.648 3.814 1 87.94 136 PHE B C 1
ATOM 3480 O O . PHE B 1 136 ? 7.355 -12.992 2.98 1 87.94 136 PHE B O 1
ATOM 3487 N N . LEU B 1 137 ? 7.938 -14.938 4.023 1 90.62 137 LEU B N 1
ATOM 3488 C CA . LEU B 1 137 ? 6.875 -15.734 3.412 1 90.62 137 LEU B CA 1
ATOM 3489 C C . LEU B 1 137 ? 5.945 -16.312 4.473 1 90.62 137 LEU B C 1
ATOM 3491 O O . LEU B 1 137 ? 6.406 -16.828 5.492 1 90.62 137 LEU B O 1
ATOM 3495 N N . VAL B 1 138 ? 4.684 -16.125 4.219 1 89.69 138 VAL B N 1
ATOM 3496 C CA . VAL B 1 138 ? 3.668 -16.797 5.02 1 89.69 138 VAL B CA 1
ATOM 3497 C C . VAL B 1 138 ? 3.105 -17.984 4.238 1 89.69 138 VAL B C 1
ATOM 3499 O O . VAL B 1 138 ? 2.846 -17.891 3.039 1 89.69 138 VAL B O 1
ATOM 3502 N N . PHE B 1 139 ? 2.963 -19.125 4.953 1 91.31 139 PHE B N 1
ATOM 3503 C CA . PHE B 1 139 ? 2.488 -20.281 4.188 1 91.31 139 PHE B CA 1
ATOM 3504 C C . PHE B 1 139 ? 1.523 -21.109 5.016 1 91.31 139 PHE B C 1
ATOM 3506 O O . PHE B 1 139 ? 1.492 -21 6.242 1 91.31 139 PHE B O 1
ATOM 3513 N N . TRP B 1 140 ? 0.729 -21.859 4.293 1 90.56 140 TRP B N 1
ATOM 3514 C CA . TRP B 1 140 ? -0.282 -22.766 4.84 1 90.56 140 TRP B CA 1
ATOM 3515 C C . TRP B 1 140 ? -0.278 -24.094 4.105 1 90.56 140 TRP B C 1
ATOM 3517 O O . TRP B 1 140 ? -0.126 -24.141 2.883 1 90.56 140 TRP B O 1
ATOM 3527 N N . ASP B 1 141 ? -0.483 -25.062 4.906 1 88.31 141 ASP B N 1
ATOM 3528 C CA . ASP B 1 141 ? -0.677 -26.359 4.254 1 88.31 141 ASP B CA 1
ATOM 3529 C C . ASP B 1 141 ? -2.018 -26.406 3.525 1 88.31 141 ASP B C 1
ATOM 3531 O O . ASP B 1 141 ? -3.023 -25.906 4.027 1 88.31 141 ASP B O 1
ATOM 3535 N N . SER B 1 142 ? -2.029 -27.031 2.393 1 84.56 142 SER B N 1
ATOM 3536 C CA . SER B 1 142 ? -3.225 -27.031 1.556 1 84.56 142 SER B CA 1
ATOM 3537 C C . SER B 1 142 ? -4.305 -27.938 2.145 1 84.56 142 SER B C 1
ATOM 3539 O O . SER B 1 142 ? -5.465 -27.875 1.734 1 84.56 142 SER B O 1
ATOM 3541 N N . PHE B 1 143 ? -3.992 -28.766 3.096 1 76.75 143 PHE B N 1
ATOM 3542 C CA . PHE B 1 143 ? -4.977 -29.656 3.682 1 76.75 143 PHE B CA 1
ATOM 3543 C C . PHE B 1 143 ? -5.684 -29 4.859 1 76.75 143 PHE B C 1
ATOM 3545 O O . PHE B 1 143 ? -6.703 -29.5 5.336 1 76.75 143 PHE B O 1
ATOM 3552 N N . PHE B 1 144 ? -5.414 -27.781 5.078 1 65.25 144 PHE B N 1
ATOM 3553 C CA . PHE B 1 144 ? -5.977 -26.922 6.113 1 65.25 144 PHE B CA 1
ATOM 3554 C C . PHE B 1 144 ? -6.586 -27.75 7.234 1 65.25 144 PHE B C 1
ATOM 3556 O O . PHE B 1 144 ? -7.754 -27.562 7.594 1 65.25 144 PHE B O 1
ATOM 3563 N N . GLU B 1 145 ? -5.918 -28.688 7.605 1 58.56 145 GLU B N 1
ATOM 3564 C CA . GLU B 1 145 ? -6.516 -29.531 8.633 1 58.56 145 GLU B CA 1
ATOM 3565 C C . GLU B 1 145 ? -6.949 -28.719 9.844 1 58.56 145 GLU B C 1
ATOM 3567 O O . GLU B 1 145 ? -6.488 -27.594 10.031 1 58.56 145 GLU B O 1
ATOM 3572 N N . GLU B 1 146 ? -8.039 -29.141 10.328 1 54.69 146 GLU B N 1
ATOM 3573 C CA . GLU B 1 146 ? -8.688 -28.516 11.477 1 54.69 146 GLU B CA 1
ATOM 3574 C C . GLU B 1 146 ? -7.66 -27.969 12.461 1 54.69 146 GLU B C 1
ATOM 3576 O O . GLU B 1 146 ? -7.906 -26.953 13.125 1 54.69 146 GLU B O 1
ATOM 3581 N N . ASP B 1 147 ? -6.586 -28.75 12.406 1 52.12 147 ASP B N 1
ATOM 3582 C CA . ASP B 1 147 ? -5.641 -28.391 13.461 1 52.12 147 ASP B CA 1
ATOM 3583 C C . ASP B 1 147 ? -4.688 -27.297 12.992 1 52.12 147 ASP B C 1
ATOM 3585 O O . ASP B 1 147 ? -3.707 -26.984 13.68 1 52.12 147 ASP B O 1
ATOM 3589 N N . MET B 1 148 ? -4.973 -26.969 11.781 1 58.56 148 MET B N 1
ATOM 3590 C CA . MET B 1 148 ? -4.094 -25.875 11.383 1 58.56 148 MET B CA 1
ATOM 3591 C C . MET B 1 148 ? -4.359 -24.625 12.227 1 58.56 148 MET B C 1
ATOM 3593 O O . MET B 1 148 ? -5.469 -24.094 12.227 1 58.56 148 MET B O 1
ATOM 3597 N N . THR B 1 149 ? -3.607 -24.469 13.266 1 55.78 149 THR B N 1
ATOM 3598 C CA . THR B 1 149 ? -3.766 -23.438 14.289 1 55.78 149 THR B CA 1
ATOM 3599 C C . THR B 1 149 ? -3.275 -22.078 13.781 1 55.78 149 THR B C 1
ATOM 3601 O O . THR B 1 149 ? -3.553 -21.047 14.383 1 55.78 149 THR B O 1
ATOM 3604 N N . GLY B 1 150 ? -2.525 -22.141 12.602 1 64.38 150 GLY B N 1
ATOM 3605 C CA . GLY B 1 150 ? -2.105 -20.781 12.312 1 64.38 150 GLY B CA 1
ATOM 3606 C C . GLY B 1 150 ? -1.23 -20.672 11.07 1 64.38 150 GLY B C 1
ATOM 3607 O O . GLY B 1 150 ? -1.057 -21.656 10.344 1 64.38 150 GLY B O 1
ATOM 3608 N N . SER B 1 151 ? -0.89 -19.531 10.742 1 74.88 151 SER B N 1
ATOM 3609 C CA . SER B 1 151 ? 0.031 -19.172 9.664 1 74.88 151 SER B CA 1
ATOM 3610 C C . SER B 1 151 ? 1.478 -19.438 10.062 1 74.88 151 SER B C 1
ATOM 3612 O O . SER B 1 151 ? 1.857 -19.25 11.219 1 74.88 151 SER B O 1
ATOM 3614 N N . GLU B 1 152 ? 2.207 -20.125 9.156 1 83.38 152 GLU B N 1
ATOM 3615 C CA . GLU B 1 152 ? 3.648 -20.25 9.344 1 83.38 152 GLU B CA 1
ATOM 3616 C C . GLU B 1 152 ? 4.391 -19.125 8.609 1 83.38 152 GLU B C 1
ATOM 3618 O O . GLU B 1 152 ? 3.912 -18.625 7.598 1 83.38 152 GLU B O 1
ATOM 3623 N N . LEU B 1 153 ? 5.465 -18.797 9.258 1 85.12 153 LEU B N 1
ATOM 3624 C CA . LEU B 1 153 ? 6.242 -17.688 8.719 1 85.12 153 LEU B CA 1
ATOM 3625 C C . LEU B 1 153 ? 7.695 -18.094 8.492 1 85.12 153 LEU B C 1
ATOM 3627 O O . LEU B 1 153 ? 8.281 -18.781 9.328 1 85.12 153 LEU B O 1
ATOM 3631 N N . LEU B 1 154 ? 8.188 -17.672 7.379 1 86.81 154 LEU B N 1
ATOM 3632 C CA . LEU B 1 154 ? 9.586 -17.906 7.035 1 86.81 154 LEU B CA 1
ATOM 3633 C C . LEU B 1 154 ? 10.273 -16.594 6.641 1 86.81 154 LEU B C 1
ATOM 3635 O O . LEU B 1 154 ? 9.695 -15.789 5.91 1 86.81 154 LEU B O 1
ATOM 3639 N N . GLU B 1 155 ? 11.438 -16.391 7.242 1 87.56 155 GLU B N 1
ATOM 3640 C CA . GLU B 1 155 ? 12.242 -15.242 6.84 1 87.56 155 GLU B CA 1
ATOM 3641 C C . GLU B 1 155 ? 13.164 -15.594 5.676 1 87.56 155 GLU B C 1
ATOM 3643 O O . GLU B 1 155 ? 13.875 -16.594 5.719 1 87.56 155 GLU B O 1
ATOM 3648 N N . LEU B 1 156 ? 13.156 -14.766 4.715 1 90.94 156 LEU B N 1
ATOM 3649 C CA . LEU B 1 156 ? 13.992 -14.984 3.541 1 90.94 156 LEU B CA 1
ATOM 3650 C C . LEU B 1 156 ? 15.328 -14.266 3.689 1 90.94 156 LEU B C 1
ATOM 3652 O O . LEU B 1 156 ? 15.398 -13.188 4.285 1 90.94 156 LEU B O 1
ATOM 3656 N N . ARG B 1 157 ? 16.359 -15.016 3.131 1 92 157 ARG B N 1
ATOM 3657 C CA . ARG B 1 157 ? 17.672 -14.391 2.973 1 92 157 ARG B CA 1
ATOM 3658 C C . ARG B 1 157 ? 17.953 -14.047 1.514 1 92 157 ARG B C 1
ATOM 3660 O O . ARG B 1 157 ? 17.5 -14.75 0.608 1 92 157 ARG B O 1
ATOM 3667 N N . PHE B 1 158 ? 18.625 -12.922 1.374 1 92.56 158 PHE B N 1
ATOM 3668 C CA . PHE B 1 158 ? 18.906 -12.484 0.013 1 92.56 158 PHE B CA 1
ATOM 3669 C C . PHE B 1 158 ? 20.406 -12.477 -0.246 1 92.56 158 PHE B C 1
ATOM 3671 O O . PHE B 1 158 ? 21.203 -12.125 0.637 1 92.56 158 PHE B O 1
ATOM 3678 N N . CYS B 1 159 ? 20.766 -12.883 -1.42 1 92.38 159 CYS B N 1
ATOM 3679 C CA . CYS B 1 159 ? 22.156 -12.836 -1.816 1 92.38 159 CYS B CA 1
ATOM 3680 C C . CYS B 1 159 ? 22.312 -12.328 -3.248 1 92.38 159 CYS B C 1
ATOM 3682 O O . CYS B 1 159 ? 21.328 -12.289 -3.996 1 92.38 159 CYS B O 1
ATOM 3684 N N . ASN B 1 160 ? 23.484 -11.844 -3.584 1 92.31 160 ASN B N 1
ATOM 3685 C CA . ASN B 1 160 ? 23.859 -11.352 -4.906 1 92.31 160 ASN B CA 1
ATOM 3686 C C . ASN B 1 160 ? 23.016 -10.148 -5.309 1 92.31 160 ASN B C 1
ATOM 3688 O O . ASN B 1 160 ? 22.609 -10.023 -6.469 1 92.31 160 ASN B O 1
ATOM 3692 N N . VAL B 1 161 ? 22.672 -9.375 -4.371 1 92 161 VAL B N 1
ATOM 3693 C CA . VAL B 1 161 ? 21.875 -8.188 -4.672 1 92 161 VAL B CA 1
ATOM 3694 C C . VAL B 1 161 ? 22.703 -7.203 -5.496 1 92 161 VAL B C 1
ATOM 3696 O O . VAL B 1 161 ? 23.844 -6.898 -5.148 1 92 161 VAL B O 1
ATOM 3699 N N . PRO B 1 162 ? 22.109 -6.75 -6.512 1 91.81 162 PRO B N 1
ATOM 3700 C CA . PRO B 1 162 ? 22.891 -5.883 -7.387 1 91.81 162 PRO B CA 1
ATOM 3701 C C . PRO B 1 162 ? 23.219 -4.535 -6.746 1 91.81 162 PRO B C 1
ATOM 3703 O O . PRO B 1 162 ? 22.422 -4.004 -5.977 1 91.81 162 PRO B O 1
ATOM 3706 N N . GLU B 1 163 ? 24.359 -4.035 -7.129 1 90.88 163 GLU B N 1
ATOM 3707 C CA . GLU B 1 163 ? 24.672 -2.662 -6.746 1 90.88 163 GLU B CA 1
ATOM 3708 C C . GLU B 1 163 ? 23.938 -1.654 -7.617 1 90.88 163 GLU B C 1
ATOM 3710 O O . GLU B 1 163 ? 24.047 -1.695 -8.844 1 90.88 163 GLU B O 1
ATOM 3715 N N . LEU B 1 164 ? 23.281 -0.84 -6.965 1 91.62 164 LEU B N 1
ATOM 3716 C CA . LEU B 1 164 ? 22.516 0.151 -7.703 1 91.62 164 LEU B CA 1
ATOM 3717 C C . LEU B 1 164 ? 23.203 1.505 -7.695 1 91.62 164 LEU B C 1
ATOM 3719 O O . LEU B 1 164 ? 23.797 1.897 -6.688 1 91.62 164 LEU B O 1
ATOM 3723 N N . THR B 1 165 ? 23.094 2.141 -8.867 1 91 165 THR B N 1
ATOM 3724 C CA . THR B 1 165 ? 23.531 3.529 -8.922 1 91 165 THR B CA 1
ATOM 3725 C C . THR B 1 165 ? 22.547 4.438 -8.18 1 91 165 THR B C 1
ATOM 3727 O O . THR B 1 165 ? 21.438 4.012 -7.832 1 91 165 THR B O 1
ATOM 3730 N N . GLN B 1 166 ? 22.969 5.621 -8.016 1 88.44 166 GLN B N 1
ATOM 3731 C CA . GLN B 1 166 ? 22.109 6.602 -7.367 1 88.44 166 GLN B CA 1
ATOM 3732 C C . GLN B 1 166 ? 20.812 6.777 -8.141 1 88.44 166 GLN B C 1
ATOM 3734 O O . GLN B 1 166 ? 19.734 6.812 -7.539 1 88.44 166 GLN B O 1
ATOM 3739 N N . SER B 1 167 ? 20.922 6.871 -9.375 1 89.44 167 SER B N 1
ATOM 3740 C CA . SER B 1 167 ? 19.75 7.059 -10.211 1 89.44 167 SER B CA 1
ATOM 3741 C C . SER B 1 167 ? 18.812 5.855 -10.141 1 89.44 167 SER B C 1
ATOM 3743 O O . SER B 1 167 ? 17.594 6.004 -10.164 1 89.44 167 SER B O 1
ATOM 3745 N N . GLU B 1 168 ? 19.375 4.719 -10.039 1 90.19 168 GLU B N 1
ATOM 3746 C CA . GLU B 1 168 ? 18.562 3.504 -9.953 1 90.19 168 GLU B CA 1
ATOM 3747 C C . GLU B 1 168 ? 17.828 3.42 -8.617 1 90.19 168 GLU B C 1
ATOM 3749 O O . GLU B 1 168 ? 16.656 3.043 -8.562 1 90.19 168 GLU B O 1
ATOM 3754 N N . TRP B 1 169 ? 18.531 3.783 -7.66 1 89.88 169 TRP B N 1
ATOM 3755 C CA . TRP B 1 169 ? 17.906 3.789 -6.344 1 89.88 169 TRP B CA 1
ATOM 3756 C C . TRP B 1 169 ? 16.766 4.797 -6.293 1 89.88 169 TRP B C 1
ATOM 3758 O O . TRP B 1 169 ? 15.695 4.508 -5.746 1 89.88 169 TRP B O 1
ATOM 3768 N N . GLU B 1 170 ? 16.984 5.969 -6.777 1 87.5 170 GLU B N 1
ATOM 3769 C CA . GLU B 1 170 ? 15.961 7.008 -6.785 1 87.5 170 GLU B CA 1
ATOM 3770 C C . GLU B 1 170 ? 14.727 6.555 -7.555 1 87.5 170 GLU B C 1
ATOM 3772 O O . GLU B 1 170 ? 13.594 6.836 -7.141 1 87.5 170 GLU B O 1
ATOM 3777 N N . LEU B 1 171 ? 14.953 5.879 -8.594 1 88.75 171 LEU B N 1
ATOM 3778 C CA . LEU B 1 171 ? 13.844 5.344 -9.383 1 88.75 171 LEU B CA 1
ATOM 3779 C C . LEU B 1 171 ? 13.031 4.344 -8.562 1 88.75 171 LEU B C 1
ATOM 3781 O O . LEU B 1 171 ? 11.805 4.445 -8.5 1 88.75 171 LEU B O 1
ATOM 3785 N N . LEU B 1 172 ? 13.742 3.389 -7.973 1 91.5 172 LEU B N 1
ATOM 3786 C CA . LEU B 1 172 ? 13.047 2.363 -7.203 1 91.5 172 LEU B CA 1
ATOM 3787 C C . LEU B 1 172 ? 12.32 2.977 -6.008 1 91.5 172 LEU B C 1
ATOM 3789 O O . LEU B 1 172 ? 11.211 2.564 -5.676 1 91.5 172 LEU B O 1
ATOM 3793 N N . ASP B 1 173 ? 12.898 3.98 -5.422 1 89 173 ASP B N 1
ATOM 3794 C CA . ASP B 1 173 ? 12.289 4.641 -4.27 1 89 173 ASP B CA 1
ATOM 3795 C C . ASP B 1 173 ? 11.023 5.391 -4.672 1 89 173 ASP B C 1
ATOM 3797 O O . ASP B 1 173 ? 10.133 5.605 -3.848 1 89 173 ASP B O 1
ATOM 3801 N N . SER B 1 174 ? 10.953 5.809 -5.859 1 86.56 174 SER B N 1
ATOM 3802 C CA . SER B 1 174 ? 9.789 6.539 -6.344 1 86.56 174 SER B CA 1
ATOM 3803 C C . SER B 1 174 ? 8.656 5.586 -6.723 1 86.56 174 SER B C 1
ATOM 3805 O O . SER B 1 174 ? 7.543 6.02 -7.027 1 86.56 174 SER B O 1
ATOM 3807 N N . CYS B 1 175 ? 8.938 4.293 -6.617 1 88.25 175 CYS B N 1
ATOM 3808 C CA . CYS B 1 175 ? 7.965 3.291 -7.039 1 88.25 175 CYS B CA 1
ATOM 3809 C C . CYS B 1 175 ? 7.254 2.678 -5.84 1 88.25 175 CYS B C 1
ATOM 3811 O O . CYS B 1 175 ? 7.762 2.729 -4.719 1 88.25 175 CYS B O 1
ATOM 3813 N N . SER B 1 176 ? 6.027 2.227 -6.152 1 86 176 SER B N 1
ATOM 3814 C CA . SER B 1 176 ? 5.449 1.198 -5.293 1 86 176 SER B CA 1
ATOM 3815 C C . SER B 1 176 ? 5.945 -0.19 -5.68 1 86 176 SER B C 1
ATOM 3817 O O . SER B 1 176 ? 6.352 -0.414 -6.824 1 86 176 SER B O 1
ATOM 3819 N N . LYS B 1 177 ? 5.949 -1.036 -4.734 1 89.62 177 LYS B N 1
ATOM 3820 C CA . LYS B 1 177 ? 6.48 -2.377 -4.953 1 89.62 177 LYS B CA 1
ATOM 3821 C C . LYS B 1 177 ? 5.438 -3.441 -4.625 1 89.62 177 LYS B C 1
ATOM 3823 O O . LYS B 1 177 ? 4.746 -3.348 -3.609 1 89.62 177 LYS B O 1
ATOM 3828 N N . THR B 1 178 ? 5.27 -4.371 -5.488 1 91 178 THR B N 1
ATOM 3829 C CA . THR B 1 178 ? 4.504 -5.586 -5.23 1 91 178 THR B CA 1
ATOM 3830 C C . THR B 1 178 ? 5.391 -6.82 -5.352 1 91 178 THR B C 1
ATOM 3832 O O . THR B 1 178 ? 6.207 -6.918 -6.27 1 91 178 THR B O 1
ATOM 3835 N N . VAL B 1 179 ? 5.238 -7.789 -4.449 1 93.75 179 VAL B N 1
ATOM 3836 C CA . VAL B 1 179 ? 6.117 -8.953 -4.418 1 93.75 179 VAL B CA 1
ATOM 3837 C C . VAL B 1 179 ? 5.32 -10.211 -4.754 1 93.75 179 VAL B C 1
ATOM 3839 O O . VAL B 1 179 ? 4.207 -10.398 -4.254 1 93.75 179 VAL B O 1
ATOM 3842 N N . TYR B 1 180 ? 5.922 -11.031 -5.633 1 96.38 180 TYR B N 1
ATOM 3843 C CA . TYR B 1 180 ? 5.332 -12.297 -6.055 1 96.38 180 TYR B CA 1
ATOM 3844 C C . TYR B 1 180 ? 6.273 -13.461 -5.758 1 96.38 180 TYR B C 1
ATOM 3846 O O . TYR B 1 180 ? 7.492 -13.32 -5.855 1 96.38 180 TYR B O 1
ATOM 3854 N N . LEU B 1 181 ? 5.641 -14.508 -5.375 1 96.31 181 LEU B N 1
ATOM 3855 C CA . LEU B 1 181 ? 6.312 -15.805 -5.48 1 96.31 181 LEU B CA 1
ATOM 3856 C C . LEU B 1 181 ? 5.789 -16.594 -6.676 1 96.31 181 LEU B C 1
ATOM 3858 O O . LEU B 1 181 ? 4.582 -16.625 -6.922 1 96.31 181 LEU B O 1
ATOM 3862 N N . VAL B 1 182 ? 6.73 -17.141 -7.422 1 96.94 182 VAL B N 1
ATOM 3863 C CA . VAL B 1 182 ? 6.348 -17.922 -8.602 1 96.94 182 VAL B CA 1
ATOM 3864 C C . VAL B 1 182 ? 7.129 -19.234 -8.633 1 96.94 182 VAL B C 1
ATOM 3866 O O . VAL B 1 182 ? 8.289 -19.281 -8.219 1 96.94 182 VAL B O 1
ATOM 3869 N N . GLU B 1 183 ? 6.461 -20.203 -9.148 1 95.62 183 GLU B N 1
ATOM 3870 C CA . GLU B 1 183 ? 7.082 -21.516 -9.258 1 95.62 183 GLU B CA 1
ATOM 3871 C C . GLU B 1 183 ? 6.965 -22.062 -10.68 1 95.62 183 GLU B C 1
ATOM 3873 O O . GLU B 1 183 ? 5.891 -22.016 -11.281 1 95.62 183 GLU B O 1
ATOM 3878 N N . SER B 1 184 ? 8.102 -22.562 -11.133 1 94.62 184 SER B N 1
ATOM 3879 C CA . SER B 1 184 ? 8.078 -23.219 -12.438 1 94.62 184 SER B CA 1
ATOM 3880 C C . SER B 1 184 ? 7.586 -24.656 -12.336 1 94.62 184 SER B C 1
ATOM 3882 O O . SER B 1 184 ? 7.52 -25.219 -11.242 1 94.62 184 SER B O 1
ATOM 3884 N N . LEU B 1 185 ? 7.359 -25.188 -13.5 1 90.75 185 LEU B N 1
ATOM 3885 C CA . LEU B 1 185 ? 6.914 -26.578 -13.555 1 90.75 185 LEU B CA 1
ATOM 3886 C C . LEU B 1 185 ? 8.016 -27.516 -13.078 1 90.75 185 LEU B C 1
ATOM 3888 O O . LEU B 1 185 ? 7.73 -28.594 -12.531 1 90.75 185 LEU B O 1
ATOM 3892 N N . SER B 1 186 ? 9.219 -27.047 -13.305 1 90 186 SER B N 1
ATOM 3893 C CA . SER B 1 186 ? 10.336 -27.891 -12.898 1 90 186 SER B CA 1
ATOM 3894 C C . SER B 1 186 ? 10.648 -27.719 -11.414 1 90 186 SER B C 1
ATOM 3896 O O . SER B 1 186 ? 11.57 -28.344 -10.891 1 90 186 SER B O 1
ATOM 3898 N N . GLY B 1 187 ? 9.953 -26.812 -10.766 1 90.25 187 GLY B N 1
ATOM 3899 C CA . GLY B 1 187 ? 10.094 -26.703 -9.32 1 90.25 187 GLY B CA 1
ATOM 3900 C C . GLY B 1 187 ? 10.969 -25.531 -8.898 1 90.25 187 GLY B C 1
ATOM 3901 O O . GLY B 1 187 ? 11.219 -25.328 -7.707 1 90.25 187 GLY B O 1
ATOM 3902 N N . GLN B 1 188 ? 11.461 -24.781 -9.836 1 93.5 188 GLN B N 1
ATOM 3903 C CA . GLN B 1 188 ? 12.219 -23.594 -9.461 1 93.5 188 GLN B CA 1
ATOM 3904 C C . GLN B 1 188 ? 11.297 -22.5 -8.922 1 93.5 188 GLN B C 1
ATOM 3906 O O . GLN B 1 188 ? 10.211 -22.281 -9.453 1 93.5 188 GLN B O 1
ATOM 3911 N N . ARG B 1 189 ? 11.805 -21.891 -7.891 1 95.5 189 ARG B N 1
ATOM 3912 C CA . ARG B 1 189 ? 11.023 -20.797 -7.312 1 95.5 189 ARG B CA 1
ATOM 3913 C C . ARG B 1 189 ? 11.734 -19.453 -7.5 1 95.5 189 ARG B C 1
ATOM 3915 O O . ARG B 1 189 ? 12.953 -19.375 -7.363 1 95.5 189 ARG B O 1
ATOM 3922 N N . PHE B 1 190 ? 10.883 -18.484 -7.75 1 97.31 190 PHE B N 1
ATOM 3923 C CA . PHE B 1 190 ? 11.391 -17.141 -7.938 1 97.31 190 PHE B CA 1
ATOM 3924 C C . PHE B 1 190 ? 10.594 -16.141 -7.094 1 97.31 190 PHE B C 1
ATOM 3926 O O . PHE B 1 190 ? 9.375 -16.25 -6.984 1 97.31 190 PHE B O 1
ATOM 3933 N N . LEU B 1 191 ? 11.273 -15.32 -6.445 1 97.12 191 LEU B N 1
ATOM 3934 C CA . LEU B 1 191 ? 10.664 -14.133 -5.852 1 97.12 191 LEU B CA 1
ATOM 3935 C C . LEU B 1 191 ? 10.836 -12.922 -6.758 1 97.12 191 LEU B C 1
ATOM 3937 O O . LEU B 1 191 ? 11.961 -12.578 -7.141 1 97.12 191 LEU B O 1
ATOM 3941 N N . ILE B 1 192 ? 9.75 -12.305 -7.102 1 97.81 192 ILE B N 1
ATOM 3942 C CA . ILE B 1 192 ? 9.781 -11.18 -8.023 1 97.81 192 ILE B CA 1
ATOM 3943 C C . ILE B 1 192 ? 9.328 -9.914 -7.309 1 97.81 192 ILE B C 1
ATOM 3945 O O . ILE B 1 192 ? 8.25 -9.883 -6.699 1 97.81 192 ILE B O 1
ATOM 3949 N N . LYS B 1 193 ? 10.094 -8.891 -7.348 1 96.06 193 LYS B N 1
ATOM 3950 C CA . LYS B 1 193 ? 9.688 -7.547 -6.934 1 96.06 193 LYS B CA 1
ATOM 3951 C C . LYS B 1 193 ? 9.312 -6.688 -8.133 1 96.06 193 LYS B C 1
ATOM 3953 O O . LYS B 1 193 ? 10.133 -6.461 -9.023 1 96.06 193 LYS B O 1
ATOM 3958 N N . TRP B 1 194 ? 8.094 -6.242 -8.172 1 95.69 194 TRP B N 1
ATOM 3959 C CA . TRP B 1 194 ? 7.527 -5.438 -9.25 1 95.69 194 TRP B CA 1
ATOM 3960 C C . TRP B 1 194 ? 7.43 -3.971 -8.836 1 95.69 194 TRP B C 1
ATOM 3962 O O . TRP B 1 194 ? 6.621 -3.611 -7.977 1 95.69 194 TRP B O 1
ATOM 3972 N N . TYR B 1 195 ? 8.25 -3.109 -9.516 1 93 195 TYR B N 1
ATOM 3973 C CA . TYR B 1 195 ? 8.281 -1.681 -9.219 1 93 195 TYR B CA 1
ATOM 3974 C C . TYR B 1 195 ? 7.504 -0.892 -10.266 1 93 195 TYR B C 1
ATOM 3976 O O . TYR B 1 195 ? 7.832 -0.93 -11.453 1 93 195 TYR B O 1
ATOM 3984 N N . ALA B 1 196 ? 6.492 -0.168 -9.742 1 88.62 196 ALA B N 1
ATOM 3985 C CA . ALA B 1 196 ? 5.672 0.643 -10.641 1 88.62 196 ALA B CA 1
ATOM 3986 C C . ALA B 1 196 ? 5.516 2.062 -10.102 1 88.62 196 ALA B C 1
ATOM 3988 O O . ALA B 1 196 ? 5.445 2.271 -8.891 1 88.62 196 ALA B O 1
ATOM 3989 N N . GLN B 1 197 ? 5.508 3.018 -10.945 1 83.44 197 GLN B N 1
ATOM 3990 C CA . GLN B 1 197 ? 5.426 4.422 -10.562 1 83.44 197 GLN B CA 1
ATOM 3991 C C . GLN B 1 197 ? 4.176 5.078 -11.148 1 83.44 197 GLN B C 1
ATOM 3993 O O . GLN B 1 197 ? 3.746 4.738 -12.25 1 83.44 197 GLN B O 1
ATOM 3998 N N . ASN B 1 198 ? 3.674 6.004 -10.359 1 73.69 198 ASN B N 1
ATOM 3999 C CA . ASN B 1 198 ? 2.572 6.809 -10.883 1 73.69 198 ASN B CA 1
ATOM 4000 C C . ASN B 1 198 ? 3.014 7.66 -12.062 1 73.69 198 ASN B C 1
ATOM 4002 O O . ASN B 1 198 ? 4.125 8.188 -12.07 1 73.69 198 ASN B O 1
ATOM 4006 N N . HIS B 1 199 ? 2.131 7.664 -13.133 1 63.59 199 HIS B N 1
ATOM 4007 C CA . HIS B 1 199 ? 2.428 8.484 -14.305 1 63.59 199 HIS B CA 1
ATOM 4008 C C . HIS B 1 199 ? 1.867 9.891 -14.141 1 63.59 199 HIS B C 1
ATOM 4010 O O . HIS B 1 199 ? 0.959 10.117 -13.344 1 63.59 199 HIS B O 1
ATOM 4016 N N . GLN B 1 200 ? 2.553 10.867 -14.828 1 59.34 200 GLN B N 1
ATOM 4017 C CA . GLN B 1 200 ? 2.021 12.219 -14.898 1 59.34 200 GLN B CA 1
ATOM 4018 C C . GLN B 1 200 ? 0.593 12.227 -15.438 1 59.34 200 GLN B C 1
ATOM 4020 O O . GLN B 1 200 ? 0.293 11.547 -16.422 1 59.34 200 GLN B O 1
ATOM 4025 N N . PRO B 1 201 ? -0.39 12.719 -14.656 1 54.94 201 PRO B N 1
ATOM 4026 C CA . PRO B 1 201 ? -1.779 12.742 -15.125 1 54.94 201 PRO B CA 1
ATOM 4027 C C . PRO B 1 201 ? -1.916 13.289 -16.547 1 54.94 201 PRO B C 1
ATOM 4029 O O . PRO B 1 201 ? -2.953 13.102 -17.188 1 54.94 201 PRO B O 1
ATOM 4032 N N . GLY B 1 202 ? -1.005 14.195 -17.031 1 45.97 202 GLY B N 1
ATOM 4033 C CA . GLY B 1 202 ? -1.323 14.938 -18.25 1 45.97 202 GLY B CA 1
ATOM 4034 C C . GLY B 1 202 ? -2.131 14.133 -19.234 1 45.97 202 GLY B C 1
ATOM 4035 O O . GLY B 1 202 ? -3.023 14.664 -19.906 1 45.97 202 GLY B O 1
ATOM 4036 N N . ASP B 1 203 ? -1.52 13.32 -19.891 1 44.75 203 ASP B N 1
ATOM 4037 C CA . ASP B 1 203 ? -2.053 12.867 -21.172 1 44.75 203 ASP B CA 1
ATOM 4038 C C . ASP B 1 203 ? -3.359 12.102 -20.984 1 44.75 203 ASP B C 1
ATOM 4040 O O . ASP B 1 203 ? -3.604 11.531 -19.922 1 44.75 203 ASP B O 1
ATOM 4044 N N . SER B 1 204 ? -4.34 12.305 -21.891 1 38.88 204 SER B N 1
ATOM 4045 C CA . SER B 1 204 ? -5.703 11.789 -21.938 1 38.88 204 SER B CA 1
ATOM 4046 C C . SER B 1 204 ? -5.898 10.664 -20.938 1 38.88 204 SER B C 1
ATOM 4048 O O . SER B 1 204 ? -6.812 10.711 -20.109 1 38.88 204 SER B O 1
ATOM 4050 N N . MET B 1 205 ? -6.348 9.617 -21.5 1 38.34 205 MET B N 1
ATOM 4051 C CA . MET B 1 205 ? -7.012 8.477 -20.891 1 38.34 205 MET B CA 1
ATOM 4052 C C . MET B 1 205 ? -6.297 8.062 -19.594 1 38.34 205 MET B C 1
ATOM 4054 O O . MET B 1 205 ? -6.688 7.09 -18.953 1 38.34 205 MET B O 1
ATOM 4058 N N . THR B 1 206 ? -4.973 8.234 -19.453 1 40.88 206 THR B N 1
ATOM 4059 C CA . THR B 1 206 ? -4.453 7.055 -18.781 1 40.88 206 THR B CA 1
ATOM 4060 C C . THR B 1 206 ? -4.766 7.117 -17.281 1 40.88 206 THR B C 1
ATOM 4062 O O . THR B 1 206 ? -4.406 8.086 -16.609 1 40.88 206 THR B O 1
ATOM 4065 N N . PHE B 1 207 ? -6.008 6.883 -16.828 1 42.38 207 PHE B N 1
ATOM 4066 C CA . PHE B 1 207 ? -6.152 6.418 -15.453 1 42.38 207 PHE B CA 1
ATOM 4067 C C . PHE B 1 207 ? -4.789 6.219 -14.805 1 42.38 207 PHE B C 1
ATOM 4069 O O . PHE B 1 207 ? -3.893 5.613 -15.398 1 42.38 207 PHE B O 1
ATOM 4076 N N . LEU B 1 208 ? -4.402 7.273 -14.148 1 48.84 208 LEU B N 1
ATOM 4077 C CA . LEU B 1 208 ? -3.131 7.363 -13.445 1 48.84 208 LEU B CA 1
ATOM 4078 C C . LEU B 1 208 ? -2.646 5.98 -13.016 1 48.84 208 LEU B C 1
ATOM 4080 O O . LEU B 1 208 ? -2.936 5.531 -11.906 1 48.84 208 LEU B O 1
ATOM 4084 N N . CYS B 1 209 ? -2.818 5.102 -13.938 1 55.81 209 CYS B N 1
ATOM 4085 C CA . CYS B 1 209 ? -2.213 3.777 -13.859 1 55.81 209 CYS B CA 1
ATOM 4086 C C . CYS B 1 209 ? -0.726 3.875 -13.547 1 55.81 209 CYS B C 1
ATOM 4088 O O . CYS B 1 209 ? -0.086 4.883 -13.859 1 55.81 209 CYS B O 1
ATOM 4090 N N . ARG B 1 210 ? -0.317 3.236 -12.68 1 73.12 210 ARG B N 1
ATOM 4091 C CA . ARG B 1 210 ? 1.103 3 -12.43 1 73.12 210 ARG B CA 1
ATOM 4092 C C . ARG B 1 210 ? 1.761 2.322 -13.625 1 73.12 210 ARG B C 1
ATOM 4094 O O . ARG B 1 210 ? 1.105 1.589 -14.367 1 73.12 210 ARG B O 1
ATOM 4101 N N . GLY B 1 211 ? 2.891 2.928 -14.023 1 82.06 211 GLY B N 1
ATOM 4102 C CA . GLY B 1 211 ? 3.699 2.295 -15.055 1 82.06 211 GLY B CA 1
ATOM 4103 C C . GLY B 1 211 ? 4.832 1.454 -14.492 1 82.06 211 GLY B C 1
ATOM 4104 O O . GLY B 1 211 ? 5.504 1.866 -13.547 1 82.06 211 GLY B O 1
ATOM 4105 N N . THR B 1 212 ? 4.949 0.286 -15.086 1 90 212 THR B N 1
ATOM 4106 C CA . THR B 1 212 ? 6.027 -0.606 -14.664 1 90 212 THR B CA 1
ATOM 4107 C C . THR B 1 212 ? 7.387 -0.008 -15.008 1 90 212 THR B C 1
ATOM 4109 O O . THR B 1 212 ? 7.613 0.43 -16.141 1 90 212 THR B O 1
ATOM 4112 N N . LYS B 1 213 ? 8.297 -0.04 -14.07 1 91.31 213 LYS B N 1
ATOM 4113 C CA . LYS B 1 213 ? 9.625 0.529 -14.305 1 91.31 213 LYS B CA 1
ATOM 4114 C C . LYS B 1 213 ? 10.703 -0.543 -14.211 1 91.31 213 LYS B C 1
ATOM 4116 O O . LYS B 1 213 ? 11.656 -0.539 -14.992 1 91.31 213 LYS B O 1
ATOM 4121 N N . ARG B 1 214 ? 10.523 -1.449 -13.273 1 95.31 214 ARG B N 1
ATOM 4122 C CA . ARG B 1 214 ? 11.594 -2.395 -12.992 1 95.31 214 ARG B CA 1
ATOM 4123 C C . ARG B 1 214 ? 11.055 -3.67 -12.352 1 95.31 214 ARG B C 1
ATOM 4125 O O . ARG B 1 214 ? 10.094 -3.623 -11.578 1 95.31 214 ARG B O 1
ATOM 4132 N N . PHE B 1 215 ? 11.672 -4.762 -12.75 1 97.56 215 PHE B N 1
ATOM 4133 C CA . PHE B 1 215 ? 11.523 -6.008 -12.016 1 97.56 215 PHE B CA 1
ATOM 4134 C C . PHE B 1 215 ? 12.867 -6.465 -11.453 1 97.56 215 PHE B C 1
ATOM 4136 O O . PHE B 1 215 ? 13.891 -6.359 -12.125 1 97.56 215 PHE B O 1
ATOM 4143 N N . MET B 1 216 ? 12.844 -6.879 -10.242 1 97 216 MET B N 1
ATOM 4144 C CA . MET B 1 216 ? 13.953 -7.656 -9.695 1 97 216 MET B CA 1
ATOM 4145 C C . MET B 1 216 ? 13.555 -9.109 -9.492 1 97 216 MET B C 1
ATOM 4147 O O . MET B 1 216 ? 12.523 -9.398 -8.875 1 97 216 MET B O 1
ATOM 4151 N N . VAL B 1 217 ? 14.375 -9.961 -10.008 1 98.06 217 VAL B N 1
ATOM 4152 C CA . VAL B 1 217 ? 14.078 -11.391 -9.961 1 98.06 217 VAL B CA 1
ATOM 4153 C C . VAL B 1 217 ? 15.102 -12.102 -9.078 1 98.06 217 VAL B C 1
ATOM 4155 O O . VAL B 1 217 ? 16.312 -11.914 -9.242 1 98.06 217 VAL B O 1
ATOM 4158 N N . PHE B 1 218 ? 14.586 -12.867 -8.164 1 97.69 218 PHE B N 1
ATOM 4159 C CA . PHE B 1 218 ? 15.422 -13.664 -7.27 1 97.69 218 PHE B CA 1
ATOM 4160 C C . PHE B 1 218 ? 15.094 -15.148 -7.398 1 97.69 218 PHE B C 1
ATOM 4162 O O . PHE B 1 218 ? 13.93 -15.539 -7.312 1 97.69 218 PHE B O 1
ATOM 4169 N N . ARG B 1 219 ? 16.125 -15.906 -7.555 1 96.94 219 ARG B N 1
ATOM 4170 C CA . ARG B 1 219 ? 15.969 -17.359 -7.656 1 96.94 219 ARG B CA 1
ATOM 4171 C C . ARG B 1 219 ? 16.281 -18.031 -6.328 1 96.94 219 ARG B C 1
ATOM 4173 O O . ARG B 1 219 ? 17.25 -17.672 -5.652 1 96.94 219 ARG B O 1
ATOM 4180 N N . GLU B 1 220 ? 15.414 -18.969 -5.98 1 95.75 220 GLU B N 1
ATOM 4181 C CA . GLU B 1 220 ? 15.688 -19.75 -4.785 1 95.75 220 GLU B CA 1
ATOM 4182 C C . GLU B 1 220 ? 16.891 -20.672 -4.996 1 95.75 220 GLU B C 1
ATOM 4184 O O . GLU B 1 220 ? 16.953 -21.391 -5.996 1 95.75 220 GLU B O 1
ATOM 4189 N N . GLU B 1 221 ? 17.75 -20.641 -4.031 1 89.94 221 GLU B N 1
ATOM 4190 C CA . GLU B 1 221 ? 18.922 -21.516 -4.086 1 89.94 221 GLU B CA 1
ATOM 4191 C C . GLU B 1 221 ? 18.703 -22.766 -3.25 1 89.94 221 GLU B C 1
ATOM 4193 O O . GLU B 1 221 ? 17.656 -22.922 -2.6 1 89.94 221 GLU B O 1
ATOM 4198 N N . GLU B 1 222 ? 19.688 -23.547 -3.398 1 74.56 222 GLU B N 1
ATOM 4199 C CA . GLU B 1 222 ? 19.641 -24.875 -2.771 1 74.56 222 GLU B CA 1
ATOM 4200 C C . GLU B 1 222 ? 19.422 -24.75 -1.266 1 74.56 222 GLU B C 1
ATOM 4202 O O . GLU B 1 222 ? 18.688 -25.547 -0.677 1 74.56 222 GLU B O 1
ATOM 4207 N N . ASP B 1 223 ? 20.188 -23.781 -0.706 1 68.81 223 ASP B N 1
ATOM 4208 C CA . ASP B 1 223 ? 19.891 -23.516 0.699 1 68.81 223 ASP B CA 1
ATOM 4209 C C . ASP B 1 223 ? 18.5 -22.891 0.857 1 68.81 223 ASP B C 1
ATOM 4211 O O . ASP B 1 223 ? 18.203 -21.859 0.252 1 68.81 223 ASP B O 1
ATOM 4215 N N . LYS B 1 224 ? 17.766 -23.562 1.556 1 71.31 224 LYS B N 1
ATOM 4216 C CA . LYS B 1 224 ? 16.344 -23.234 1.666 1 71.31 224 LYS B CA 1
ATOM 4217 C C . LYS B 1 224 ? 16.141 -21.812 2.152 1 71.31 224 LYS B C 1
ATOM 4219 O O . LYS B 1 224 ? 16.828 -21.344 3.07 1 71.31 224 LYS B O 1
ATOM 4224 N N . TRP B 1 225 ? 15.422 -21.031 1.43 1 82.19 225 TRP B N 1
ATOM 4225 C CA . TRP B 1 225 ? 14.812 -19.75 1.717 1 82.19 225 TRP B CA 1
ATOM 4226 C C . TRP B 1 225 ? 15.797 -18.609 1.488 1 82.19 225 TRP B C 1
ATOM 4228 O O . TRP B 1 225 ? 15.648 -17.516 2.051 1 82.19 225 TRP B O 1
ATOM 4238 N N . THR B 1 226 ? 16.875 -19.047 0.735 1 93.69 226 THR B N 1
ATOM 4239 C CA . THR B 1 226 ? 17.766 -18 0.216 1 93.69 226 THR B CA 1
ATOM 4240 C C . THR B 1 226 ? 17.375 -17.625 -1.214 1 93.69 226 THR B C 1
ATOM 4242 O O . THR B 1 226 ? 17.297 -18.5 -2.084 1 93.69 226 THR B O 1
ATOM 4245 N N . MET B 1 227 ? 17.172 -16.375 -1.365 1 95.56 227 MET B N 1
ATOM 4246 C CA . MET B 1 227 ? 16.797 -15.844 -2.67 1 95.56 227 MET B CA 1
ATOM 4247 C C . MET B 1 227 ? 17.938 -15.047 -3.279 1 95.56 227 MET B C 1
ATOM 4249 O O . MET B 1 227 ? 18.344 -14.016 -2.742 1 95.56 227 MET B O 1
ATOM 4253 N N . CYS B 1 228 ? 18.391 -15.523 -4.477 1 96.69 228 CYS B N 1
ATOM 4254 C CA . CYS B 1 228 ? 19.531 -14.875 -5.117 1 96.69 228 CYS B CA 1
ATOM 4255 C C . CYS B 1 228 ? 19.094 -14.102 -6.355 1 96.69 228 CYS B C 1
ATOM 4257 O O . CYS B 1 228 ? 18.406 -14.648 -7.223 1 96.69 228 CYS B O 1
ATOM 4259 N N . TYR B 1 229 ? 19.594 -12.867 -6.387 1 96.88 229 TYR B N 1
ATOM 4260 C CA . TYR B 1 229 ? 19.281 -12.039 -7.543 1 96.88 229 TYR B CA 1
ATOM 4261 C C . TYR B 1 229 ? 19.797 -12.672 -8.828 1 96.88 229 TYR B C 1
ATOM 4263 O O . TYR B 1 229 ? 20.906 -13.203 -8.859 1 96.88 229 TYR B O 1
ATOM 4271 N N . THR B 1 230 ? 18.953 -12.625 -9.867 1 97.5 230 THR B N 1
ATOM 4272 C CA . THR B 1 230 ? 19.359 -13.18 -11.156 1 97.5 230 THR B CA 1
ATOM 4273 C C . THR B 1 230 ? 18.828 -12.328 -12.297 1 97.5 230 THR B C 1
ATOM 4275 O O . THR B 1 230 ? 17.75 -11.727 -12.188 1 97.5 230 THR B O 1
ATOM 4278 N N . GLU B 1 231 ? 19.531 -12.289 -13.422 1 97.75 231 GLU B N 1
ATOM 4279 C CA . GLU B 1 231 ? 19.094 -11.602 -14.641 1 97.75 231 GLU B CA 1
ATOM 4280 C C . GLU B 1 231 ? 18.859 -12.594 -15.773 1 97.75 231 GLU B C 1
ATOM 4282 O O . GLU B 1 231 ? 18.781 -12.203 -16.938 1 97.75 231 GLU B O 1
ATOM 4287 N N . ASP B 1 232 ? 18.844 -13.852 -15.312 1 97.94 232 ASP B N 1
ATOM 4288 C CA . ASP B 1 232 ? 18.688 -14.922 -16.297 1 97.94 232 ASP B CA 1
ATOM 4289 C C . ASP B 1 232 ? 17.891 -16.094 -15.719 1 97.94 232 ASP B C 1
ATOM 4291 O O . ASP B 1 232 ? 18.375 -16.781 -14.82 1 97.94 232 ASP B O 1
ATOM 4295 N N . ILE B 1 233 ? 16.781 -16.328 -16.359 1 97.81 233 ILE B N 1
ATOM 4296 C CA . ILE B 1 233 ? 16 -17.469 -15.906 1 97.81 233 ILE B CA 1
ATOM 4297 C C . ILE B 1 233 ? 15.875 -18.5 -17.031 1 97.81 233 ILE B C 1
ATOM 4299 O O . ILE B 1 233 ? 14.992 -19.359 -17.016 1 97.81 233 ILE B O 1
ATOM 4303 N N . GLY B 1 234 ? 16.688 -18.312 -18 1 97.25 234 GLY B N 1
ATOM 4304 C CA . GLY B 1 234 ? 16.781 -19.266 -19.094 1 97.25 234 GLY B CA 1
ATOM 4305 C C . GLY B 1 234 ? 15.609 -19.172 -20.062 1 97.25 234 GLY B C 1
ATOM 4306 O O . GLY B 1 234 ? 15.273 -18.078 -20.531 1 97.25 234 GLY B O 1
ATOM 4307 N N . ASP B 1 235 ? 15.062 -20.297 -20.359 1 97.69 235 ASP B N 1
ATOM 4308 C CA . ASP B 1 235 ? 13.992 -20.422 -21.344 1 97.69 235 ASP B CA 1
ATOM 4309 C C . ASP B 1 235 ? 12.633 -20.125 -20.719 1 97.69 235 ASP B C 1
ATOM 4311 O O . ASP B 1 235 ? 11.594 -20.266 -21.359 1 97.69 235 ASP B O 1
ATOM 4315 N N . LEU B 1 236 ? 12.602 -19.656 -19.547 1 97.81 236 LEU B N 1
ATOM 4316 C CA . LEU B 1 236 ? 11.344 -19.438 -18.844 1 97.81 236 LEU B CA 1
ATOM 4317 C C . LEU B 1 236 ? 10.805 -18.047 -19.109 1 97.81 236 LEU B C 1
ATOM 4319 O O . LEU B 1 236 ? 11.57 -17.125 -19.438 1 97.81 236 LEU B O 1
ATOM 4323 N N . CYS B 1 237 ? 9.508 -17.906 -19 1 97.19 237 CYS B N 1
ATOM 4324 C CA . CYS B 1 237 ? 8.844 -16.609 -18.891 1 97.19 237 CYS B CA 1
ATOM 4325 C C . CYS B 1 237 ? 7.773 -16.625 -17.812 1 97.19 237 CYS B C 1
ATOM 4327 O O . CYS B 1 237 ? 7.105 -17.641 -17.609 1 97.19 237 CYS B O 1
ATOM 4329 N N . ILE B 1 238 ? 7.695 -15.609 -17.156 1 97.88 238 ILE B N 1
ATOM 4330 C CA . ILE B 1 238 ? 6.809 -15.484 -16 1 97.88 238 ILE B CA 1
ATOM 4331 C C . ILE B 1 238 ? 5.629 -14.586 -16.344 1 97.88 238 ILE B C 1
ATOM 4333 O O . ILE B 1 238 ? 5.789 -13.586 -17.062 1 97.88 238 ILE B O 1
ATOM 4337 N N . PHE B 1 239 ? 4.418 -14.938 -15.875 1 96.81 239 PHE B N 1
ATOM 4338 C CA . PHE B 1 239 ? 3.215 -14.141 -16.078 1 96.81 239 PHE B CA 1
ATOM 4339 C C . PHE B 1 239 ? 2.674 -13.617 -14.758 1 96.81 239 PHE B C 1
ATOM 4341 O O . PHE B 1 239 ? 2.354 -14.398 -13.859 1 96.81 239 PHE B O 1
ATOM 4348 N N . LEU B 1 240 ? 2.613 -12.32 -14.688 1 95.62 240 LEU B N 1
ATOM 4349 C CA . LEU B 1 240 ? 2.158 -11.672 -13.461 1 95.62 240 LEU B CA 1
ATOM 4350 C C . LEU B 1 240 ? 0.929 -10.805 -13.734 1 95.62 240 LEU B C 1
ATOM 4352 O O . LEU B 1 240 ? 0.833 -10.164 -14.781 1 95.62 240 LEU B O 1
ATOM 4356 N N . GLY B 1 241 ? 0.035 -10.711 -12.75 1 92.12 241 GLY B N 1
ATOM 4357 C CA . GLY B 1 241 ? -1.211 -9.961 -12.719 1 92.12 241 GLY B CA 1
ATOM 4358 C C . GLY B 1 241 ? -2.07 -10.281 -11.508 1 92.12 241 GLY B C 1
ATOM 4359 O O . GLY B 1 241 ? -1.553 -10.5 -10.414 1 92.12 241 GLY B O 1
ATOM 4360 N N . ASN B 1 242 ? -3.357 -10.219 -11.734 1 89.75 242 ASN B N 1
ATOM 4361 C CA . ASN B 1 242 ? -4.25 -10.578 -10.641 1 89.75 242 ASN B CA 1
ATOM 4362 C C . ASN B 1 242 ? -4.566 -12.07 -10.641 1 89.75 242 ASN B C 1
ATOM 4364 O O . ASN B 1 242 ? -5.254 -12.562 -9.742 1 89.75 242 ASN B O 1
ATOM 4368 N N . ASN B 1 243 ? -4.086 -12.734 -11.617 1 93.06 243 ASN B N 1
ATOM 4369 C CA . ASN B 1 243 ? -4.113 -14.195 -11.594 1 93.06 243 ASN B CA 1
ATOM 4370 C C . ASN B 1 243 ? -3.031 -14.766 -10.68 1 93.06 243 ASN B C 1
ATOM 4372 O O . ASN B 1 243 ? -2.094 -14.055 -10.305 1 93.06 243 ASN B O 1
ATOM 4376 N N . GLU B 1 244 ? -3.271 -16.016 -10.367 1 95.88 244 GLU B N 1
ATOM 4377 C CA . GLU B 1 244 ? -2.15 -16.719 -9.75 1 95.88 244 GLU B CA 1
ATOM 4378 C C . GLU B 1 244 ? -0.917 -16.688 -10.648 1 95.88 244 GLU B C 1
ATOM 4380 O O . GLU B 1 244 ? -1.002 -17 -11.836 1 95.88 244 GLU B O 1
ATOM 4385 N N . PRO B 1 245 ? 0.224 -16.266 -10.117 1 96.12 245 PRO B N 1
ATOM 4386 C CA . PRO B 1 245 ? 1.42 -16.188 -10.961 1 96.12 245 PRO B CA 1
ATOM 4387 C C . PRO B 1 245 ? 1.848 -17.562 -11.484 1 96.12 245 PRO B C 1
ATOM 4389 O O . PRO B 1 245 ? 1.705 -18.562 -10.781 1 96.12 245 PRO B O 1
ATOM 4392 N N . PHE B 1 246 ? 2.389 -17.562 -12.719 1 95.12 246 PHE B N 1
ATOM 4393 C CA . PHE B 1 246 ? 2.846 -18.844 -13.266 1 95.12 246 PHE B CA 1
ATOM 4394 C C . PHE B 1 246 ? 4.008 -18.625 -14.234 1 95.12 246 PHE B C 1
ATOM 4396 O O . PHE B 1 246 ? 4.309 -17.484 -14.602 1 95.12 246 PHE B O 1
ATOM 4403 N N . CYS B 1 247 ? 4.59 -19.719 -14.445 1 94.56 247 CYS B N 1
ATOM 4404 C CA . CYS B 1 247 ? 5.793 -19.781 -15.266 1 94.56 247 CYS B CA 1
ATOM 4405 C C . CYS B 1 247 ? 5.676 -20.875 -16.328 1 94.56 247 CYS B C 1
ATOM 4407 O O . CYS B 1 247 ? 5.164 -21.953 -16.047 1 94.56 247 CYS B O 1
ATOM 4409 N N . VAL B 1 248 ? 6.125 -20.5 -17.609 1 95.12 248 VAL B N 1
ATOM 4410 C CA . VAL B 1 248 ? 6.141 -21.516 -18.672 1 95.12 248 VAL B CA 1
ATOM 4411 C C . VAL B 1 248 ? 7.465 -21.438 -19.422 1 95.12 248 VAL B C 1
ATOM 4413 O O . VAL B 1 248 ? 8.188 -20.438 -19.328 1 95.12 248 VAL B O 1
ATOM 4416 N N . LYS B 1 249 ? 7.715 -22.469 -20.125 1 96 249 LYS B N 1
ATOM 4417 C CA . LYS B 1 249 ? 8.836 -22.453 -21.062 1 96 249 LYS B CA 1
ATOM 4418 C C . LYS B 1 249 ? 8.469 -21.719 -22.344 1 96 249 LYS B C 1
ATOM 4420 O O . LYS B 1 249 ? 7.5 -22.078 -23.016 1 96 249 LYS B O 1
ATOM 4425 N N . ALA B 1 250 ? 9.258 -20.703 -22.641 1 95.88 250 ALA B N 1
ATOM 4426 C CA . ALA B 1 250 ? 8.977 -19.906 -23.828 1 95.88 250 ALA B CA 1
ATOM 4427 C C . ALA B 1 250 ? 9 -20.766 -25.094 1 95.88 250 ALA B C 1
ATOM 4429 O O . ALA B 1 250 ? 8.18 -20.578 -25.984 1 95.88 250 ALA B O 1
ATOM 4430 N N . SER B 1 251 ? 9.922 -21.656 -25.141 1 95.5 251 SER B N 1
ATOM 4431 C CA . SER B 1 251 ? 10.109 -22.5 -26.312 1 95.5 251 SER B CA 1
ATOM 4432 C C . SER B 1 251 ? 8.875 -23.359 -26.578 1 95.5 251 SER B C 1
ATOM 4434 O O . SER B 1 251 ? 8.695 -23.859 -27.688 1 95.5 251 SER B O 1
ATOM 4436 N N . SER B 1 252 ? 8.062 -23.516 -25.562 1 92.81 252 SER B N 1
ATOM 4437 C CA . SER B 1 252 ? 6.879 -24.359 -25.719 1 92.81 252 SER B CA 1
ATOM 4438 C C . SER B 1 252 ? 5.715 -23.578 -26.312 1 92.81 252 SER B C 1
ATOM 4440 O O . SER B 1 252 ? 4.707 -24.156 -26.719 1 92.81 252 SER B O 1
ATOM 4442 N N . PHE B 1 253 ? 5.801 -22.297 -26.375 1 91.75 253 PHE B N 1
ATOM 4443 C CA . PHE B 1 253 ? 4.695 -21.469 -26.844 1 91.75 253 PHE B CA 1
ATOM 4444 C C . PHE B 1 253 ? 5.184 -20.391 -27.812 1 91.75 253 PHE B C 1
ATOM 4446 O O . PHE B 1 253 ? 5.922 -19.484 -27.422 1 91.75 253 PHE B O 1
ATOM 4453 N N . PRO B 1 254 ? 4.664 -20.5 -29.047 1 90.44 254 PRO B N 1
ATOM 4454 C CA . PRO B 1 254 ? 5.105 -19.516 -30.031 1 90.44 254 PRO B CA 1
ATOM 4455 C C . PRO B 1 254 ? 4.754 -18.078 -29.641 1 90.44 254 PRO B C 1
ATOM 4457 O O . PRO B 1 254 ? 3.668 -17.844 -29.109 1 90.44 254 PRO B O 1
ATOM 4460 N N . GLY B 1 255 ? 5.715 -17.141 -29.797 1 91.62 255 GLY B N 1
ATOM 4461 C CA . GLY B 1 255 ? 5.465 -15.727 -29.547 1 91.62 255 GLY B CA 1
ATOM 4462 C C . GLY B 1 255 ? 5.996 -15.25 -28.203 1 91.62 255 GLY B C 1
ATOM 4463 O O . GLY B 1 255 ? 6.117 -14.047 -27.969 1 91.62 255 GLY B O 1
ATOM 4464 N N . LEU B 1 256 ? 6.266 -16.234 -27.406 1 94.75 256 LEU B N 1
ATOM 4465 C CA . LEU B 1 256 ? 6.785 -15.852 -26.094 1 94.75 256 LEU B CA 1
ATOM 4466 C C . LEU B 1 256 ? 8.297 -15.68 -26.141 1 94.75 256 LEU B C 1
ATOM 4468 O O . LEU B 1 256 ? 8.992 -16.406 -26.844 1 94.75 256 LEU B O 1
ATOM 4472 N N . SER B 1 257 ? 8.781 -14.781 -25.391 1 96.5 257 SER B N 1
ATOM 4473 C CA . SER B 1 257 ? 10.211 -14.531 -25.281 1 96.5 257 SER B CA 1
ATOM 4474 C C . SER B 1 257 ? 10.789 -15.141 -24.016 1 96.5 257 SER B C 1
ATOM 4476 O O . SER B 1 257 ? 10.227 -14.977 -22.922 1 96.5 257 SER B O 1
ATOM 4478 N N . PRO B 1 258 ? 11.898 -15.867 -24.203 1 97.75 258 PRO B N 1
ATOM 4479 C CA . PRO B 1 258 ? 12.547 -16.375 -22.984 1 97.75 258 PRO B CA 1
ATOM 4480 C C . PRO B 1 258 ? 13.086 -15.25 -22.094 1 97.75 258 PRO B C 1
ATOM 4482 O O . PRO B 1 258 ? 13.219 -14.117 -22.547 1 97.75 258 PRO B O 1
ATOM 4485 N N . ASN B 1 259 ? 13.352 -15.594 -20.828 1 98.38 259 ASN B N 1
ATOM 4486 C CA . ASN B 1 259 ? 13.953 -14.672 -19.859 1 98.38 259 ASN B CA 1
ATOM 4487 C C . ASN B 1 259 ? 13.156 -13.375 -19.75 1 98.38 259 ASN B C 1
ATOM 4489 O O . ASN B 1 259 ? 13.727 -12.281 -19.797 1 98.38 259 ASN B O 1
ATOM 4493 N N . SER B 1 260 ? 11.82 -13.609 -19.641 1 98.5 260 SER B N 1
ATOM 4494 C CA . SER B 1 260 ? 10.945 -12.445 -19.672 1 98.5 260 SER B CA 1
ATOM 4495 C C . SER B 1 260 ? 9.844 -12.547 -18.641 1 98.5 260 SER B C 1
ATOM 4497 O O . SER B 1 260 ? 9.555 -13.633 -18.125 1 98.5 260 SER B O 1
ATOM 4499 N N . ILE B 1 261 ? 9.328 -11.445 -18.281 1 98.25 261 ILE B N 1
ATOM 4500 C CA . ILE B 1 261 ? 8.133 -11.344 -17.453 1 98.25 261 ILE B CA 1
ATOM 4501 C C . ILE B 1 261 ? 7.02 -10.648 -18.234 1 98.25 261 ILE B C 1
ATOM 4503 O O . ILE B 1 261 ? 7.184 -9.523 -18.688 1 98.25 261 ILE B O 1
ATOM 4507 N N . TYR B 1 262 ? 5.914 -11.305 -18.438 1 96.25 262 TYR B N 1
ATOM 4508 C CA . TYR B 1 262 ? 4.688 -10.727 -18.969 1 96.25 262 TYR B CA 1
ATOM 4509 C C . TYR B 1 262 ? 3.807 -10.195 -17.844 1 96.25 262 TYR B C 1
ATOM 4511 O O . TYR B 1 262 ? 3.443 -10.938 -16.922 1 96.25 262 TYR B O 1
ATOM 4519 N N . PHE B 1 263 ? 3.494 -8.914 -17.953 1 93.62 263 PHE B N 1
ATOM 4520 C CA . PHE B 1 263 ? 2.805 -8.312 -16.812 1 93.62 263 PHE B CA 1
ATOM 4521 C C . PHE B 1 263 ? 1.521 -7.625 -17.266 1 93.62 263 PHE B C 1
ATOM 4523 O O . PHE B 1 263 ? 1.45 -7.098 -18.375 1 93.62 263 PHE B O 1
ATOM 4530 N N . ALA B 1 264 ? 0.521 -7.691 -16.406 1 89.38 264 ALA B N 1
ATOM 4531 C CA . ALA B 1 264 ? -0.763 -7.012 -16.562 1 89.38 264 ALA B CA 1
ATOM 4532 C C . ALA B 1 264 ? -1.209 -6.379 -15.25 1 89.38 264 ALA B C 1
ATOM 4534 O O . ALA B 1 264 ? -1.301 -7.059 -14.227 1 89.38 264 ALA B O 1
ATOM 4535 N N . GLY B 1 265 ? -1.559 -5.117 -15.258 1 82.69 265 GLY B N 1
ATOM 4536 C CA . GLY B 1 265 ? -1.943 -4.344 -14.086 1 82.69 265 GLY B CA 1
ATOM 4537 C C . GLY B 1 265 ? -1.385 -2.932 -14.102 1 82.69 265 GLY B C 1
ATOM 4538 O O . GLY B 1 265 ? -2.014 -2.012 -14.625 1 82.69 265 GLY B O 1
ATOM 4539 N N . ASP B 1 266 ? -0.123 -2.902 -13.594 1 81.5 266 ASP B N 1
ATOM 4540 C CA . ASP B 1 266 ? 0.573 -1.622 -13.68 1 81.5 266 ASP B CA 1
ATOM 4541 C C . ASP B 1 266 ? 1.2 -1.437 -15.062 1 81.5 266 ASP B C 1
ATOM 4543 O O . ASP B 1 266 ? 2.404 -1.194 -15.172 1 81.5 266 ASP B O 1
ATOM 4547 N N . GLY B 1 267 ? 0.234 -1.432 -16.047 1 79.38 267 GLY B N 1
ATOM 4548 C CA . GLY B 1 267 ? 0.613 -1.499 -17.453 1 79.38 267 GLY B CA 1
ATOM 4549 C C . GLY B 1 267 ? 0.505 -2.896 -18.031 1 79.38 267 GLY B C 1
ATOM 4550 O O . GLY B 1 267 ? 0.226 -3.854 -17.312 1 79.38 267 GLY B O 1
ATOM 4551 N N . TYR B 1 268 ? 0.562 -2.93 -19.328 1 86.75 268 TYR B N 1
ATOM 4552 C CA . TYR B 1 268 ? 0.596 -4.195 -20.047 1 86.75 268 TYR B CA 1
ATOM 4553 C C . TYR B 1 268 ? 1.837 -4.285 -20.922 1 86.75 268 TYR B C 1
ATOM 4555 O O . TYR B 1 268 ? 2.125 -3.371 -21.703 1 86.75 268 TYR B O 1
ATOM 4563 N N . GLY B 1 269 ? 2.561 -5.398 -20.641 1 91.44 269 GLY B N 1
ATOM 4564 C CA . GLY B 1 269 ? 3.752 -5.504 -21.469 1 91.44 269 GLY B CA 1
ATOM 4565 C C . GLY B 1 269 ? 4.621 -6.699 -21.125 1 91.44 269 GLY B C 1
ATOM 4566 O O . GLY B 1 269 ? 4.16 -7.633 -20.469 1 91.44 269 GLY B O 1
ATOM 4567 N N . VAL B 1 270 ? 5.711 -6.656 -21.766 1 95.12 270 VAL B N 1
ATOM 4568 C CA . VAL B 1 270 ? 6.738 -7.668 -21.516 1 95.12 270 VAL B CA 1
ATOM 4569 C C . VAL B 1 270 ? 8.023 -7 -21.031 1 95.12 270 VAL B C 1
ATOM 4571 O O . VAL B 1 270 ? 8.375 -5.914 -21.5 1 95.12 270 VAL B O 1
ATOM 4574 N N . TYR B 1 271 ? 8.625 -7.629 -20.109 1 97.12 271 TYR B N 1
ATOM 4575 C CA . TYR B 1 271 ? 9.883 -7.172 -19.531 1 97.12 271 TYR B CA 1
ATOM 4576 C C . TYR B 1 271 ? 11 -8.164 -19.797 1 97.12 271 TYR B C 1
ATOM 4578 O O . TYR B 1 271 ? 10.891 -9.344 -19.453 1 97.12 271 TYR B O 1
ATOM 4586 N N . ASP B 1 272 ? 12 -7.625 -20.375 1 97.75 272 ASP B N 1
ATOM 4587 C CA . ASP B 1 272 ? 13.195 -8.43 -20.578 1 97.75 272 ASP B CA 1
ATOM 4588 C C . ASP B 1 272 ? 14.109 -8.375 -19.344 1 97.75 272 ASP B C 1
ATOM 4590 O O . ASP B 1 272 ? 14.633 -7.312 -19 1 97.75 272 ASP B O 1
ATOM 4594 N N . ILE B 1 273 ? 14.383 -9.484 -18.75 1 98 273 ILE B N 1
ATOM 4595 C CA . ILE B 1 273 ? 15.07 -9.531 -17.469 1 98 273 ILE B CA 1
ATOM 4596 C C . ILE B 1 273 ? 16.516 -9.086 -17.641 1 98 273 ILE B C 1
ATOM 4598 O O . ILE B 1 273 ? 17.062 -8.383 -16.797 1 98 273 ILE B O 1
ATOM 4602 N N . ALA B 1 274 ? 17.125 -9.406 -18.688 1 96.94 274 ALA B N 1
ATOM 4603 C CA . ALA B 1 274 ? 18.547 -9.109 -18.906 1 96.94 274 ALA B CA 1
ATOM 4604 C C . ALA B 1 274 ? 18.766 -7.633 -19.203 1 96.94 274 ALA B C 1
ATOM 4606 O O . ALA B 1 274 ? 19.672 -7.012 -18.672 1 96.94 274 ALA B O 1
ATOM 4607 N N . THR B 1 275 ? 17.891 -7.062 -20.016 1 95.25 275 THR B N 1
ATOM 4608 C CA . THR B 1 275 ? 18.094 -5.676 -20.422 1 95.25 275 THR B CA 1
ATOM 4609 C C . THR B 1 275 ? 17.422 -4.723 -19.438 1 95.25 275 THR B C 1
ATOM 4611 O O . THR B 1 275 ? 17.688 -3.52 -19.453 1 95.25 275 THR B O 1
ATOM 4614 N N . ARG B 1 276 ? 16.594 -5.246 -18.656 1 94.19 276 ARG B N 1
ATOM 4615 C CA . ARG B 1 276 ? 15.883 -4.48 -17.641 1 94.19 276 ARG B CA 1
ATOM 4616 C C . ARG B 1 276 ? 14.977 -3.432 -18.281 1 94.19 276 ARG B C 1
ATOM 4618 O O . ARG B 1 276 ? 14.852 -2.318 -17.766 1 94.19 276 ARG B O 1
ATOM 4625 N N . LYS B 1 277 ? 14.414 -3.828 -19.328 1 91.5 277 LYS B N 1
ATOM 4626 C CA . LYS B 1 277 ? 13.578 -2.869 -20.062 1 91.5 277 LYS B CA 1
ATOM 4627 C C . LYS B 1 277 ? 12.164 -3.4 -20.234 1 91.5 277 LYS B C 1
ATOM 4629 O O . LYS B 1 277 ? 11.969 -4.523 -20.719 1 91.5 277 LYS B O 1
ATOM 4634 N N . PRO B 1 278 ? 11.297 -2.602 -19.875 1 91.38 278 PRO B N 1
ATOM 4635 C CA . PRO B 1 278 ? 9.906 -2.951 -20.188 1 91.38 278 PRO B CA 1
ATOM 4636 C C . PRO B 1 278 ? 9.469 -2.496 -21.578 1 91.38 278 PRO B C 1
ATOM 4638 O O . PRO B 1 278 ? 9.914 -1.449 -22.047 1 91.38 278 PRO B O 1
ATOM 4641 N N . ARG B 1 279 ? 8.695 -3.32 -22.25 1 88.69 279 ARG B N 1
ATOM 4642 C CA . ARG B 1 279 ? 8.031 -2.967 -23.5 1 88.69 279 ARG B CA 1
ATOM 4643 C C . ARG B 1 279 ? 6.512 -3.062 -23.344 1 88.69 279 ARG B C 1
ATOM 4645 O O . ARG B 1 279 ? 5.977 -4.141 -23.078 1 88.69 279 ARG B O 1
ATOM 4652 N N . SER B 1 280 ? 5.914 -1.988 -23.547 1 83.62 280 SER B N 1
ATOM 4653 C CA . SER B 1 280 ? 4.461 -1.924 -23.391 1 83.62 280 SER B CA 1
ATOM 4654 C C . SER B 1 280 ? 3.756 -2.49 -24.625 1 83.62 280 SER B C 1
ATOM 4656 O O . SER B 1 280 ? 4.207 -2.287 -25.75 1 83.62 280 SER B O 1
ATOM 4658 N N . PHE B 1 281 ? 2.678 -3.205 -24.344 1 80.06 281 PHE B N 1
ATOM 4659 C CA . PHE B 1 281 ? 1.829 -3.666 -25.438 1 80.06 281 PHE B CA 1
ATOM 4660 C C . PHE B 1 281 ? 0.911 -2.549 -25.906 1 80.06 281 PHE B C 1
ATOM 4662 O O . PHE B 1 281 ? 0.251 -2.682 -26.938 1 80.06 281 PHE B O 1
ATOM 4669 N N . ARG B 1 282 ? 0.818 -1.452 -25.094 1 65.88 282 ARG B N 1
ATOM 4670 C CA . ARG B 1 282 ? -0.1 -0.369 -25.422 1 65.88 282 ARG B CA 1
ATOM 4671 C C . ARG B 1 282 ? 0.32 0.321 -26.719 1 65.88 282 ARG B C 1
ATOM 4673 O O . ARG B 1 282 ? 1.504 0.594 -26.922 1 65.88 282 ARG B O 1
ATOM 4680 N N . PRO B 1 283 ? -0.791 0.449 -27.5 1 56.28 283 PRO B N 1
ATOM 4681 C CA . PRO B 1 283 ? -0.466 1.225 -28.703 1 56.28 283 PRO B CA 1
ATOM 4682 C C . PRO B 1 283 ? -0.092 2.67 -28.391 1 56.28 283 PRO B C 1
ATOM 4684 O O . PRO B 1 283 ? -0.427 3.178 -27.312 1 56.28 283 PRO B O 1
ATOM 4687 N N . LYS B 1 284 ? 0.74 3.275 -29.125 1 52.53 284 LYS B N 1
ATOM 4688 C CA . LYS B 1 284 ? 1.245 4.641 -29.016 1 52.53 284 LYS B CA 1
ATOM 4689 C C . LYS B 1 284 ? 0.104 5.637 -28.828 1 52.53 284 LYS B C 1
ATOM 4691 O O . LYS B 1 284 ? 0.302 6.719 -28.266 1 52.53 284 LYS B O 1
ATOM 4696 N N . SER B 1 285 ? -0.993 5.301 -29.406 1 48.19 285 SER B N 1
ATOM 4697 C CA . SER B 1 285 ? -2.023 6.324 -29.25 1 48.19 285 SER B CA 1
ATOM 4698 C C . SER B 1 285 ? -2.795 6.148 -27.953 1 48.19 285 SER B C 1
ATOM 4700 O O . SER B 1 285 ? -3.367 5.086 -27.703 1 48.19 285 SER B O 1
ATOM 4702 N N . PRO B 1 286 ? -2.473 6.93 -27.188 1 48.22 286 PRO B N 1
ATOM 4703 C CA . PRO B 1 286 ? -3.094 6.938 -25.859 1 48.22 286 PRO B CA 1
ATOM 4704 C C . PRO B 1 286 ? -4.602 6.723 -25.906 1 48.22 286 PRO B C 1
ATOM 4706 O O . PRO B 1 286 ? -5.176 6.117 -25 1 48.22 286 PRO B O 1
ATOM 4709 N N . SER B 1 287 ? -5.203 7.332 -26.938 1 45.81 287 SER B N 1
ATOM 4710 C CA . SER B 1 287 ? -6.656 7.262 -27.031 1 45.81 287 SER B CA 1
ATOM 4711 C C . SER B 1 287 ? -7.133 5.816 -27.125 1 45.81 287 SER B C 1
ATOM 4713 O O . SER B 1 287 ? -8.25 5.496 -26.703 1 45.81 287 SER B O 1
ATOM 4715 N N . ALA B 1 288 ? -6.434 5.156 -27.859 1 43.34 288 ALA B N 1
ATOM 4716 C CA . ALA B 1 288 ? -6.875 3.781 -28.078 1 43.34 288 ALA B CA 1
ATOM 4717 C C . ALA B 1 288 ? -6.797 2.967 -26.781 1 43.34 288 ALA B C 1
ATOM 4719 O O . ALA B 1 288 ? -7.406 1.899 -26.688 1 43.34 288 ALA B O 1
ATOM 4720 N N . PHE B 1 289 ? -5.844 3.27 -26 1 45.53 289 PHE B N 1
ATOM 4721 C CA . PHE B 1 289 ? -5.766 2.547 -24.734 1 45.53 289 PHE B CA 1
ATOM 4722 C C . PHE B 1 289 ? -6.871 2.988 -23.781 1 45.53 289 PHE B C 1
ATOM 4724 O O . PHE B 1 289 ? -6.672 3.883 -22.953 1 45.53 289 PHE B O 1
ATOM 4731 N N . SER B 1 290 ? -7.93 3.568 -24.453 1 41.25 290 SER B N 1
ATOM 4732 C CA . SER B 1 290 ? -9.078 3.975 -23.656 1 41.25 290 SER B CA 1
ATOM 4733 C C . SER B 1 290 ? -9.203 3.119 -22.391 1 41.25 290 SER B C 1
ATOM 4735 O O . SER B 1 290 ? -8.508 2.113 -22.25 1 41.25 290 SER B O 1
ATOM 4737 N N . SER B 1 291 ? -10.531 3.184 -21.953 1 40.47 291 SER B N 1
ATOM 4738 C CA . SER B 1 291 ? -11.297 2.689 -20.812 1 40.47 291 SER B CA 1
ATOM 4739 C C . SER B 1 291 ? -11.094 1.189 -20.625 1 40.47 291 SER B C 1
ATOM 4741 O O . SER B 1 291 ? -11.758 0.572 -19.781 1 40.47 291 SER B O 1
ATOM 4743 N N . ALA B 1 292 ? -10.742 0.578 -21.672 1 39.91 292 ALA B N 1
ATOM 4744 C CA . ALA B 1 292 ? -10.852 -0.866 -21.484 1 39.91 292 ALA B CA 1
ATOM 4745 C C . ALA B 1 292 ? -10.117 -1.306 -20.219 1 39.91 292 ALA B C 1
ATOM 4747 O O . ALA B 1 292 ? -8.922 -1.046 -20.062 1 39.91 292 ALA B O 1
ATOM 4748 N N . SER B 1 293 ? -10.773 -1.033 -19.234 1 47.75 293 SER B N 1
ATOM 4749 C CA . SER B 1 293 ? -10.469 -1.666 -17.953 1 47.75 293 SER B CA 1
ATOM 4750 C C . SER B 1 293 ? -9.766 -3.006 -18.156 1 47.75 293 SER B C 1
ATOM 4752 O O . SER B 1 293 ? -10.422 -4.047 -18.234 1 47.75 293 SER B O 1
ATOM 4754 N N . LEU B 1 294 ? -8.75 -3.025 -19.047 1 55.97 294 LEU B N 1
ATOM 4755 C CA . LEU B 1 294 ? -8.102 -4.32 -19.234 1 55.97 294 LEU B CA 1
ATOM 4756 C C . LEU B 1 294 ? -7.961 -5.055 -17.906 1 55.97 294 LEU B C 1
ATOM 4758 O O . LEU B 1 294 ? -7.566 -4.461 -16.891 1 55.97 294 LEU B O 1
ATOM 4762 N N . LEU B 1 295 ? -8.773 -6.172 -17.859 1 69.25 295 LEU B N 1
ATOM 4763 C CA . LEU B 1 295 ? -8.641 -7.07 -16.719 1 69.25 295 LEU B CA 1
ATOM 4764 C C . LEU B 1 295 ? -7.191 -7.535 -16.562 1 69.25 295 LEU B C 1
ATOM 4766 O O . LEU B 1 295 ? -6.602 -8.078 -17.5 1 69.25 295 LEU B O 1
ATOM 4770 N N . PRO B 1 296 ? -6.586 -7.16 -15.617 1 82.5 296 PRO B N 1
ATOM 4771 C CA . PRO B 1 296 ? -5.176 -7.488 -15.398 1 82.5 296 PRO B CA 1
ATOM 4772 C C . PRO B 1 296 ? -4.957 -8.969 -15.102 1 82.5 296 PRO B C 1
ATOM 4774 O O . PRO B 1 296 ? -4.453 -9.32 -14.031 1 82.5 296 PRO B O 1
ATOM 4777 N N . TYR B 1 297 ? -5.395 -9.898 -16.203 1 88.12 297 TYR B N 1
ATOM 4778 C CA . TYR B 1 297 ? -5.281 -11.336 -16.031 1 88.12 297 TYR B CA 1
ATOM 4779 C C . TYR B 1 297 ? -4.621 -11.992 -17.234 1 88.12 297 TYR B C 1
ATOM 4781 O O . TYR B 1 297 ? -4.809 -11.547 -18.375 1 88.12 297 TYR B O 1
ATOM 4789 N N . TRP B 1 298 ? -3.902 -13 -16.891 1 89.25 298 TRP B N 1
ATOM 4790 C CA . TRP B 1 298 ? -3.412 -13.969 -17.859 1 89.25 298 TRP B CA 1
ATOM 4791 C C . TRP B 1 298 ? -4.055 -15.336 -17.656 1 89.25 298 TRP B C 1
ATOM 4793 O O . TRP B 1 298 ? -4.234 -15.773 -16.516 1 89.25 298 TRP B O 1
ATOM 4803 N N . ILE B 1 299 ? -4.355 -15.938 -18.672 1 85.44 299 ILE B N 1
ATOM 4804 C CA . ILE B 1 299 ? -4.859 -17.297 -18.609 1 85.44 299 ILE B CA 1
ATOM 4805 C C . ILE B 1 299 ? -3.734 -18.281 -18.938 1 85.44 299 ILE B C 1
ATOM 4807 O O . ILE B 1 299 ? -3.162 -18.234 -20.016 1 85.44 299 ILE B O 1
ATOM 4811 N N . PRO B 1 300 ? -3.439 -19.094 -17.969 1 83.62 300 PRO B N 1
ATOM 4812 C CA . PRO B 1 300 ? -2.379 -20.062 -18.25 1 83.62 300 PRO B CA 1
ATOM 4813 C C . PRO B 1 300 ? -2.805 -21.125 -19.266 1 83.62 300 PRO B C 1
ATOM 4815 O O . PRO B 1 300 ? -4.004 -21.344 -19.453 1 83.62 300 PRO B O 1
ATOM 4818 N N . PRO B 1 301 ? -1.771 -21.672 -19.859 1 76.75 301 PRO B N 1
ATOM 4819 C CA . PRO B 1 301 ? -2.109 -22.812 -20.703 1 76.75 301 PRO B CA 1
ATOM 4820 C C . PRO B 1 301 ? -2.781 -23.938 -19.922 1 76.75 301 PRO B C 1
ATOM 4822 O O . PRO B 1 301 ? -2.475 -24.156 -18.75 1 76.75 301 PRO B O 1
ATOM 4825 N N . MET B 1 302 ? -3.652 -24.578 -20.531 1 67.69 302 MET B N 1
ATOM 4826 C CA . MET B 1 302 ? -4.445 -25.625 -19.891 1 67.69 302 MET B CA 1
ATOM 4827 C C . MET B 1 302 ? -3.555 -26.781 -19.438 1 67.69 302 MET B C 1
ATOM 4829 O O . MET B 1 302 ? -3.943 -27.562 -18.578 1 67.69 302 MET B O 1
ATOM 4833 N N . SER B 1 303 ? -2.422 -26.828 -20.047 1 62.78 303 SER B N 1
ATOM 4834 C CA . SER B 1 303 ? -1.527 -27.938 -19.719 1 62.78 303 SER B CA 1
ATOM 4835 C C . SER B 1 303 ? -0.783 -27.672 -18.406 1 62.78 303 SER B C 1
ATOM 4837 O O . SER B 1 303 ? -0.072 -28.531 -17.906 1 62.78 303 SER B O 1
ATOM 4839 N N . LEU B 1 304 ? -1.031 -26.578 -17.828 1 65.5 304 LEU B N 1
ATOM 4840 C CA . LEU B 1 304 ? -0.354 -26.281 -16.562 1 65.5 304 LEU B CA 1
ATOM 4841 C C . LEU B 1 304 ? -1.136 -26.844 -15.375 1 65.5 304 LEU B C 1
ATOM 4843 O O . LEU B 1 304 ? -2.361 -26.719 -15.328 1 65.5 304 LEU B O 1
#

Nearest PDB structures (foldseek):
  8u17-assembly1_B  TM=4.308E-01  e=7.423E-03  Homo sapiens
  8ajn-assembly1_A  TM=4.280E-01  e=5.434E-02  Homo sapiens
  8b3d-assembly1_d  TM=2.338E-01  e=1.798E-02  Homo sapiens
  9djt-assembly1_B  TM=3.406E-01  e=1.055E-01  Homo sapiens
  2b5l-assembly1_A  TM=3.304E-01  e=5.434E-02  Homo sapiens

InterPro domains:
  IPR005174 KIB1-4, beta-propeller [PF03478] (7-272)
  IPR050942 Arabidopsis F-box involved in BR signaling [PTHR44259] (7-299)

Secondary structure (DSSP, 8-state):
--GGGEEEEEEETTEEEEEEE-TTS-EEEEEEE-TT-TT--SS--EEEPPPPP--SSGGGG-EEEEEESS-TTT-SS--EEEEESSSEEEEE-TTSTTTTT-EEEEE-SB-S------EEETTTTEEEEE-TTSSEEEEEETT--TT--S-EEEE-EEESPPPPPHHHHHHHHTSEEEEEEEE-TTS-EEEEEEEEEEPP--SS--SBPEEEEEEEEEEE-SSTTEEEEES--TTEEEEESSBPPEEEEGGGSTTPPSSEEEEEESEEEEEETTTTEEEE-S-S-GGGS-S-------PPPTT-/--GGGEEEEEEETTEEEEEEE-TTS-EEEEEEE-TT-TT--SS--EEEPPPPP--SSGGGG-EEEEEESS-TTT-SS--EEEEESSSEEEEE-TTSTTTTT-EEEEE-SB-S------EEETTTTEEEEE-TTSSEEEEEETT--TT--S-EEEE-EEESPPPPPHHHHHHHHTSEEEEEEEE-TTS-EEEEEEEEEEPPTTSTT--BPEEEEEEEEEEE-SSTTEEEEES--TTEEEEESSBPPEEEEGGGSTTPPSSEEEEEESEEEEEETTTTEEEE-S-S-GGGS-S-------PPPTT-

Radius of gyration: 24.43 Å; Cα contacts (8 Å, |Δi|>4): 1523; chains: 2; bounding box: 53×64×60 Å

Foldseek 3Di:
DPCPQWDFQEAELQKTWIFHADPVRHTDFIWIWNPRRPPDDPDIDIQTWDDFDDDPDPQQARWLYKYKPHDCVVDLQMKMWTHTQAQKIKIAGCNDPCNVPGIDIAGHPDGHRANWDWYAAPVQQKIWTAGQVRQKIWIDHNVCPPPVPHIDMDGAAEPADDDDDPVRVVQQVQWRWYWYWEAAPVGKIKIKIWTWHFDDCDDDPRDSQTATQFMWIWTADPPPRYTYTDLFPDQKEWEDFNYHIYMDGVVVDPPDDGQWYAWFGSAGFIARSNVGDTDGPDDPDSVVVPDPPPRGDDNDDSVD/DPCPQWDFQEAELQKTWTFHADPVRHTDFIWIWNPRRPPDDPDIDIQTWDDFDDDPDPQQARWLYKYKPHDCVVDLQMKMWTHTQAQKIKIAGCSDPCNVPGIDIAGHPDGHRANWDWYAAPVQQKIWTAGQVRQKIWIDHNVCPPPPPHIDMDGAAEPADDDDDPVRVVQQVQWRWYWYWEAAPVGKIKIKIWTWHFDDPPDPADPSQTATQFMWIWTADPPPRYTYTDLFPDQKEWEDFNYHIYMDGVVVDPPDDGCWYAWFGSAGFIARSNVGDTDGPDDPDPVVVHDPPPRRDDNDDSVD

Solvent-accessible surface area (backbone atoms only — not comparable to full-atom values): 32058 Å² total; per-residue (Å²): 131,77,66,78,56,38,45,82,38,18,24,33,73,34,28,32,31,30,39,33,39,43,96,83,68,39,85,71,44,34,30,41,26,30,74,78,22,89,82,35,60,101,58,72,50,74,44,67,46,68,76,74,73,83,52,95,43,69,35,27,58,41,57,44,13,19,22,42,75,51,36,69,88,78,35,65,75,31,35,37,40,41,28,22,24,23,28,42,34,33,33,30,19,71,56,35,94,43,52,94,65,26,53,48,73,44,66,47,68,50,68,49,84,31,81,30,36,38,26,58,37,79,86,76,47,28,37,37,32,37,36,65,44,48,48,31,39,37,37,40,61,65,75,60,45,89,75,58,84,66,72,42,79,42,73,49,42,78,39,71,72,77,84,67,51,68,69,54,44,55,51,57,59,38,24,50,67,39,22,40,55,34,50,35,88,88,63,52,41,34,43,35,40,41,29,26,26,76,43,78,63,51,83,80,55,61,71,24,49,36,37,62,63,46,74,48,41,18,38,56,45,88,59,82,56,28,30,28,47,51,57,69,63,57,53,29,25,36,43,44,43,33,21,35,47,39,43,47,55,14,89,79,36,92,90,51,54,50,26,24,38,37,38,29,64,49,43,43,29,42,28,37,47,68,77,60,42,70,43,66,69,63,63,86,50,52,73,76,56,47,79,70,71,68,70,29,63,70,72,58,63,84,89,103,131,80,67,78,55,38,46,82,41,19,25,35,71,36,27,33,30,32,39,32,38,42,96,84,68,38,83,69,43,35,30,41,27,31,74,79,22,89,82,37,61,100,57,73,49,74,46,68,47,68,77,74,72,83,53,96,42,69,35,26,57,40,57,43,14,20,22,40,75,52,34,70,88,78,36,63,75,31,36,36,40,41,29,23,24,22,29,42,35,31,33,30,21,69,57,35,94,40,51,95,65,25,53,51,72,45,67,47,54,47,70,49,82,30,80,29,36,39,28,58,38,78,86,74,46,27,36,37,31,38,36,66,43,48,48,31,38,37,38,40,61,63,74,63,46,89,74,58,82,64,70,42,78,42,74,48,41,76,40,70,71,77,85,67,52,68,69,53,46,53,51,58,59,36,26,50,68,42,21,41,55,33,50,35,88,88,61,52,39,33,43,34,42,41,29,25,27,77,47,79,62,77,60,81,50,55,64,30,42,30,39,61,62,46,75,47,41,19,37,57,46,90,58,82,56,28,31,29,48,51,56,69,63,58,52,28,25,35,41,45,44,32,19,34,46,40,43,46,54,14,89,80,36,92,91,50,54,51,27,24,38,37,39,29,62,47,42,44,32,41,28,36,47,68,78,59,41,69,44,66,68,63,62,88,50,52,69,76,50,41,79,69,71,69,69,29,63,70,73,58,63,84,88,99

Organism: NCBI:txid1240361

Sequence (608 aa):
MELRKGCLVGMSHGWGVFKAVCDNNEYKAIYVTDYYNPCGSKSVKSIPLHPLGKPIAIQQQAITNAAMTCSPDQSKEFAVAVKCLGPMINFNRPGGKHKDSGSVIFKTPFQYFDQSKVMYSKRDEKFYTPSFGGHFLVFWDSFFEEDMTGSELLELRFCNVPELTQSEWELLDSCSKTVYLVESLSGQRFLIKWYAQNHQPGDSMTFLCRGTKRFMVFREEEDKWTMCYTEDIGDLCIFLGNNEPFCVKASSFPGLSPNSIYFAGDGYGVYDIATRKPRSFRPKSPSAFSSASLLPYWIPPMSLMELRKGCLVGMSHGWGVFKAVCDNNEYKAIYVTDYYNPCGSKSVKSIPLHPLGKPIAIQQQAITNAAMTCSPDQSKEFAVAVKCLGPMINFNRPGGKHKDSGSVIFKTPFQYFDQSKVMYSKRDEKFYTPSFGGHFLVFWDSFFEEDMTGSELLELRFCNVPELTQSEWELLDSCSKTVYLVESLSGQRFLIKWYAQNHQPGDSMTFLCRGTKRFMVFREEEDKWTMCYTEDIGDLCIFLGNNEPFCVKASSFPGLSPNSIYFAGDGYGVYDIATRKPRSFRPKSPSAFSSASLLPYWIPPMSL

pLDDT: mean 81.53, std 15.94, range [31.88, 98.5]

=== Feature glossary ===
Legend for the data blocks above and below:

— What the protein is —

Sequence gives the chain of amino acids in standard one-letter code (A=alanine, C=cysteine, …, Y=tyrosine), read N→C. It is the only feature that is directly encoded by the gene; all structural features are derived from the folded form of this sequence.

The annotation block draws on four external resources. InterPro: which protein families and domains the sequence belongs to. GO: standardized terms for what the protein does, what process it participates in, and where in the cell it acts. CATH: which structural fold it has in the CATH hierarchy. Organism: the species of origin.

— Where its atoms are —

Atomic coordinates in PDBx/mmCIF format — the same representation the Protein Data Bank distributes. Each line of the _atom_site loop places one backbone atom in Cartesian space (units: ångströms, origin: arbitrary).

Six rendered views show the 3D structure from the faces of a cube — i.e. along ±x, ±y, ±z. Rendering representation is drawn randomly per protein from cartoon (secondary-structure ribbons), sticks (backbone bonds), or molecular surface; coloring is either N→C rainbow (blue at the N-terminus through red at the C-terminus) or one color per chain.

— Local backbone conformation —

DSSP 8-state secondary structure assigns each residue one of H (α-helix), G (3₁₀-helix), I (π-helix), E (extended β-strand), B (isolated β-bridge), T (hydrogen-bonded turn), S (bend), or '-' (coil). The assignment is computed from backbone hydrogen-bond geometry via the Kabsch–Sander algorithm.

P-SEA three-state annotation labels each residue as helix, strand, or coil based purely on the geometry of the Cα trace. It serves as a fallback when the full backbone (and thus DSSP) is unavailable.

φ (phi) and ψ (psi) are the two rotatable backbone dihedrals per residue: φ is the C(i-1)–N–Cα–C torsion, ψ is the N–Cα–C–N(i+1) torsion, both in degrees on (−180°, 180°]. α-helical residues cluster near (−60°, −45°); β-strand residues near (−120°, +130°). A Ramachandran plot is simply a scatter of (φ, ψ) for every residue.

— Global shape and packing —

Radius of gyration (Rg) is the root-mean-square distance of Cα atoms from their centroid — a single number for overall size and compactness. A globular domain of N residues has Rg ≈ 2.2·N^0.38 Å; an extended or disordered chain has a much larger Rg. The Cα contact count is the number of residue pairs whose Cα atoms are within 8 Å and are more than four positions apart in sequence — a standard proxy for tertiary packing density. The bounding box is the smallest axis-aligned box enclosing all Cα atoms.

Accessible surface area quantifies burial. A residue with SASA near zero is packed into the hydrophobic core; one with SASA >100 Å² sits on the surface. Computed here via the Shrake–Rupley numerical algorithm with a 1.4 Å probe.

The contact map is a binary N×N matrix image: pixel (i, j) is dark where Cα_i and Cα_j are within 8 Å and |i−j|>4. Because the |i−j|>4 filter removes local helical contacts, off-diagonal stripes parallel to the main diagonal indicate parallel β-sheets; stripes perpendicular to it indicate antiparallel β-sheets. The Ramachandran plot scatters every residue's (φ, ψ) pair against the sterically allowed regions. The PAE heatmap renders the predicted-aligned-error matrix.

— Structural neighborhood —

A 3Di character summarizes, for each residue, the relative orientation of the Cα frame of its nearest spatial neighbor. Because it encodes fold topology rather than chemistry, 3Di alignments detect remote structural similarity that sequence alignment misses.

Structural nearest neighbors (via Foldseek easy-search vs the PDB). Reported per hit: target PDB id, E-value, and alignment TM-score. A TM-score above ~0.5 is the conventional threshold for 'same fold'.

— Confidence and disorder —

For AlphaFold models, the B-factor field carries pLDDT — the model's own estimate of local accuracy on a 0–100 scale. Regions with pLDDT<50 should be treated as essentially unmodeled; they often correspond to intrinsically disordered segments.

B-factor (Debye–Waller factor) reflects atomic displacement in the crystal lattice. It is an experimental observable (units Å²), not a prediction; low values mean the atom is pinned down, high values mean it moves or is heterogeneous across the crystal.

Predicted Aligned Error (PAE) is an AlphaFold confidence matrix: entry (i, j) is the expected error in the position of residue j, in ångströms, when the prediction is superimposed on the true structure at residue i. Low PAE within a block of residues means that block is internally rigid and well-predicted; high PAE between two blocks means their relative placement is uncertain even if each block individually is confident.